Protein AF-A0A7W1Q056-F1 (afdb_monomer_lite)

pLDDT: mean 81.87, std 17.65, range [26.52, 97.56]

Secondary structure (DSSP, 8-state):
---EEEE-TTSPEEE----PPPHHHHHHH---TTS--HHHHTT--EEEEEEEE-SS--HHHHHHHH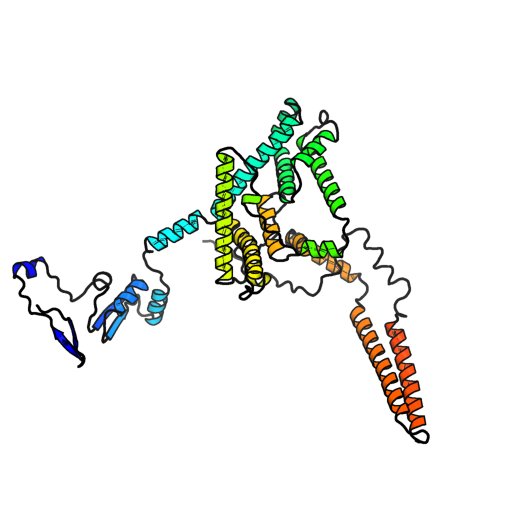SSEEEEEEEEEPPSSTT--HHHHHHHHHHPPPSS--HHHHHHHHHHHHH-HHHHHHHHHHHHHHHHHHHHHHHHHHHS-HHHHHHHHT-TTHHHHHHHHHHHHHTT--HHHHHHHHHTTS--TT-S-HHHHHHHHHHHHHHHHHHHHT---HHHHHHHTT------TTTTS----SHHHHHHHHHHHHHHHHHHHHHHHHHHS--GGGGGG-SPPSS-HHHHHHHHHHHHHHHHHHHHHT---SS-SS-SPPPTT-HHHHHHHHHHHHHTT--HHHHHHHTS-HHHHHHHHHHHHHHHHHSPP--HHHHHHHHHHHHHHHHHHHHHHHHHHHS-TT-THHHHHHHHHHHHHHHHHHHHHHHHTTTS-TTSSSSTTTSSSSS-TTTTS--S-----------------

Radius of gyration: 38.63 Å; chains: 1; bounding box: 86×106×92 Å

Structure (mmCIF, N/CA/C/O backbone):
data_AF-A0A7W1Q056-F1
#
_entry.id   AF-A0A7W1Q056-F1
#
loop_
_atom_site.group_PDB
_atom_site.id
_atom_site.type_symbol
_atom_site.label_atom_id
_atom_site.label_alt_id
_atom_site.label_comp_id
_atom_site.label_asym_id
_atom_site.label_entity_id
_atom_site.label_seq_id
_atom_site.pdbx_PDB_ins_code
_atom_site.Cartn_x
_atom_site.Cartn_y
_atom_site.Cartn_z
_atom_site.occupancy
_atom_site.B_iso_or_equiv
_atom_site.auth_seq_id
_atom_site.auth_comp_id
_atom_site.auth_asym_id
_atom_site.auth_atom_id
_atom_site.pdbx_PDB_model_num
ATOM 1 N N . MET A 1 1 ? 48.491 32.156 -41.853 1.00 70.88 1 MET A N 1
ATOM 2 C CA . MET A 1 1 ? 47.661 31.032 -41.363 1.00 70.88 1 MET A CA 1
ATOM 3 C C . MET A 1 1 ? 46.452 30.891 -42.275 1.00 70.88 1 MET A C 1
ATOM 5 O O . MET A 1 1 ? 45.843 31.902 -42.600 1.00 70.88 1 MET A O 1
ATOM 9 N N . GLN A 1 2 ? 46.112 29.676 -42.699 1.00 70.00 2 GLN A N 1
ATOM 10 C CA . GLN A 1 2 ? 44.889 29.385 -43.454 1.00 70.00 2 GLN A CA 1
ATOM 11 C C . GLN A 1 2 ? 44.020 28.444 -42.616 1.00 70.00 2 GLN A C 1
ATOM 13 O O . GLN A 1 2 ? 44.538 27.532 -41.977 1.00 70.00 2 GLN A O 1
ATOM 18 N N . GLN A 1 3 ? 42.712 28.692 -42.573 1.00 68.94 3 GLN A N 1
ATOM 19 C CA . GLN A 1 3 ? 41.760 27.788 -41.925 1.00 68.94 3 GLN A CA 1
ATOM 20 C C . GLN A 1 3 ? 41.499 26.602 -42.861 1.00 68.94 3 GLN A C 1
ATOM 22 O O . GLN A 1 3 ? 41.184 26.824 -44.027 1.00 68.94 3 GLN A O 1
ATOM 27 N N . GLN A 1 4 ? 41.596 25.364 -42.381 1.00 71.44 4 GLN A N 1
ATOM 28 C CA . GLN A 1 4 ? 41.147 24.203 -43.153 1.00 71.44 4 GLN A CA 1
ATOM 29 C C . GLN A 1 4 ? 39.610 24.211 -43.187 1.00 71.44 4 GLN A C 1
ATOM 31 O O . GLN A 1 4 ? 38.967 24.209 -42.140 1.00 71.44 4 GLN A O 1
ATOM 36 N N . LEU A 1 5 ? 39.018 24.280 -44.382 1.00 73.25 5 LEU A N 1
ATOM 37 C CA . LEU A 1 5 ? 37.565 24.369 -44.600 1.00 73.25 5 LEU A CA 1
ATOM 38 C C . LEU A 1 5 ? 36.934 23.009 -44.955 1.00 73.25 5 LEU A C 1
ATOM 40 O O . LEU A 1 5 ? 35.802 22.961 -45.430 1.00 73.25 5 LEU A O 1
ATOM 44 N N . GLY A 1 6 ? 37.668 21.912 -44.752 1.00 68.62 6 GLY A N 1
ATOM 45 C CA . GLY A 1 6 ? 37.264 20.556 -45.135 1.00 68.62 6 GLY A CA 1
ATOM 46 C C . GLY A 1 6 ? 37.870 20.114 -46.470 1.00 68.62 6 GLY A C 1
ATOM 47 O O . GLY A 1 6 ? 38.896 20.648 -46.895 1.00 68.62 6 GLY A O 1
ATOM 48 N N . ARG A 1 7 ? 37.259 19.121 -47.123 1.00 74.56 7 ARG A N 1
ATOM 49 C CA . ARG A 1 7 ? 37.657 18.622 -48.451 1.00 74.56 7 ARG A CA 1
ATOM 50 C C . ARG A 1 7 ? 36.590 18.945 -49.501 1.00 74.56 7 ARG A C 1
ATOM 52 O O . ARG A 1 7 ? 35.440 19.196 -49.151 1.00 74.56 7 ARG A O 1
ATOM 59 N N . ASP A 1 8 ? 36.986 19.047 -50.766 1.00 76.38 8 ASP A N 1
ATOM 60 C CA . ASP A 1 8 ? 36.054 19.212 -51.887 1.00 76.38 8 ASP A CA 1
ATOM 61 C C . ASP A 1 8 ? 35.499 17.865 -52.379 1.00 76.38 8 ASP A C 1
ATOM 63 O O . ASP A 1 8 ? 35.898 16.799 -51.911 1.00 76.38 8 ASP A O 1
ATOM 67 N N . ASP A 1 9 ? 34.598 17.909 -53.362 1.00 76.69 9 ASP A N 1
ATOM 68 C CA . ASP A 1 9 ? 33.965 16.724 -53.964 1.00 76.69 9 ASP A CA 1
ATOM 69 C C . ASP A 1 9 ? 34.964 15.794 -54.694 1.00 76.69 9 ASP A C 1
ATOM 71 O O . ASP A 1 9 ? 34.580 14.756 -55.233 1.00 76.69 9 ASP A O 1
ATOM 75 N N . ARG A 1 10 ? 36.251 16.169 -54.751 1.00 77.44 10 ARG A N 1
ATOM 76 C CA . ARG A 1 10 ? 37.364 15.399 -55.323 1.00 77.44 10 ARG A CA 1
ATOM 77 C C . ARG A 1 10 ? 38.376 14.965 -54.260 1.00 77.44 10 ARG A C 1
ATOM 79 O O . ARG A 1 10 ? 39.487 14.572 -54.613 1.00 77.44 10 ARG A O 1
ATOM 86 N N . ASP A 1 11 ? 37.988 15.034 -52.987 1.00 71.56 11 ASP A N 1
ATOM 87 C CA . ASP A 1 11 ? 38.787 14.657 -51.820 1.00 71.56 11 ASP A CA 1
ATOM 88 C C . ASP A 1 11 ? 40.071 15.497 -51.633 1.00 71.56 11 ASP A C 1
ATOM 90 O O . ASP A 1 11 ? 41.017 15.088 -50.958 1.00 71.56 11 ASP A O 1
ATOM 94 N N . GLN A 1 12 ? 40.123 16.709 -52.200 1.00 77.19 12 GLN A N 1
ATOM 95 C CA . GLN A 1 12 ? 41.247 17.631 -52.018 1.00 77.19 12 GLN A CA 1
ATOM 96 C C . GLN A 1 12 ? 40.993 18.585 -50.850 1.00 77.19 12 GLN A C 1
ATOM 98 O O . GLN A 1 12 ? 39.893 19.116 -50.689 1.00 77.19 12 GLN A O 1
ATOM 103 N N . GLN A 1 13 ? 42.019 18.838 -50.029 1.00 77.94 13 GLN A N 1
ATOM 104 C CA . GLN A 1 13 ? 41.931 19.790 -48.917 1.00 77.94 13 GLN A CA 1
ATOM 105 C C . GLN A 1 13 ? 41.612 21.202 -49.421 1.00 77.94 13 GLN A C 1
ATOM 107 O O . GLN A 1 13 ? 42.333 21.778 -50.238 1.00 77.94 13 GLN A O 1
ATOM 112 N N . ARG A 1 14 ? 40.542 21.783 -48.875 1.00 78.38 14 ARG A N 1
ATOM 113 C CA . ARG A 1 14 ? 40.132 23.162 -49.118 1.00 78.38 14 ARG A CA 1
ATOM 114 C C . ARG A 1 14 ? 40.682 24.055 -48.022 1.00 78.38 14 ARG A C 1
ATOM 116 O O . ARG A 1 14 ? 40.388 23.874 -46.840 1.00 78.38 14 ARG A O 1
ATOM 123 N N . TRP A 1 15 ? 41.420 25.072 -48.436 1.00 79.44 15 TRP A N 1
ATOM 124 C CA . TRP A 1 15 ? 41.976 26.077 -47.544 1.00 79.44 15 TRP A CA 1
ATOM 125 C C . TRP A 1 15 ? 41.190 27.381 -47.660 1.00 79.44 15 TRP A C 1
ATOM 127 O O . TRP A 1 15 ? 40.811 27.811 -48.750 1.00 79.44 15 TRP A O 1
ATOM 137 N N . GLY A 1 16 ? 40.912 27.997 -46.517 1.00 77.12 16 GLY A N 1
ATOM 138 C CA . GLY A 1 16 ? 40.346 29.333 -46.436 1.00 77.12 16 GLY A CA 1
ATOM 139 C C . GLY A 1 16 ? 41.359 30.409 -46.813 1.00 77.12 16 GLY A C 1
ATOM 140 O O . GLY A 1 16 ? 42.536 30.140 -47.048 1.00 77.12 16 GLY A O 1
ATOM 141 N N . GLN A 1 17 ? 40.892 31.657 -46.848 1.00 82.62 17 GLN A N 1
ATOM 142 C CA . GLN A 1 17 ? 41.730 32.806 -47.178 1.00 82.62 17 GLN A CA 1
ATOM 143 C C . GLN A 1 17 ? 42.953 32.894 -46.255 1.00 82.62 17 GLN A C 1
ATOM 145 O O . GLN A 1 17 ? 42.859 32.668 -45.045 1.00 82.62 17 GLN A O 1
ATOM 150 N N . GLU A 1 18 ? 44.098 33.252 -46.831 1.00 82.19 18 GLU A N 1
ATOM 151 C CA . GLU A 1 18 ? 45.321 33.469 -46.073 1.00 82.19 18 GLU A CA 1
ATOM 152 C C . GLU A 1 18 ? 45.176 34.669 -45.135 1.00 82.19 18 GLU A C 1
ATOM 154 O O . GLU A 1 18 ? 44.865 35.783 -45.554 1.00 82.19 18 GLU A O 1
ATOM 159 N N . ARG A 1 19 ? 45.389 34.423 -43.841 1.00 81.56 19 ARG A N 1
ATOM 160 C CA . ARG A 1 19 ? 45.361 35.435 -42.786 1.00 81.56 19 ARG A CA 1
ATOM 161 C C . ARG A 1 19 ? 46.768 35.664 -42.260 1.00 81.56 19 ARG A C 1
ATOM 163 O O . ARG A 1 19 ? 47.449 34.716 -41.858 1.00 81.56 19 ARG A O 1
ATOM 170 N N . VAL A 1 20 ? 47.182 36.924 -42.223 1.00 86.06 20 VAL A N 1
ATOM 171 C CA . VAL A 1 20 ? 48.426 37.350 -41.578 1.00 86.06 20 VAL A CA 1
ATOM 172 C C . VAL A 1 20 ? 48.095 37.759 -40.147 1.00 86.06 20 VAL A C 1
ATOM 174 O O . VAL A 1 20 ? 47.223 38.597 -39.931 1.00 86.06 20 VAL A O 1
ATOM 177 N N . LEU A 1 21 ? 48.763 37.140 -39.174 1.00 84.62 21 LEU A N 1
ATOM 178 C CA . LEU A 1 21 ? 48.622 37.471 -37.757 1.00 84.62 21 LEU A CA 1
ATOM 179 C C . LEU A 1 21 ? 49.826 38.319 -37.320 1.00 84.62 21 LEU A C 1
ATOM 181 O O . LEU A 1 21 ? 50.951 37.980 -37.699 1.00 84.62 21 LEU A O 1
ATOM 185 N N . PRO A 1 22 ? 49.631 39.403 -36.543 1.00 91.31 22 PRO A N 1
ATOM 186 C CA . PRO A 1 22 ? 50.738 40.169 -35.977 1.00 91.31 22 PRO A CA 1
ATOM 187 C C . PRO A 1 22 ? 51.663 39.283 -35.138 1.00 91.31 22 PRO A C 1
ATOM 189 O O . PRO A 1 22 ? 51.191 38.412 -34.407 1.00 91.31 22 PRO A O 1
ATOM 192 N N . ALA A 1 23 ? 52.974 39.530 -35.205 1.00 88.75 23 ALA A N 1
ATOM 193 C CA . ALA A 1 23 ? 53.968 38.731 -34.484 1.00 88.75 23 ALA A CA 1
ATOM 194 C C . ALA A 1 23 ? 53.719 38.708 -32.964 1.00 88.75 23 ALA A C 1
ATOM 196 O O . ALA A 1 23 ? 53.853 37.661 -32.337 1.00 88.75 23 ALA A O 1
ATOM 197 N N . GLU A 1 24 ? 53.283 39.835 -32.397 1.00 91.12 24 GLU A N 1
ATOM 198 C CA . GLU A 1 24 ? 52.906 39.945 -30.985 1.00 91.12 24 GLU A CA 1
ATOM 199 C C . GLU A 1 24 ? 51.718 39.033 -30.638 1.00 91.12 24 GLU A C 1
ATOM 201 O O . GLU A 1 24 ? 51.770 38.293 -29.666 1.00 91.12 24 GLU A O 1
ATOM 206 N N . TYR A 1 25 ? 50.684 38.979 -31.483 1.00 87.38 25 TYR A N 1
ATOM 207 C CA . TYR A 1 25 ? 49.524 38.109 -31.259 1.00 87.38 25 TYR A CA 1
ATOM 208 C C . TYR A 1 25 ? 49.906 36.624 -31.259 1.00 87.38 25 TYR A C 1
ATOM 210 O O . TYR A 1 25 ? 49.421 35.849 -30.438 1.00 87.38 25 TYR A O 1
ATOM 218 N N . VAL A 1 26 ? 50.808 36.222 -32.158 1.00 87.75 26 VAL A N 1
ATOM 219 C CA . VAL A 1 26 ? 51.296 34.838 -32.217 1.00 87.75 26 VAL A CA 1
ATOM 220 C C . VAL A 1 26 ? 52.109 34.479 -30.972 1.00 87.75 26 VAL A C 1
ATOM 222 O O . VAL A 1 26 ? 52.018 33.352 -30.503 1.00 87.75 26 VAL A O 1
ATOM 225 N N . GLN A 1 27 ? 52.872 35.422 -30.412 1.00 86.19 27 GLN A N 1
ATOM 226 C CA . GLN A 1 27 ? 53.659 35.180 -29.200 1.00 86.19 27 GLN A CA 1
ATOM 227 C C . GLN A 1 27 ? 52.802 35.089 -27.933 1.00 86.19 27 GLN A C 1
ATOM 229 O O . GLN A 1 27 ? 53.143 34.319 -27.039 1.00 86.19 27 GLN A O 1
ATOM 234 N N . THR A 1 28 ? 51.708 35.851 -27.846 1.00 87.69 28 THR A N 1
ATOM 235 C CA . THR A 1 28 ? 50.938 35.980 -26.594 1.00 87.69 28 THR A CA 1
ATOM 236 C C . THR A 1 28 ? 49.627 35.193 -26.585 1.00 87.69 28 THR A C 1
ATOM 238 O O . THR A 1 28 ? 49.084 34.943 -25.516 1.00 87.69 28 THR A O 1
ATOM 241 N N . SER A 1 29 ? 49.059 34.864 -27.751 1.00 84.94 29 SER A N 1
ATOM 242 C CA . SER A 1 29 ? 47.674 34.362 -27.873 1.00 84.94 29 SER A CA 1
ATOM 243 C C . SER A 1 29 ? 47.533 33.064 -28.673 1.00 84.94 29 SER A C 1
ATOM 245 O O . SER A 1 29 ? 46.410 32.641 -28.947 1.00 84.94 29 SER A O 1
ATOM 247 N N . VAL A 1 30 ? 48.638 32.432 -29.074 1.00 83.44 30 VAL A N 1
ATOM 248 C CA . VAL A 1 30 ? 48.622 31.148 -29.788 1.00 83.44 30 VAL A CA 1
ATOM 249 C C . VAL A 1 30 ? 49.362 30.104 -28.966 1.00 83.44 30 VAL A C 1
ATOM 251 O O . VAL A 1 30 ? 50.473 30.336 -28.501 1.00 83.44 30 VAL A O 1
ATOM 254 N N . GLU A 1 31 ? 48.755 28.929 -28.834 1.00 78.88 31 GLU A N 1
ATOM 255 C CA . GLU A 1 31 ? 49.370 27.768 -28.201 1.00 78.88 31 GLU A CA 1
ATOM 256 C C . GLU A 1 31 ? 49.673 26.678 -29.227 1.00 78.88 31 GLU A C 1
ATOM 258 O O . GLU A 1 31 ? 49.028 26.554 -30.273 1.00 78.88 31 GLU A O 1
ATOM 263 N N . LEU A 1 32 ? 50.673 25.861 -28.908 1.00 81.12 32 LEU A N 1
ATOM 264 C CA . LEU A 1 32 ? 51.004 24.683 -29.691 1.00 81.12 32 LEU A CA 1
ATOM 265 C C . LEU A 1 32 ? 49.925 23.614 -29.492 1.00 81.12 32 LEU A C 1
ATOM 267 O O . LEU A 1 32 ? 49.801 23.038 -28.417 1.00 81.12 32 LEU A O 1
ATOM 271 N N . ALA A 1 33 ? 49.185 23.294 -30.551 1.00 74.25 33 ALA A N 1
ATOM 272 C CA . ALA A 1 33 ? 48.103 22.310 -30.515 1.00 74.25 33 ALA A CA 1
ATOM 273 C C . ALA A 1 33 ? 48.577 20.847 -30.683 1.00 74.25 33 ALA A C 1
ATOM 275 O O . ALA A 1 33 ? 47.817 20.017 -31.175 1.00 74.25 33 ALA A O 1
ATOM 276 N N . TYR A 1 34 ? 49.822 20.517 -30.308 1.00 77.06 34 TYR A N 1
ATOM 277 C CA . TYR A 1 34 ? 50.351 19.145 -30.425 1.00 77.06 34 TYR A CA 1
ATOM 278 C C . TYR A 1 34 ? 49.657 18.159 -29.478 1.00 77.06 34 TYR A C 1
ATOM 280 O O . TYR A 1 34 ? 49.553 16.976 -29.786 1.00 77.06 34 TYR A O 1
ATOM 288 N N . ALA A 1 35 ? 49.182 18.648 -28.332 1.00 81.31 35 ALA A N 1
ATOM 289 C CA . ALA A 1 35 ? 48.357 17.909 -27.391 1.00 81.31 35 ALA A CA 1
ATOM 290 C C . ALA A 1 35 ? 47.273 18.849 -26.865 1.00 81.31 35 ALA A C 1
ATOM 292 O O . ALA A 1 35 ? 47.519 20.031 -26.629 1.00 81.31 35 ALA A O 1
ATOM 293 N N . SER A 1 36 ? 46.061 18.335 -26.701 1.00 78.00 36 SER A N 1
ATOM 294 C CA . SER A 1 36 ? 44.933 19.104 -26.190 1.00 78.00 36 SER A CA 1
ATOM 295 C C . SER A 1 36 ? 44.130 18.243 -25.233 1.00 78.00 36 SER A C 1
ATOM 297 O O . SER A 1 36 ? 44.161 17.015 -25.313 1.00 78.00 36 SER A O 1
ATOM 299 N N . THR A 1 37 ? 43.416 18.879 -24.313 1.00 83.25 37 THR A N 1
ATOM 300 C CA . THR A 1 37 ? 42.482 18.158 -23.453 1.00 83.25 37 THR A CA 1
ATOM 301 C C . THR A 1 37 ? 41.268 17.724 -24.272 1.00 83.25 37 THR A C 1
ATOM 303 O O . THR A 1 37 ? 40.873 18.399 -25.225 1.00 83.25 37 THR A O 1
ATOM 306 N N . VAL A 1 38 ? 40.634 16.617 -23.878 1.00 77.19 38 VAL A N 1
ATOM 307 C CA . VAL A 1 38 ? 39.412 16.104 -24.528 1.00 77.19 38 VAL A CA 1
ATOM 308 C C . VAL A 1 38 ? 38.325 17.187 -24.609 1.00 77.19 38 VAL A C 1
ATOM 310 O O . VAL A 1 38 ? 37.672 17.343 -25.636 1.00 77.19 38 VAL A O 1
ATOM 313 N N . HIS A 1 39 ? 38.207 18.011 -23.564 1.00 72.69 39 HIS A N 1
ATOM 314 C CA . HIS A 1 39 ? 37.269 19.133 -23.501 1.00 72.69 39 HIS A CA 1
ATOM 315 C C . HIS A 1 39 ? 37.577 20.238 -24.521 1.00 72.69 39 HIS A C 1
ATOM 317 O O . HIS A 1 39 ? 36.661 20.783 -25.129 1.00 72.69 39 HIS A O 1
ATOM 323 N N . ALA A 1 40 ? 38.854 20.560 -24.747 1.00 73.44 40 ALA A N 1
ATOM 324 C CA . ALA A 1 40 ? 39.253 21.557 -25.740 1.00 73.44 40 ALA A CA 1
ATOM 325 C C . ALA A 1 40 ? 39.144 21.034 -27.185 1.00 73.44 40 ALA A C 1
ATOM 327 O O . ALA A 1 40 ? 39.025 21.832 -28.117 1.00 73.44 40 ALA A O 1
ATOM 328 N N . ALA A 1 41 ? 39.175 19.711 -27.372 1.00 70.75 41 ALA A N 1
ATOM 329 C CA . ALA A 1 41 ? 38.994 19.045 -28.660 1.00 70.75 41 ALA A CA 1
ATOM 330 C C . ALA A 1 41 ? 37.517 18.815 -29.039 1.00 70.75 41 ALA A C 1
ATOM 332 O O . ALA A 1 41 ? 37.236 18.458 -30.185 1.00 70.75 41 ALA A O 1
ATOM 333 N N . LEU A 1 42 ? 36.576 19.044 -28.115 1.00 74.94 42 LEU A N 1
ATOM 334 C CA . LEU A 1 42 ? 35.148 18.845 -28.350 1.00 74.94 42 LEU A CA 1
ATOM 335 C C . LEU A 1 42 ? 34.652 19.700 -29.530 1.00 74.94 42 LEU A C 1
ATOM 337 O O . LEU A 1 42 ? 34.889 20.906 -29.592 1.00 74.94 42 LEU A O 1
ATOM 341 N N . GLY A 1 43 ? 33.960 19.061 -30.477 1.00 72.75 43 GLY A N 1
ATOM 342 C CA . GLY A 1 43 ? 33.408 19.721 -31.665 1.00 72.75 43 GLY A CA 1
ATOM 343 C C . GLY A 1 43 ? 34.436 20.072 -32.746 1.00 72.75 43 GLY A C 1
ATOM 344 O O . GLY A 1 43 ? 34.078 20.707 -33.737 1.00 72.75 43 GLY A O 1
ATOM 345 N N . ARG A 1 44 ? 35.703 19.666 -32.590 1.00 78.56 44 ARG A N 1
ATOM 346 C CA . ARG A 1 44 ? 36.708 19.770 -33.654 1.00 78.56 44 ARG A CA 1
ATOM 347 C C . ARG A 1 44 ? 36.645 18.547 -34.563 1.00 78.56 44 ARG A C 1
ATOM 349 O O . ARG A 1 44 ? 36.403 17.435 -34.106 1.00 78.56 44 ARG A O 1
ATOM 356 N N . THR A 1 45 ? 36.946 18.762 -35.836 1.00 80.12 45 THR A N 1
ATOM 357 C CA . THR A 1 45 ? 37.174 17.696 -36.813 1.00 80.12 45 THR A CA 1
ATOM 358 C C . THR A 1 45 ? 38.629 17.768 -37.256 1.00 80.12 45 THR A C 1
ATOM 360 O O . THR A 1 45 ? 39.102 18.835 -37.650 1.00 80.12 45 THR A O 1
ATOM 363 N N . VAL A 1 46 ? 39.344 16.652 -37.154 1.00 82.50 46 VAL A N 1
ATOM 364 C CA . VAL A 1 46 ? 40.765 16.522 -37.506 1.00 82.50 46 VAL A CA 1
ATOM 365 C C . VAL A 1 46 ? 40.964 15.328 -38.435 1.00 82.50 46 VAL A C 1
ATOM 367 O O . VAL A 1 46 ? 40.093 14.469 -38.552 1.00 82.50 46 VAL A O 1
ATOM 370 N N . ASP A 1 47 ? 42.110 15.257 -39.109 1.00 83.56 47 ASP A N 1
ATOM 371 C CA . ASP A 1 47 ? 42.396 14.133 -40.006 1.00 83.56 47 ASP A CA 1
ATOM 372 C C . ASP A 1 47 ? 42.618 12.832 -39.202 1.00 83.56 47 ASP A C 1
ATOM 374 O O . ASP A 1 47 ? 42.017 11.807 -39.518 1.00 83.56 47 ASP A O 1
ATOM 378 N N . THR A 1 48 ? 43.396 12.882 -38.115 1.00 86.88 48 THR A N 1
ATOM 379 C CA . THR A 1 48 ? 43.683 11.737 -37.227 1.00 86.88 48 THR A CA 1
ATOM 380 C C . THR A 1 48 ? 43.589 12.133 -35.756 1.00 86.88 48 THR A C 1
ATOM 382 O O . THR A 1 48 ? 44.086 13.199 -35.380 1.00 86.88 48 THR A O 1
ATOM 385 N N . SER A 1 49 ? 43.009 11.280 -34.908 1.00 88.31 49 SER A N 1
ATOM 386 C CA . SER A 1 49 ? 42.992 11.474 -33.453 1.00 88.31 49 SER A CA 1
ATOM 387 C C . SER A 1 49 ? 43.854 10.434 -32.731 1.00 88.31 49 SER A C 1
ATOM 389 O O . SER A 1 49 ? 43.916 9.266 -33.115 1.00 88.31 49 SER A O 1
ATOM 391 N N . HIS A 1 50 ? 44.538 10.876 -31.677 1.00 90.94 50 HIS A N 1
ATOM 392 C CA . HIS A 1 50 ? 45.401 10.045 -30.842 1.00 90.94 50 HIS A CA 1
ATOM 393 C C . HIS A 1 50 ? 45.059 10.312 -29.375 1.00 90.94 50 HIS A C 1
ATOM 395 O O . HIS A 1 50 ? 45.433 11.345 -28.819 1.00 90.94 50 HIS A O 1
ATOM 401 N N . ALA A 1 51 ? 44.323 9.393 -28.758 1.00 89.75 51 ALA A N 1
ATOM 402 C CA . ALA A 1 51 ? 43.855 9.505 -27.385 1.00 89.75 51 ALA A CA 1
ATOM 403 C C . ALA A 1 51 ? 44.776 8.729 -26.439 1.00 89.75 51 ALA A C 1
ATOM 405 O O . ALA A 1 51 ? 45.030 7.545 -26.648 1.00 89.75 51 ALA A O 1
ATOM 406 N N . LEU A 1 52 ? 45.250 9.377 -25.375 1.00 90.56 52 LEU A N 1
ATOM 407 C CA . LEU A 1 52 ? 45.916 8.698 -24.266 1.00 90.56 52 LEU A CA 1
ATOM 408 C C . LEU A 1 52 ? 44.863 8.344 -23.214 1.00 90.56 52 LEU A C 1
ATOM 410 O O . LEU A 1 52 ? 44.243 9.233 -22.636 1.00 90.56 52 LEU A O 1
ATOM 414 N N . VAL A 1 53 ? 44.651 7.051 -22.996 1.00 88.31 53 VAL A N 1
ATOM 415 C CA . VAL A 1 53 ? 43.615 6.519 -22.110 1.00 88.31 53 VAL A CA 1
ATOM 416 C C . VAL A 1 53 ? 44.277 6.089 -20.816 1.00 88.31 53 VAL A C 1
ATOM 418 O O . VAL A 1 53 ? 44.953 5.061 -20.762 1.00 88.31 53 VAL A O 1
ATOM 421 N N . ASP A 1 54 ? 44.109 6.905 -19.787 1.00 85.44 54 ASP A N 1
ATOM 422 C CA . ASP A 1 54 ? 44.649 6.644 -18.463 1.00 85.44 54 ASP A CA 1
ATOM 423 C C . ASP A 1 54 ? 43.620 5.989 -17.533 1.00 85.44 54 ASP A C 1
ATOM 425 O O . ASP A 1 54 ? 42.512 5.606 -17.919 1.00 85.44 54 ASP A O 1
ATOM 429 N N . ALA A 1 55 ? 44.011 5.831 -16.271 1.00 78.94 55 ALA A N 1
ATOM 430 C CA . ALA A 1 55 ? 43.169 5.208 -15.273 1.00 78.94 55 ALA A CA 1
ATOM 431 C C . ALA A 1 55 ? 42.001 6.070 -14.781 1.00 78.94 55 ALA A C 1
ATOM 433 O O . ALA A 1 55 ? 41.142 5.519 -14.094 1.00 78.94 55 ALA A O 1
ATOM 434 N N . ALA A 1 56 ? 41.974 7.367 -15.081 1.00 79.25 56 ALA A N 1
ATOM 435 C CA . ALA A 1 56 ? 40.969 8.321 -14.620 1.00 79.25 56 ALA A CA 1
ATOM 436 C C . ALA A 1 56 ? 39.932 8.660 -15.703 1.00 79.25 56 ALA A C 1
ATOM 438 O O . ALA A 1 56 ? 38.873 9.192 -15.379 1.00 79.25 56 ALA A O 1
ATOM 439 N N . MET A 1 57 ? 40.206 8.328 -16.967 1.00 85.06 57 MET A N 1
ATOM 440 C CA . MET A 1 57 ? 39.286 8.550 -18.080 1.00 85.06 57 MET A CA 1
ATOM 441 C C . MET A 1 57 ? 37.970 7.769 -17.906 1.00 85.06 57 MET A C 1
ATOM 443 O O . MET A 1 57 ? 37.975 6.575 -17.589 1.00 85.06 57 MET A O 1
ATOM 447 N N . ASP A 1 58 ? 36.842 8.452 -18.118 1.00 84.62 58 ASP A N 1
ATOM 448 C CA . ASP A 1 58 ? 35.501 7.860 -18.125 1.00 84.62 58 ASP A CA 1
ATOM 449 C C . ASP A 1 58 ? 35.034 7.520 -19.552 1.00 84.62 58 ASP A C 1
ATOM 451 O O . ASP A 1 58 ? 35.672 7.878 -20.551 1.00 84.62 58 ASP A O 1
ATOM 455 N N . ARG A 1 59 ? 33.905 6.806 -19.662 1.00 87.12 59 ARG A N 1
ATOM 456 C CA . ARG A 1 59 ? 33.333 6.405 -20.954 1.00 87.12 59 ARG A CA 1
ATOM 457 C C . ARG A 1 59 ? 33.040 7.597 -21.869 1.00 87.12 59 ARG A C 1
ATOM 459 O O . ARG A 1 59 ? 33.219 7.490 -23.082 1.00 87.12 59 ARG A O 1
ATOM 466 N N . VAL A 1 60 ? 32.577 8.715 -21.311 1.00 82.56 60 VAL A N 1
ATOM 467 C CA . VAL A 1 60 ? 32.156 9.891 -22.088 1.00 82.56 60 VAL A CA 1
ATOM 468 C C . VAL A 1 60 ? 33.371 10.596 -22.687 1.00 82.56 60 VAL A C 1
ATOM 470 O O . VAL A 1 60 ? 33.399 10.861 -23.888 1.00 82.56 60 VAL A O 1
ATOM 473 N N . ALA A 1 61 ? 34.409 10.832 -21.887 1.00 85.06 61 ALA A N 1
ATOM 474 C CA . ALA A 1 61 ? 35.667 11.402 -22.343 1.00 85.06 61 ALA A CA 1
ATOM 475 C C . ALA A 1 61 ? 36.351 10.494 -23.372 1.00 85.06 61 ALA A C 1
ATOM 477 O O . ALA A 1 61 ? 36.876 10.987 -24.369 1.00 85.06 61 ALA A O 1
ATOM 478 N N . PHE A 1 62 ? 36.317 9.175 -23.169 1.00 87.94 62 PHE A N 1
ATOM 479 C CA . PHE A 1 62 ? 36.860 8.210 -24.125 1.00 87.94 62 PHE A CA 1
ATOM 480 C C . PHE A 1 62 ? 36.141 8.268 -25.480 1.00 87.94 62 PHE A C 1
ATOM 482 O O . PHE A 1 62 ? 36.803 8.304 -26.516 1.00 87.94 62 PHE A O 1
ATOM 489 N N . TYR A 1 63 ? 34.806 8.358 -25.479 1.00 87.06 63 TYR A N 1
ATOM 490 C CA . TYR A 1 63 ? 34.022 8.557 -26.700 1.00 87.06 63 TYR A CA 1
ATOM 491 C C . TYR A 1 63 ? 34.419 9.855 -27.413 1.00 87.06 63 TYR A C 1
ATOM 493 O O . TYR A 1 63 ? 34.821 9.819 -28.573 1.00 87.06 63 TYR A O 1
ATOM 501 N N . VAL A 1 64 ? 34.397 10.989 -26.706 1.00 86.94 64 VAL A N 1
ATOM 502 C CA . VAL A 1 64 ? 34.736 12.303 -27.282 1.00 86.94 64 VAL A CA 1
ATOM 503 C C . VAL A 1 64 ? 36.167 12.348 -27.818 1.00 86.94 64 VAL A C 1
ATOM 505 O O . VAL A 1 64 ? 36.429 13.045 -28.793 1.00 86.94 64 VAL A O 1
ATOM 508 N N . ALA A 1 65 ? 37.103 11.619 -27.211 1.00 87.00 65 ALA A N 1
ATOM 509 C CA . ALA A 1 65 ? 38.489 11.578 -27.664 1.00 87.00 65 ALA A CA 1
ATOM 510 C C . ALA A 1 65 ? 38.681 10.792 -28.975 1.00 87.00 65 ALA A C 1
ATOM 512 O O . ALA A 1 65 ? 39.648 11.053 -29.688 1.00 87.00 65 ALA A O 1
ATOM 513 N N . LEU A 1 66 ? 37.776 9.860 -29.302 1.00 88.62 66 LEU A N 1
ATOM 514 C CA . LEU A 1 66 ? 37.883 8.948 -30.452 1.00 88.62 66 LEU A CA 1
ATOM 515 C C . LEU A 1 66 ? 36.917 9.252 -31.605 1.00 88.62 66 LEU A C 1
ATOM 517 O O . LEU A 1 66 ? 36.853 8.498 -32.572 1.00 88.62 66 LEU A O 1
ATOM 521 N N . THR A 1 67 ? 36.170 10.347 -31.523 1.00 87.56 67 THR A N 1
ATOM 522 C CA . THR A 1 67 ? 35.266 10.829 -32.579 1.00 87.56 67 THR A CA 1
ATOM 523 C C . THR A 1 67 ? 35.785 11.978 -33.465 1.00 87.56 67 THR A C 1
ATOM 525 O O . THR A 1 67 ? 35.210 12.163 -34.537 1.00 87.56 67 THR A O 1
ATOM 528 N N . PRO A 1 68 ? 36.810 12.785 -33.099 1.00 85.19 68 PRO A N 1
ATOM 529 C CA . PRO A 1 68 ? 37.241 13.919 -33.923 1.00 85.19 68 PRO A CA 1
ATOM 530 C C . PRO A 1 68 ? 37.940 13.535 -35.233 1.00 85.19 68 PRO A C 1
ATOM 532 O O . PRO A 1 68 ? 37.953 14.347 -36.159 1.00 85.19 68 PRO A O 1
ATOM 535 N N . GLY A 1 69 ? 38.580 12.361 -35.298 1.00 85.31 69 GLY A N 1
ATOM 536 C CA . GLY A 1 69 ? 39.398 11.933 -36.435 1.00 85.31 69 GLY A CA 1
ATOM 537 C C . GLY A 1 69 ? 38.558 11.374 -37.581 1.00 85.31 69 GLY A C 1
ATOM 538 O O . GLY A 1 69 ? 37.771 10.449 -37.388 1.00 85.31 69 GLY A O 1
ATOM 539 N N . MET A 1 70 ? 38.746 11.917 -38.784 1.00 83.88 70 MET A N 1
ATOM 540 C CA . MET A 1 70 ? 38.045 11.466 -39.992 1.00 83.88 70 MET A CA 1
ATOM 541 C C . MET A 1 70 ? 38.662 10.213 -40.620 1.00 83.88 70 MET A C 1
ATOM 543 O O . MET A 1 70 ? 37.937 9.407 -41.197 1.00 83.88 70 MET A O 1
ATOM 547 N N . LEU A 1 71 ? 39.989 10.072 -40.561 1.00 87.06 71 LEU A N 1
ATOM 548 C CA . LEU A 1 71 ? 40.722 8.991 -41.227 1.00 87.06 71 LEU A CA 1
ATOM 549 C C . LEU A 1 71 ? 41.131 7.886 -40.257 1.00 87.06 71 LEU A C 1
ATOM 551 O O . LEU A 1 71 ? 41.058 6.713 -40.614 1.00 87.06 71 LEU A O 1
ATOM 555 N N . ASP A 1 72 ? 41.571 8.256 -39.053 1.00 88.44 72 ASP A N 1
ATOM 556 C CA . ASP A 1 72 ? 42.005 7.297 -38.039 1.00 88.44 72 ASP A CA 1
ATOM 557 C C . ASP A 1 72 ? 41.787 7.830 -36.618 1.00 88.44 72 ASP A C 1
ATOM 559 O O . ASP A 1 72 ? 41.889 9.035 -36.363 1.00 88.44 72 ASP A O 1
ATOM 563 N N . ASN A 1 73 ? 41.495 6.917 -35.693 1.00 90.94 73 ASN A N 1
ATOM 564 C CA . ASN A 1 73 ? 41.283 7.198 -34.278 1.00 90.94 73 ASN A CA 1
ATOM 565 C C . ASN A 1 73 ? 42.014 6.137 -33.448 1.00 90.94 73 ASN A C 1
ATOM 567 O O . ASN A 1 73 ? 41.580 4.987 -33.358 1.00 90.94 73 ASN A O 1
ATOM 571 N N . VAL A 1 74 ? 43.131 6.524 -32.833 1.00 92.94 74 VAL A N 1
ATOM 572 C CA . VAL A 1 74 ? 44.029 5.609 -32.117 1.00 92.94 74 VAL A CA 1
ATOM 573 C C . VAL A 1 74 ? 43.951 5.852 -30.615 1.00 92.94 74 VAL A C 1
ATOM 575 O O . VAL A 1 74 ? 44.197 6.960 -30.145 1.00 92.94 74 VAL A O 1
ATOM 578 N N . ALA A 1 75 ? 43.681 4.796 -29.845 1.00 91.56 75 ALA A N 1
ATOM 579 C CA . ALA A 1 75 ? 43.721 4.820 -28.384 1.00 91.56 75 ALA A CA 1
ATOM 580 C C . ALA A 1 75 ? 45.002 4.163 -27.845 1.00 91.56 75 ALA A C 1
ATOM 582 O O . ALA A 1 75 ? 45.233 2.968 -28.036 1.00 91.56 75 ALA A O 1
ATOM 583 N N . TYR A 1 76 ? 45.804 4.925 -27.107 1.00 92.06 76 TYR A N 1
ATOM 584 C CA . TYR A 1 76 ? 46.938 4.433 -26.330 1.00 92.06 76 TYR A CA 1
ATOM 585 C C . TYR A 1 76 ? 46.490 4.172 -24.894 1.00 92.06 76 TYR A C 1
ATOM 587 O O . TYR A 1 76 ? 46.337 5.102 -24.107 1.00 92.06 76 TYR A O 1
ATOM 595 N N . VAL A 1 77 ? 46.263 2.904 -24.556 1.00 90.12 77 VAL A N 1
ATOM 596 C CA . VAL A 1 77 ? 45.768 2.502 -23.232 1.00 90.12 77 VAL A CA 1
ATOM 597 C C . VAL A 1 77 ? 46.927 2.297 -22.265 1.00 90.12 77 VAL A C 1
ATOM 599 O O . VAL A 1 77 ? 47.773 1.428 -22.479 1.00 90.12 77 VAL A O 1
ATOM 602 N N . ILE A 1 78 ? 46.948 3.086 -21.192 1.00 90.25 78 ILE A N 1
ATOM 603 C CA . ILE A 1 78 ? 47.897 2.939 -20.091 1.00 90.25 78 ILE A CA 1
ATOM 604 C C . ILE A 1 78 ? 47.413 1.803 -19.187 1.00 90.25 78 ILE A C 1
ATOM 606 O O . ILE A 1 78 ? 46.299 1.834 -18.664 1.00 90.25 78 ILE A O 1
ATOM 610 N N . LEU A 1 79 ? 48.273 0.804 -19.001 1.00 88.44 79 LEU A N 1
ATOM 611 C CA . LEU A 1 79 ? 48.030 -0.352 -18.140 1.00 88.44 79 LEU A CA 1
ATOM 612 C C . LEU A 1 79 ? 48.703 -0.131 -16.777 1.00 88.44 79 LEU A C 1
ATOM 614 O O . LEU A 1 79 ? 49.809 0.404 -16.707 1.00 88.44 79 LEU A O 1
ATOM 618 N N . GLY A 1 80 ? 48.044 -0.549 -15.698 1.00 80.50 80 GLY A N 1
ATOM 619 C CA . GLY A 1 80 ? 48.517 -0.441 -14.316 1.00 80.50 80 GLY A CA 1
ATOM 620 C C . GLY A 1 80 ? 49.561 -1.491 -13.920 1.00 80.50 80 GLY A C 1
ATOM 621 O O . GLY A 1 80 ? 50.128 -1.408 -12.833 1.00 80.50 80 GLY A O 1
ATOM 622 N N . GLY A 1 81 ? 49.837 -2.469 -14.788 1.00 83.12 81 GLY A N 1
ATOM 623 C CA . GLY A 1 81 ? 50.857 -3.494 -14.581 1.00 83.12 81 GLY A CA 1
ATOM 624 C C . GLY A 1 81 ? 50.972 -4.462 -15.766 1.00 83.12 81 GLY A C 1
ATOM 625 O O . GLY A 1 81 ? 50.116 -4.451 -16.650 1.00 83.12 81 GLY A O 1
ATOM 626 N N . PRO A 1 82 ? 52.015 -5.311 -15.796 1.00 76.50 82 PRO A N 1
ATOM 627 C CA . PRO A 1 82 ? 52.295 -6.218 -16.916 1.00 76.50 82 PRO A CA 1
ATOM 628 C C . PRO A 1 82 ? 51.237 -7.316 -17.116 1.00 76.50 82 PRO A C 1
ATOM 630 O O . PRO A 1 82 ? 51.122 -7.849 -18.214 1.00 76.50 82 PRO A O 1
ATOM 633 N N . GLU A 1 83 ? 50.455 -7.627 -16.079 1.00 83.44 83 GLU A N 1
ATOM 634 C CA . GLU A 1 83 ? 49.397 -8.649 -16.105 1.00 83.44 83 GLU A CA 1
ATOM 635 C C . GLU A 1 83 ? 48.024 -8.093 -16.541 1.00 83.44 83 GLU A C 1
ATOM 637 O O . GLU A 1 83 ? 47.090 -8.856 -16.783 1.00 83.44 83 GLU A O 1
ATOM 642 N N . GLU A 1 84 ? 47.855 -6.766 -16.634 1.00 83.00 84 GLU A N 1
ATOM 643 C CA . GLU A 1 84 ? 46.561 -6.174 -16.988 1.00 83.00 84 GLU A CA 1
ATOM 644 C C . GLU A 1 84 ? 46.329 -6.228 -18.503 1.00 83.00 84 GLU A C 1
ATOM 646 O O . GLU A 1 84 ? 47.085 -5.673 -19.299 1.00 83.00 84 GLU A O 1
ATOM 651 N N . HIS A 1 85 ? 45.241 -6.872 -18.928 1.00 86.88 85 HIS A N 1
ATOM 652 C CA . HIS A 1 85 ? 44.908 -6.968 -20.344 1.00 86.88 85 HIS A CA 1
ATOM 653 C C . HIS A 1 85 ? 44.166 -5.716 -20.844 1.00 86.88 85 HIS A C 1
ATOM 655 O O . HIS A 1 85 ? 43.170 -5.285 -20.261 1.00 86.88 85 HIS A O 1
ATOM 661 N N . ARG A 1 86 ? 44.582 -5.174 -21.998 1.00 84.00 86 ARG A N 1
ATOM 662 C CA . ARG A 1 86 ? 44.002 -3.957 -22.610 1.00 84.00 86 ARG A CA 1
ATOM 663 C C . ARG A 1 86 ? 42.483 -3.995 -22.802 1.00 84.00 86 ARG A C 1
ATOM 665 O O . ARG A 1 86 ? 41.821 -2.985 -22.599 1.00 84.00 86 ARG A O 1
ATOM 672 N N . LEU A 1 87 ? 41.924 -5.149 -23.179 1.00 85.62 87 LEU A N 1
ATOM 673 C CA . LEU A 1 87 ? 40.472 -5.284 -23.358 1.00 85.62 87 LEU A CA 1
ATOM 674 C C . LEU A 1 87 ? 39.736 -5.242 -22.020 1.00 85.62 87 LEU A C 1
ATOM 676 O O . LEU A 1 87 ? 38.663 -4.663 -21.956 1.00 85.62 87 LEU A O 1
ATOM 680 N N . SER A 1 88 ? 40.326 -5.792 -20.957 1.00 85.75 88 SER A N 1
ATOM 681 C CA . SER A 1 88 ? 39.752 -5.734 -19.611 1.00 85.75 88 SER A CA 1
ATOM 682 C C . SER A 1 88 ? 39.759 -4.302 -19.081 1.00 85.75 88 SER A C 1
ATOM 684 O O . SER A 1 88 ? 38.768 -3.855 -18.515 1.00 85.75 88 SER A O 1
ATOM 686 N N . ARG A 1 89 ? 40.836 -3.545 -19.347 1.00 84.88 89 ARG A N 1
ATOM 687 C CA . ARG A 1 89 ? 40.909 -2.114 -19.023 1.00 84.88 89 ARG A CA 1
ATOM 688 C C . ARG A 1 89 ? 39.832 -1.306 -19.743 1.00 84.88 89 ARG A C 1
ATOM 690 O O . ARG A 1 89 ? 39.170 -0.481 -19.122 1.00 84.88 89 ARG A O 1
ATOM 697 N N . LEU A 1 90 ? 39.660 -1.544 -21.043 1.00 86.31 90 LEU A N 1
ATOM 698 C CA . LEU A 1 90 ? 38.644 -0.867 -21.847 1.00 86.31 90 LEU A CA 1
ATOM 699 C C . LEU A 1 90 ? 37.225 -1.270 -21.434 1.00 86.31 90 LEU A C 1
ATOM 701 O O . LEU A 1 90 ? 36.369 -0.400 -21.344 1.00 86.31 90 LEU A O 1
ATOM 705 N N . ALA A 1 91 ? 36.977 -2.544 -21.126 1.00 85.88 91 ALA A N 1
ATOM 706 C CA . ALA A 1 91 ? 35.688 -3.002 -20.608 1.00 85.88 91 ALA A CA 1
ATOM 707 C C . ALA A 1 91 ? 35.343 -2.302 -19.284 1.00 85.88 91 ALA A C 1
ATOM 709 O O . ALA A 1 91 ? 34.292 -1.677 -19.180 1.00 85.88 91 ALA A O 1
ATOM 710 N N . ALA A 1 92 ? 36.281 -2.281 -18.331 1.00 83.56 92 ALA A N 1
ATOM 711 C CA . ALA A 1 92 ? 36.110 -1.571 -17.066 1.00 83.56 92 ALA A CA 1
ATOM 712 C C . ALA A 1 92 ? 35.927 -0.053 -17.256 1.00 83.56 92 ALA A C 1
ATOM 714 O O . ALA A 1 92 ? 35.206 0.583 -16.492 1.00 83.56 92 ALA A O 1
ATOM 715 N N . LEU A 1 93 ? 36.564 0.550 -18.266 1.00 85.69 93 LEU A N 1
ATOM 716 C CA . LEU A 1 93 ? 36.344 1.953 -18.622 1.00 85.69 93 LEU A CA 1
ATOM 717 C C . LEU A 1 93 ? 34.927 2.183 -19.159 1.00 85.69 93 LEU A C 1
ATOM 719 O O . LEU A 1 93 ? 34.288 3.160 -18.779 1.00 85.69 93 LEU A O 1
ATOM 723 N N . LEU A 1 94 ? 34.425 1.301 -20.028 1.00 82.25 94 LEU A N 1
ATOM 724 C CA . LEU A 1 94 ? 33.076 1.400 -20.597 1.00 82.25 94 LEU A CA 1
ATOM 725 C C . LEU A 1 94 ? 31.975 1.180 -19.548 1.00 82.25 94 LEU A C 1
ATOM 727 O O . LEU A 1 94 ? 30.870 1.703 -19.696 1.00 82.25 94 LEU A O 1
ATOM 731 N N . GLU A 1 95 ? 32.269 0.447 -18.479 1.00 80.44 95 GLU A N 1
ATOM 732 C CA . GLU A 1 95 ? 31.367 0.274 -17.336 1.00 80.44 95 GLU A CA 1
ATOM 733 C C . GLU A 1 95 ? 31.311 1.510 -16.425 1.00 80.44 95 GLU A C 1
ATOM 735 O O . GLU A 1 95 ? 30.357 1.674 -15.665 1.00 80.44 95 GLU A O 1
ATOM 740 N N . ARG A 1 96 ? 32.282 2.429 -16.518 1.00 76.81 96 ARG A N 1
ATOM 741 C CA . ARG A 1 96 ? 32.266 3.665 -15.727 1.00 76.81 96 ARG A CA 1
ATOM 742 C C . ARG A 1 96 ? 31.257 4.662 -16.285 1.00 76.81 96 ARG A C 1
ATOM 744 O O . ARG A 1 96 ? 31.306 5.045 -17.456 1.00 76.81 96 ARG A O 1
ATOM 751 N N . GLY A 1 97 ? 30.368 5.120 -15.407 1.00 65.88 97 GLY A N 1
ATOM 752 C CA . GLY A 1 97 ? 29.540 6.299 -15.644 1.00 65.88 97 GLY A CA 1
ATOM 753 C C . GLY A 1 97 ? 30.378 7.583 -15.746 1.00 65.88 97 GLY A C 1
ATOM 754 O O . GLY A 1 97 ? 31.569 7.564 -15.420 1.00 65.88 97 GLY A O 1
ATOM 755 N N . PRO A 1 98 ? 29.783 8.692 -16.218 1.00 65.62 98 PRO A N 1
ATOM 756 C CA . PRO A 1 98 ? 30.461 9.986 -16.264 1.00 65.62 98 PRO A CA 1
ATOM 757 C C . PRO A 1 98 ? 30.978 10.382 -14.872 1.00 65.62 98 PRO A C 1
ATOM 759 O O . PRO A 1 98 ? 30.276 10.211 -13.876 1.00 65.62 98 PRO A O 1
ATOM 762 N N . ALA A 1 99 ? 32.196 10.928 -14.799 1.00 64.44 99 ALA A N 1
ATOM 763 C CA . ALA A 1 99 ? 32.822 11.335 -13.535 1.00 64.44 99 ALA A CA 1
ATOM 764 C C . ALA A 1 99 ? 32.071 12.485 -12.830 1.00 64.44 99 ALA A C 1
ATOM 766 O O . ALA A 1 99 ? 32.217 12.675 -11.624 1.00 64.44 99 ALA A O 1
ATOM 767 N N . ALA A 1 100 ? 31.258 13.235 -13.579 1.00 64.44 100 ALA A N 1
ATOM 768 C CA . ALA A 1 100 ? 30.327 14.230 -13.069 1.00 64.44 100 ALA A CA 1
ATOM 769 C C . ALA A 1 100 ? 29.013 14.141 -13.853 1.00 64.44 100 ALA A C 1
ATOM 771 O O . ALA A 1 100 ? 29.014 14.219 -15.083 1.00 64.44 100 ALA A O 1
ATOM 772 N N . LEU A 1 101 ? 27.899 13.987 -13.138 1.00 65.56 101 LEU A N 1
ATOM 773 C CA . LEU A 1 101 ? 26.562 14.114 -13.711 1.00 65.56 101 LEU A CA 1
ATOM 774 C C . LEU A 1 101 ? 26.362 15.546 -14.221 1.00 65.56 101 LEU A C 1
ATOM 776 O O . LEU A 1 101 ? 26.850 16.511 -13.623 1.00 65.56 101 LEU A O 1
ATOM 780 N N . SER A 1 102 ? 25.633 15.701 -15.322 1.00 75.50 102 SER A N 1
ATOM 781 C CA . SER A 1 102 ? 25.204 17.026 -15.765 1.00 75.50 102 SER A CA 1
ATOM 782 C C . SER A 1 102 ? 24.297 17.674 -14.714 1.00 75.50 102 SER A C 1
ATOM 784 O O . SER A 1 102 ? 23.618 16.993 -13.946 1.00 75.50 102 SER A O 1
ATOM 786 N N . ALA A 1 103 ? 24.230 19.009 -14.704 1.00 69.25 103 ALA A N 1
ATOM 787 C CA . ALA A 1 103 ? 23.339 19.737 -13.798 1.00 69.25 103 ALA A CA 1
ATOM 788 C C . ALA A 1 103 ? 21.873 19.269 -13.914 1.00 69.25 103 ALA A C 1
ATOM 790 O O . ALA A 1 103 ? 21.155 19.254 -12.920 1.00 69.25 103 ALA A O 1
ATOM 791 N N . THR A 1 104 ? 21.444 18.850 -15.109 1.00 73.62 104 THR A N 1
ATOM 792 C CA . THR A 1 104 ? 20.097 18.325 -15.360 1.00 73.62 104 THR A CA 1
ATOM 793 C C . THR A 1 104 ? 19.908 16.908 -14.817 1.00 73.62 104 THR A C 1
ATOM 795 O O . THR A 1 104 ? 18.853 16.624 -14.264 1.00 73.62 104 THR A O 1
ATOM 798 N N . GLU A 1 105 ? 20.910 16.030 -14.919 1.00 74.69 105 GLU A N 1
ATOM 799 C CA . GLU A 1 105 ? 20.851 14.691 -14.309 1.00 74.69 105 GLU A CA 1
ATOM 800 C C . GLU A 1 105 ? 20.850 14.769 -12.781 1.00 74.69 105 GLU A C 1
ATOM 802 O O . GLU A 1 105 ? 20.039 14.102 -12.145 1.00 74.69 105 GLU A O 1
ATOM 807 N N . VAL A 1 106 ? 21.688 15.633 -12.192 1.00 78.00 106 VAL A N 1
ATOM 808 C CA . VAL A 1 106 ? 21.656 15.903 -10.745 1.00 78.00 106 VAL A CA 1
ATOM 809 C C . VAL A 1 106 ? 20.287 16.446 -10.348 1.00 78.00 106 VAL A C 1
ATOM 811 O O . VAL A 1 106 ? 19.678 15.946 -9.413 1.00 78.00 106 VAL A O 1
ATOM 814 N N . GLN A 1 107 ? 19.757 17.425 -11.082 1.00 74.12 107 GLN A N 1
ATOM 815 C CA . GLN A 1 107 ? 18.429 17.972 -10.814 1.00 74.12 107 GLN A CA 1
ATOM 816 C C . GLN A 1 107 ? 17.330 16.899 -10.887 1.00 74.12 107 GLN A C 1
ATOM 818 O O . GLN A 1 107 ? 16.458 16.868 -10.022 1.00 74.12 107 GLN A O 1
ATOM 823 N N . ALA A 1 108 ? 17.361 16.021 -11.893 1.00 76.00 108 ALA A N 1
ATOM 824 C CA . ALA A 1 108 ? 16.400 14.930 -12.026 1.00 76.00 108 ALA A CA 1
ATOM 825 C C . ALA A 1 108 ? 16.507 13.936 -10.862 1.00 76.00 108 ALA A C 1
ATOM 827 O O . ALA A 1 108 ? 15.484 13.553 -10.301 1.00 76.00 108 ALA A O 1
ATOM 828 N N . GLN A 1 109 ? 17.729 13.576 -10.459 1.00 77.50 109 GLN A N 1
ATOM 829 C CA . GLN A 1 109 ? 17.977 12.689 -9.325 1.00 77.50 109 GLN A CA 1
ATOM 830 C C . GLN A 1 109 ? 17.512 13.304 -7.998 1.00 77.50 109 GLN A C 1
ATOM 832 O O . GLN A 1 109 ? 16.901 12.616 -7.187 1.00 77.50 109 GLN A O 1
ATOM 837 N N . GLU A 1 110 ? 17.750 14.597 -7.784 1.00 79.44 110 GLU A N 1
ATOM 838 C CA . GLU A 1 110 ? 17.277 15.309 -6.593 1.00 79.44 110 GLU A CA 1
ATOM 839 C C . GLU A 1 110 ? 15.745 15.398 -6.565 1.00 79.44 110 GLU A C 1
ATOM 841 O O . GLU A 1 110 ? 15.130 15.173 -5.523 1.00 79.44 110 GLU A O 1
ATOM 846 N N . PHE A 1 111 ? 15.097 15.669 -7.704 1.00 76.75 111 PHE A N 1
ATOM 847 C CA . PHE A 1 111 ? 13.634 15.662 -7.774 1.00 76.75 111 PHE A CA 1
ATOM 848 C C . PHE A 1 111 ? 13.043 14.272 -7.529 1.00 76.75 111 PHE A C 1
ATOM 850 O O . PHE A 1 111 ? 12.032 14.167 -6.832 1.00 76.75 111 PHE A O 1
ATOM 857 N N . ASP A 1 112 ? 13.675 13.223 -8.055 1.00 79.94 112 ASP A N 1
ATOM 858 C CA . ASP A 1 112 ? 13.289 11.838 -7.789 1.00 79.94 112 ASP A CA 1
ATOM 859 C C . ASP A 1 112 ? 13.433 11.509 -6.295 1.00 79.94 112 ASP A C 1
ATOM 861 O O . ASP A 1 112 ? 12.486 11.040 -5.667 1.00 79.94 112 ASP A O 1
ATOM 865 N N . ALA A 1 113 ? 14.560 11.885 -5.682 1.00 79.12 113 ALA A N 1
ATOM 866 C CA . ALA A 1 113 ? 14.824 11.672 -4.261 1.00 79.12 113 ALA A CA 1
ATOM 867 C C . ALA A 1 113 ? 13.844 12.422 -3.339 1.00 79.12 113 ALA A C 1
ATOM 869 O O . ALA A 1 113 ? 13.456 11.903 -2.289 1.00 79.12 113 ALA A O 1
ATOM 870 N N . VAL A 1 114 ? 13.426 13.637 -3.712 1.00 83.50 114 VAL A N 1
ATOM 871 C CA . VAL A 1 114 ? 12.440 14.423 -2.949 1.00 83.50 114 VAL A CA 1
ATOM 872 C C . VAL A 1 114 ? 11.040 13.815 -3.046 1.00 83.50 114 VAL A C 1
ATOM 874 O O . VAL A 1 114 ? 10.300 13.860 -2.066 1.00 83.50 114 VAL A O 1
ATOM 877 N N . ARG A 1 115 ? 10.679 13.239 -4.199 1.00 87.88 115 ARG A N 1
ATOM 878 C CA . ARG A 1 115 ? 9.357 12.635 -4.444 1.00 87.88 115 ARG A CA 1
ATOM 879 C C . ARG A 1 115 ? 9.272 11.153 -4.076 1.00 87.88 115 ARG A C 1
ATOM 881 O O . ARG A 1 115 ? 8.186 10.587 -4.126 1.00 87.88 115 ARG A O 1
ATOM 888 N N . HIS A 1 116 ? 10.387 10.534 -3.700 1.00 92.38 116 HIS A N 1
ATOM 889 C CA . HIS A 1 116 ? 10.460 9.114 -3.378 1.00 92.38 116 HIS A CA 1
ATOM 890 C C . HIS A 1 116 ? 9.547 8.746 -2.195 1.00 92.38 116 HIS A C 1
ATOM 892 O O . HIS A 1 116 ? 9.627 9.341 -1.114 1.00 92.38 116 HIS A O 1
ATOM 898 N N . LEU A 1 117 ? 8.714 7.712 -2.350 1.00 95.75 117 LEU A N 1
ATOM 899 C CA . LEU A 1 117 ? 7.707 7.351 -1.344 1.00 95.75 117 LEU A CA 1
ATOM 900 C C . LEU A 1 117 ? 8.302 6.877 -0.015 1.00 95.75 117 LEU A C 1
ATOM 902 O O . LEU A 1 117 ? 7.698 7.110 1.027 1.00 95.75 117 LEU A O 1
ATOM 906 N N . ALA A 1 118 ? 9.503 6.288 -0.001 1.00 92.81 118 ALA A N 1
ATOM 907 C CA . ALA A 1 118 ? 10.199 5.979 1.260 1.00 92.81 118 ALA A CA 1
ATOM 908 C C . ALA A 1 118 ? 10.507 7.227 2.116 1.00 92.81 118 ALA A C 1
ATOM 910 O O . ALA A 1 118 ? 10.740 7.104 3.317 1.00 92.81 118 ALA A O 1
ATOM 911 N N . ARG A 1 119 ? 10.513 8.425 1.513 1.00 91.81 119 ARG A N 1
ATOM 912 C CA . ARG A 1 119 ? 10.669 9.703 2.217 1.00 91.81 119 ARG A CA 1
ATOM 913 C C . ARG A 1 119 ? 9.318 10.301 2.604 1.00 91.81 119 ARG A C 1
ATOM 915 O O . ARG A 1 119 ? 9.142 10.677 3.758 1.00 91.81 119 ARG A O 1
ATOM 922 N N . LEU A 1 120 ? 8.382 10.387 1.655 1.00 94.31 120 LEU A N 1
ATOM 923 C CA . LEU A 1 120 ? 7.068 11.008 1.877 1.00 94.31 120 LEU A CA 1
ATOM 924 C C . LEU A 1 120 ? 6.159 10.153 2.773 1.00 94.31 120 LEU A C 1
ATOM 926 O O . LEU A 1 120 ? 5.423 10.679 3.603 1.00 94.31 120 LEU A O 1
ATOM 930 N N . GLY A 1 121 ? 6.242 8.829 2.644 1.00 95.25 121 GLY A N 1
ATOM 931 C CA . GLY A 1 121 ? 5.382 7.870 3.329 1.00 95.25 121 GLY A CA 1
ATOM 932 C C . GLY A 1 121 ? 5.444 7.934 4.854 1.00 95.25 121 GLY A C 1
ATOM 933 O O . GLY A 1 121 ? 4.382 8.003 5.471 1.00 95.25 121 GLY A O 1
ATOM 934 N N . PRO A 1 122 ? 6.633 7.931 5.487 1.00 94.19 122 PRO A N 1
ATOM 935 C CA . PRO A 1 122 ? 6.743 8.102 6.932 1.00 94.19 122 PRO A CA 1
ATOM 936 C C . PRO A 1 122 ? 6.139 9.423 7.420 1.00 94.19 122 PRO A C 1
ATOM 938 O O . PRO A 1 122 ? 5.359 9.405 8.370 1.00 94.19 122 PRO A O 1
ATOM 941 N N . GLU A 1 123 ? 6.419 10.541 6.738 1.00 94.88 123 GLU A N 1
ATOM 942 C CA . GLU A 1 123 ? 5.856 11.849 7.098 1.00 94.88 123 GLU A CA 1
ATOM 943 C C . GLU A 1 123 ? 4.325 11.852 6.997 1.00 94.88 123 GLU A C 1
ATOM 945 O O . GLU A 1 123 ? 3.641 12.267 7.933 1.00 94.88 123 GLU A O 1
ATOM 950 N N . TRP A 1 124 ? 3.789 11.345 5.886 1.00 95.81 124 TRP A N 1
ATOM 951 C CA . TRP A 1 124 ? 2.350 11.225 5.679 1.00 95.81 124 TRP A CA 1
ATOM 952 C C . TRP A 1 124 ? 1.702 10.335 6.744 1.00 95.81 124 TRP A C 1
ATOM 954 O O . TRP A 1 124 ? 0.755 10.758 7.401 1.00 95.81 124 TRP A O 1
ATOM 964 N N . SER A 1 125 ? 2.248 9.137 6.987 1.00 94.38 125 SER A N 1
ATOM 965 C CA . SER A 1 125 ? 1.677 8.175 7.942 1.00 94.38 125 SER A CA 1
ATOM 966 C C . SER A 1 125 ? 1.665 8.698 9.381 1.00 94.38 125 SER A C 1
ATOM 968 O O . SER A 1 125 ? 0.685 8.500 10.102 1.00 94.38 125 SER A O 1
ATOM 970 N N . GLN A 1 126 ? 2.716 9.421 9.786 1.00 93.38 126 GLN A N 1
ATOM 971 C CA . GLN A 1 126 ? 2.781 10.050 11.100 1.00 93.38 126 GLN A CA 1
ATOM 972 C C . GLN A 1 126 ? 1.685 11.112 11.243 1.00 93.38 126 GLN A C 1
ATOM 974 O O . GLN A 1 126 ? 0.913 11.074 12.199 1.00 93.38 126 GLN A O 1
ATOM 979 N N . ARG A 1 127 ? 1.578 12.032 10.278 1.00 94.06 127 ARG A N 1
ATOM 980 C CA . ARG A 1 127 ? 0.610 13.138 10.337 1.00 94.06 127 ARG A CA 1
ATOM 981 C C . ARG A 1 127 ? -0.837 12.668 10.234 1.00 94.06 127 ARG A C 1
ATOM 983 O O . ARG A 1 127 ? -1.691 13.184 10.946 1.00 94.06 127 ARG A O 1
ATOM 990 N N . VAL A 1 128 ? -1.108 11.665 9.399 1.00 94.62 128 VAL A N 1
ATOM 991 C CA . VAL A 1 128 ? -2.422 11.008 9.334 1.00 94.62 128 VAL A CA 1
ATOM 992 C C . VAL A 1 128 ? -2.794 10.406 10.686 1.00 94.62 128 VAL A C 1
ATOM 994 O O . VAL A 1 128 ? -3.923 10.580 11.135 1.00 94.62 128 VAL A O 1
ATOM 997 N N . THR A 1 129 ? -1.849 9.743 11.360 1.00 92.44 129 THR A N 1
ATOM 998 C CA . THR A 1 129 ? -2.086 9.168 12.693 1.00 92.44 129 THR A CA 1
ATOM 999 C C . THR A 1 129 ? -2.416 10.253 13.719 1.00 92.44 129 THR A C 1
ATOM 1001 O O . THR A 1 129 ? -3.349 10.091 14.506 1.00 92.44 129 THR A O 1
ATOM 1004 N N . GLU A 1 130 ? -1.672 11.362 13.707 1.00 92.00 130 GLU A N 1
ATOM 1005 C CA . GLU A 1 130 ? -1.905 12.516 14.583 1.00 92.00 130 GLU A CA 1
ATOM 1006 C C . GLU A 1 130 ? -3.295 13.130 14.339 1.00 92.00 130 GLU A C 1
ATOM 1008 O O . GLU A 1 130 ? -4.067 13.286 15.285 1.00 92.00 130 GLU A O 1
ATOM 1013 N N . GLN A 1 131 ? -3.654 13.400 13.079 1.00 92.69 131 GLN A N 1
ATOM 1014 C CA . GLN A 1 131 ? -4.941 14.005 12.729 1.00 92.69 131 GLN A CA 1
ATOM 1015 C C . GLN A 1 131 ? -6.126 13.084 13.057 1.00 92.69 131 GLN A C 1
ATOM 1017 O O . GLN A 1 131 ? -7.063 13.517 13.723 1.00 92.69 131 GLN A O 1
ATOM 1022 N N . ALA A 1 132 ? -6.069 11.806 12.664 1.00 92.56 132 ALA A N 1
ATOM 1023 C CA . ALA A 1 132 ? -7.130 10.841 12.963 1.00 92.56 132 ALA A CA 1
ATOM 1024 C C . ALA A 1 132 ? -7.338 10.677 14.479 1.00 92.56 132 ALA A C 1
ATOM 1026 O O . ALA A 1 132 ? -8.467 10.583 14.957 1.00 92.56 132 ALA A O 1
ATOM 1027 N N . THR A 1 133 ? -6.250 10.698 15.259 1.00 92.62 133 THR A N 1
ATOM 1028 C CA . THR A 1 133 ? -6.327 10.641 16.726 1.00 92.62 133 THR A CA 1
ATOM 1029 C C . THR A 1 133 ? -7.082 11.839 17.295 1.00 92.62 133 THR A C 1
ATOM 1031 O O . THR A 1 133 ? -7.962 11.653 18.136 1.00 92.62 133 THR A O 1
ATOM 1034 N N . GLU A 1 134 ? -6.786 13.057 16.833 1.00 91.94 134 GLU A N 1
ATOM 1035 C CA . GLU A 1 134 ? -7.502 14.258 17.277 1.00 91.94 134 GLU A CA 1
ATOM 1036 C C . GLU A 1 134 ? -8.981 14.239 16.859 1.00 91.94 134 GLU A C 1
ATOM 1038 O O . GLU A 1 134 ? -9.840 14.632 17.648 1.00 91.94 134 GLU A O 1
ATOM 1043 N N . GLU A 1 135 ? -9.310 13.711 15.678 1.00 92.12 135 GLU A N 1
ATOM 1044 C CA . GLU A 1 135 ? -10.698 13.544 15.229 1.00 92.12 135 GLU A CA 1
ATOM 1045 C C . GLU A 1 135 ? -11.475 12.564 16.124 1.00 92.12 135 GLU A C 1
ATOM 1047 O O . GLU A 1 135 ? -12.551 12.900 16.630 1.00 92.12 135 GLU A O 1
ATOM 1052 N N . TYR A 1 136 ? -10.923 11.380 16.415 1.00 94.31 136 TYR A N 1
ATOM 1053 C CA . TYR A 1 136 ? -11.565 10.425 17.330 1.00 94.31 136 TYR A CA 1
ATOM 1054 C C . TYR A 1 136 ? -11.698 10.989 18.744 1.00 94.31 136 TYR A C 1
ATOM 1056 O O . TYR A 1 136 ? -12.710 10.773 19.418 1.00 94.31 136 TYR A O 1
ATOM 1064 N N . ARG A 1 137 ? -10.689 11.736 19.195 1.00 94.69 137 ARG A N 1
ATOM 1065 C CA . ARG A 1 137 ? -10.695 12.403 20.494 1.00 94.69 137 ARG A CA 1
ATOM 1066 C C . ARG A 1 137 ? -11.774 13.482 20.566 1.00 94.69 137 ARG A C 1
ATOM 1068 O O . ARG A 1 137 ? -12.457 13.571 21.584 1.00 94.69 137 ARG A O 1
ATOM 1075 N N . ALA A 1 138 ? -11.972 14.254 19.498 1.00 93.50 138 ALA A N 1
ATOM 1076 C CA . ALA A 1 138 ? -13.046 15.238 19.404 1.00 93.50 138 ALA A CA 1
ATOM 1077 C C . ALA A 1 138 ? -14.426 14.568 19.494 1.00 93.50 138 ALA A C 1
ATOM 1079 O O . ALA A 1 138 ? -15.256 14.995 20.295 1.00 93.50 138 ALA A O 1
ATOM 1080 N N . VAL A 1 139 ? -14.634 13.457 18.775 1.00 94.75 139 VAL A N 1
ATOM 1081 C CA . VAL A 1 139 ? -15.873 12.663 18.869 1.00 94.75 139 VAL A CA 1
ATOM 1082 C C . VAL A 1 139 ? -16.102 12.162 20.300 1.00 94.75 139 VAL A C 1
ATOM 1084 O O . VAL A 1 139 ? -17.205 12.280 20.830 1.00 94.75 139 VAL A O 1
ATOM 1087 N N . LEU A 1 140 ? -15.073 11.641 20.976 1.00 95.50 140 LEU A N 1
ATOM 1088 C CA . LEU A 1 140 ? -15.199 11.220 22.376 1.00 95.50 140 LEU A CA 1
ATOM 1089 C C . LEU A 1 140 ? -15.502 12.382 23.322 1.00 95.50 140 LEU A C 1
ATOM 1091 O O . LEU A 1 140 ? -16.302 12.212 24.239 1.00 95.50 140 LEU A O 1
ATOM 1095 N N . ALA A 1 141 ? -14.903 13.551 23.105 1.00 96.06 141 ALA A N 1
ATOM 1096 C CA . ALA A 1 141 ? -15.124 14.727 23.937 1.00 96.06 141 ALA A CA 1
ATOM 1097 C C . ALA A 1 141 ? -16.563 15.266 23.842 1.00 96.06 141 ALA A C 1
ATOM 1099 O O . ALA A 1 141 ? -17.052 15.853 24.806 1.00 96.06 141 ALA A O 1
ATOM 1100 N N . GLU A 1 142 ? -17.254 15.046 22.719 1.00 96.25 142 GLU A N 1
ATOM 1101 C CA . GLU A 1 142 ? -18.682 15.364 22.569 1.00 96.25 142 GLU A CA 1
ATOM 1102 C C . GLU A 1 142 ? -19.597 14.361 23.290 1.00 96.25 142 GLU A C 1
ATOM 1104 O O . GLU A 1 142 ? -20.690 14.714 23.737 1.00 96.25 142 GLU A O 1
ATOM 1109 N N . LEU A 1 143 ? -19.158 13.106 23.412 1.00 94.69 143 LEU A N 1
ATOM 1110 C CA . LEU A 1 143 ? -19.953 11.999 23.948 1.00 94.69 143 LEU A CA 1
ATOM 1111 C C . LEU A 1 143 ? -19.727 11.743 25.443 1.00 94.69 143 LEU A C 1
ATOM 1113 O O . LEU A 1 143 ? -20.592 11.179 26.116 1.00 94.69 143 LEU A O 1
ATOM 1117 N N . LEU A 1 144 ? -18.553 12.103 25.958 1.00 94.06 144 LEU A N 1
ATOM 1118 C CA . LEU A 1 144 ? -18.122 11.844 27.327 1.00 94.06 144 LEU A CA 1
ATOM 1119 C C . LEU A 1 144 ? -18.118 13.120 28.166 1.00 94.06 144 LEU A C 1
ATOM 1121 O O . LEU A 1 144 ? -17.967 14.236 27.676 1.00 94.06 144 LEU A O 1
ATOM 1125 N N . SER A 1 145 ? -18.223 12.959 29.486 1.00 94.19 145 SER A N 1
ATOM 1126 C CA . SER A 1 145 ? -17.981 14.080 30.395 1.00 94.19 145 SER A CA 1
ATOM 1127 C C . SER A 1 145 ? -16.496 14.493 30.384 1.00 94.19 145 SER A C 1
ATOM 1129 O O . SER A 1 145 ? -15.620 13.645 30.187 1.00 94.19 145 SER A O 1
ATOM 1131 N N . PRO A 1 146 ? -16.159 15.757 30.712 1.00 94.56 146 PRO A N 1
ATOM 1132 C CA . PRO A 1 146 ? -14.763 16.206 30.776 1.00 94.56 146 PRO A CA 1
ATOM 1133 C C . PRO A 1 146 ? -13.878 15.395 31.737 1.00 94.56 146 PRO A C 1
ATOM 1135 O O . PRO A 1 146 ? -12.663 15.332 31.559 1.00 94.56 146 PRO A O 1
ATOM 1138 N N . ALA A 1 147 ? -14.467 14.783 32.770 1.00 92.88 147 ALA A N 1
ATOM 1139 C CA . ALA A 1 147 ? -13.748 13.921 33.706 1.00 92.88 147 ALA A CA 1
ATOM 1140 C C . ALA A 1 147 ? -13.393 12.564 33.079 1.00 92.88 147 ALA A C 1
ATOM 1142 O O . ALA A 1 147 ? -12.254 12.122 33.200 1.00 92.88 147 ALA A O 1
ATOM 1143 N N . GLN A 1 148 ? -14.340 11.942 32.370 1.00 93.31 148 GLN A N 1
ATOM 1144 C CA . GLN A 1 148 ? -14.113 10.692 31.637 1.00 93.31 148 GLN A CA 1
ATOM 1145 C C . GLN A 1 148 ? -13.118 10.894 30.493 1.00 93.31 148 GLN A C 1
ATOM 1147 O O . GLN A 1 148 ? -12.233 10.068 30.305 1.00 93.31 148 GLN A O 1
ATOM 1152 N N . MET A 1 149 ? -13.200 12.022 29.782 1.00 95.25 149 MET A N 1
ATOM 1153 C CA . MET A 1 149 ? -12.251 12.332 28.711 1.00 95.25 149 MET A CA 1
ATOM 1154 C C . MET A 1 149 ? -10.810 12.415 29.235 1.00 95.25 149 MET A C 1
ATOM 1156 O O . MET A 1 149 ? -9.906 11.822 28.656 1.00 95.25 149 MET A O 1
ATOM 1160 N N . LYS A 1 150 ? -10.595 13.051 30.397 1.00 93.94 150 LYS A N 1
ATOM 1161 C CA . LYS A 1 150 ? -9.275 13.063 31.055 1.00 93.94 150 LYS A CA 1
ATOM 1162 C C . LYS A 1 150 ? -8.790 11.674 31.463 1.00 93.94 150 LYS A C 1
ATOM 1164 O O . LYS A 1 150 ? -7.586 11.446 31.463 1.00 93.94 150 LYS A O 1
ATOM 1169 N N . GLN A 1 151 ? -9.698 10.777 31.850 1.00 93.50 151 GLN A N 1
ATOM 1170 C CA . GLN A 1 151 ? -9.338 9.393 32.159 1.00 93.50 151 GLN A CA 1
ATOM 1171 C C . GLN A 1 151 ? -8.880 8.659 30.898 1.00 93.50 151 GLN A C 1
ATOM 1173 O O . GLN A 1 151 ? -7.846 8.014 30.952 1.00 93.50 151 GLN A O 1
ATOM 1178 N N . VAL A 1 152 ? -9.578 8.822 29.767 1.00 94.38 152 VAL A N 1
ATOM 1179 C CA . VAL A 1 152 ? -9.179 8.236 28.472 1.00 94.38 152 VAL A CA 1
ATOM 1180 C C . VAL A 1 152 ? -7.839 8.793 27.983 1.00 94.38 152 VAL A C 1
ATOM 1182 O O . VAL A 1 152 ? -6.986 8.036 27.530 1.00 94.38 152 VAL A O 1
ATOM 1185 N N . ASP A 1 153 ? -7.616 10.104 28.101 1.00 93.88 153 ASP A N 1
ATOM 1186 C CA . ASP A 1 153 ? -6.344 10.727 27.711 1.00 93.88 153 ASP A CA 1
ATOM 1187 C C . ASP A 1 153 ? -5.158 10.199 28.542 1.00 93.88 153 ASP A C 1
ATOM 1189 O O . ASP A 1 153 ? -4.045 10.093 28.032 1.00 93.88 153 ASP A O 1
ATOM 1193 N N . ALA A 1 154 ? -5.390 9.866 29.816 1.00 94.12 154 ALA A N 1
ATOM 1194 C CA . ALA A 1 154 ? -4.379 9.313 30.717 1.00 94.12 154 ALA A CA 1
ATOM 1195 C C . ALA A 1 154 ? -4.241 7.779 30.634 1.00 94.12 154 ALA A C 1
ATOM 1197 O O . ALA A 1 154 ? -3.355 7.219 31.276 1.00 94.12 154 ALA A O 1
ATOM 1198 N N . ASP A 1 155 ? -5.122 7.108 29.893 1.00 94.81 155 ASP A N 1
ATOM 1199 C CA . ASP A 1 155 ? -5.179 5.654 29.775 1.00 94.81 155 ASP A CA 1
ATOM 1200 C C . ASP A 1 155 ? -4.136 5.142 28.770 1.00 94.81 155 ASP A C 1
ATOM 1202 O O . ASP A 1 155 ? -4.116 5.565 27.613 1.00 94.81 155 ASP A O 1
ATOM 1206 N N . GLU A 1 156 ? -3.290 4.195 29.181 1.00 93.06 156 GLU A N 1
ATOM 1207 C CA . GLU A 1 156 ? -2.263 3.599 28.313 1.00 93.06 156 GLU A CA 1
ATOM 1208 C C . GLU A 1 156 ? -2.870 2.842 27.114 1.00 93.06 156 GLU A C 1
ATOM 1210 O O . GLU A 1 156 ? -2.217 2.691 26.078 1.00 93.06 156 GLU A O 1
ATOM 1215 N N . ALA A 1 157 ? -4.127 2.392 27.216 1.00 92.94 157 ALA A N 1
ATOM 1216 C CA . ALA A 1 157 ? -4.811 1.656 26.155 1.00 92.94 157 ALA A CA 1
ATOM 1217 C C . ALA A 1 157 ? -5.385 2.546 25.033 1.00 92.94 157 ALA A C 1
ATOM 1219 O O . ALA A 1 157 ? -5.817 2.023 23.997 1.00 92.94 157 ALA A O 1
ATOM 1220 N N . ASN A 1 158 ? -5.365 3.879 25.174 1.00 93.69 158 ASN A N 1
ATOM 1221 C CA . ASN A 1 158 ? -5.979 4.787 24.197 1.00 93.69 158 ASN A CA 1
ATOM 1222 C C . ASN A 1 158 ? -5.388 4.652 22.780 1.00 93.69 158 ASN A C 1
ATOM 1224 O O . ASN A 1 158 ? -6.129 4.620 21.798 1.00 93.69 158 ASN A O 1
ATOM 1228 N N . GLY A 1 159 ? -4.075 4.445 22.661 1.00 92.69 159 GLY A N 1
ATOM 1229 C CA . GLY A 1 159 ? -3.407 4.280 21.374 1.00 92.69 159 GLY A CA 1
ATOM 1230 C C . GLY A 1 159 ? -3.852 3.014 20.641 1.00 92.69 159 GLY A C 1
ATOM 1231 O O . GLY A 1 159 ? -3.945 3.009 19.415 1.00 92.69 159 GLY A O 1
ATOM 1232 N N . THR A 1 160 ? -4.172 1.944 21.375 1.00 94.00 160 THR A N 1
ATOM 1233 C CA . THR A 1 160 ? -4.703 0.701 20.793 1.00 94.00 160 THR A CA 1
ATOM 1234 C C . THR A 1 160 ? -6.130 0.906 20.286 1.00 94.00 160 THR A C 1
ATOM 1236 O O . THR A 1 160 ? -6.453 0.458 19.184 1.00 94.00 160 THR A O 1
ATOM 1239 N N . LEU A 1 161 ? -6.961 1.636 21.040 1.00 94.88 161 LEU A N 1
ATOM 1240 C CA . LEU A 1 161 ? -8.307 2.031 20.621 1.00 94.88 161 LEU A CA 1
ATOM 1241 C C . LEU A 1 161 ? -8.278 2.857 19.330 1.00 94.88 161 LEU A C 1
ATOM 1243 O O . LEU A 1 161 ? -8.924 2.475 18.354 1.00 94.88 161 LEU A O 1
ATOM 1247 N N . TYR A 1 162 ? -7.501 3.942 19.291 1.00 95.31 162 TYR A N 1
ATOM 1248 C CA . TYR A 1 162 ? -7.435 4.825 18.122 1.00 95.31 162 TYR A CA 1
ATOM 1249 C C . TYR A 1 162 ? -6.883 4.115 16.889 1.00 95.31 162 TYR A C 1
ATOM 1251 O O . TYR A 1 162 ? -7.432 4.248 15.800 1.00 95.31 162 TYR A O 1
ATOM 1259 N N . ARG A 1 163 ? -5.863 3.268 17.054 1.00 94.81 163 ARG A N 1
ATOM 1260 C CA . ARG A 1 163 ? -5.332 2.458 15.954 1.00 94.81 163 ARG A CA 1
ATOM 1261 C C . ARG A 1 163 ? -6.362 1.477 15.397 1.00 94.81 163 ARG A C 1
ATOM 1263 O O . ARG A 1 163 ? -6.400 1.229 14.188 1.00 94.81 163 ARG A O 1
ATOM 1270 N N . ARG A 1 164 ? -7.197 0.901 16.264 1.00 94.31 164 ARG A N 1
ATOM 1271 C CA . ARG A 1 164 ? -8.243 -0.020 15.822 1.00 94.31 164 ARG A CA 1
ATOM 1272 C C . ARG A 1 164 ? -9.377 0.704 15.104 1.00 94.31 164 ARG A C 1
ATOM 1274 O O . ARG A 1 164 ? -9.806 0.217 14.062 1.00 94.31 164 ARG A O 1
ATOM 1281 N N . LEU A 1 165 ? -9.790 1.872 15.597 1.00 94.75 165 LEU A N 1
ATOM 1282 C CA . LEU A 1 165 ? -10.722 2.759 14.892 1.00 94.75 165 LEU A CA 1
ATOM 1283 C C . LEU A 1 165 ? -10.169 3.156 13.520 1.00 94.75 165 LEU A C 1
ATOM 1285 O O . LEU A 1 165 ? -10.878 3.026 12.528 1.00 94.75 165 LEU A O 1
ATOM 1289 N N . ARG A 1 166 ? -8.878 3.501 13.450 1.00 95.00 166 ARG A N 1
ATOM 1290 C CA . ARG A 1 166 ? -8.197 3.817 12.192 1.00 95.00 166 ARG A CA 1
ATOM 1291 C C . ARG A 1 166 ? -8.206 2.664 11.201 1.00 95.00 166 ARG A C 1
ATOM 1293 O O . ARG A 1 166 ? -8.482 2.865 10.027 1.00 95.00 166 ARG A O 1
ATOM 1300 N N . THR A 1 167 ? -7.950 1.448 11.676 1.00 93.44 167 THR A N 1
ATOM 1301 C CA . THR A 1 167 ? -8.042 0.249 10.832 1.00 93.44 167 THR A CA 1
ATOM 1302 C C . THR A 1 167 ? -9.465 0.074 10.292 1.00 93.44 167 THR A C 1
ATOM 1304 O O . THR A 1 167 ? -9.635 -0.135 9.101 1.00 93.44 167 THR A O 1
ATOM 1307 N N . ALA A 1 168 ? -10.484 0.223 11.143 1.00 91.94 168 ALA A N 1
ATOM 1308 C CA . ALA A 1 168 ? -11.879 0.093 10.725 1.00 91.94 168 ALA A CA 1
ATOM 1309 C C . ALA A 1 168 ? -12.310 1.174 9.715 1.00 91.94 168 ALA A C 1
ATOM 1311 O O . ALA A 1 168 ? -13.048 0.880 8.779 1.00 91.94 168 ALA A O 1
ATOM 1312 N N . GLU A 1 169 ? -11.836 2.410 9.872 1.00 92.75 169 GLU A N 1
ATOM 1313 C CA . GLU A 1 169 ? -12.084 3.496 8.916 1.00 92.75 169 GLU A CA 1
ATOM 1314 C C . GLU A 1 169 ? -11.473 3.199 7.540 1.00 92.75 169 GLU A C 1
ATOM 1316 O O . GLU A 1 169 ? -12.114 3.398 6.504 1.00 92.75 169 GLU A O 1
ATOM 1321 N N . LEU A 1 170 ? -10.252 2.655 7.518 1.00 91.75 170 LEU A N 1
ATOM 1322 C CA . LEU A 1 170 ? -9.606 2.196 6.287 1.00 91.75 170 LEU A CA 1
ATOM 1323 C C . LEU A 1 170 ? -10.357 1.008 5.656 1.00 91.75 170 LEU A C 1
ATOM 1325 O O . LEU A 1 170 ? -10.496 0.973 4.437 1.00 91.75 170 LEU A O 1
ATOM 1329 N N . ASP A 1 171 ? -10.991 0.152 6.463 1.00 87.94 171 ASP A N 1
ATOM 1330 C CA . ASP A 1 171 ? -11.915 -0.902 6.007 1.00 87.94 171 ASP A CA 1
ATOM 1331 C C . ASP A 1 171 ? -13.304 -0.359 5.558 1.00 87.94 171 ASP A C 1
ATOM 1333 O O . ASP A 1 171 ? -14.239 -1.124 5.289 1.00 87.94 171 ASP A O 1
ATOM 1337 N N . GLY A 1 172 ? -13.474 0.970 5.486 1.00 87.94 172 GLY A N 1
ATOM 1338 C CA . GLY A 1 172 ? -14.688 1.643 5.009 1.00 87.94 172 GLY A CA 1
ATOM 1339 C C . GLY A 1 172 ? -15.815 1.725 6.041 1.00 87.94 172 GLY A C 1
ATOM 1340 O O . GLY A 1 172 ? -16.983 1.881 5.679 1.00 87.94 172 GLY A O 1
ATOM 1341 N N . VAL A 1 173 ? -15.502 1.569 7.327 1.00 90.75 173 VAL A N 1
ATOM 1342 C CA . VAL A 1 173 ? -16.473 1.640 8.421 1.00 90.75 173 VAL A CA 1
ATOM 1343 C C . VAL A 1 173 ? -16.491 3.041 9.035 1.00 90.75 173 VAL A C 1
ATOM 1345 O O . VAL A 1 173 ? -15.444 3.627 9.288 1.00 90.75 173 VAL A O 1
ATOM 1348 N N . ASP A 1 174 ? -17.677 3.578 9.330 1.00 91.69 174 ASP A N 1
ATOM 1349 C CA . ASP A 1 174 ? -17.811 4.871 10.014 1.00 91.69 174 ASP A CA 1
ATOM 1350 C C . ASP A 1 174 ? -17.359 4.756 11.484 1.00 91.69 174 ASP A C 1
ATOM 1352 O O . ASP A 1 174 ? -18.083 4.266 12.363 1.00 91.69 174 ASP A O 1
ATOM 1356 N N . ALA A 1 175 ? -16.127 5.203 11.744 1.00 92.19 175 ALA A N 1
ATOM 1357 C CA . ALA A 1 175 ? -15.507 5.160 13.061 1.00 92.19 175 ALA A CA 1
ATOM 1358 C C . ALA A 1 175 ? -16.273 6.000 14.095 1.00 92.19 175 ALA A C 1
ATOM 1360 O O . ALA A 1 175 ? -16.410 5.568 15.242 1.00 92.19 175 ALA A O 1
ATOM 1361 N N . ALA A 1 176 ? -16.828 7.154 13.706 1.00 92.44 176 ALA A N 1
ATOM 1362 C CA . ALA A 1 176 ? -17.583 8.021 14.608 1.00 92.44 176 ALA A CA 1
ATOM 1363 C C . ALA A 1 176 ? -18.901 7.359 15.030 1.00 92.44 176 ALA A C 1
ATOM 1365 O O . ALA A 1 176 ? -19.242 7.351 16.217 1.00 92.44 176 ALA A O 1
ATOM 1366 N N . GLN A 1 177 ? -19.607 6.727 14.087 1.00 93.25 177 GLN A N 1
ATOM 1367 C CA . GLN A 1 177 ? -20.826 5.977 14.380 1.00 93.25 177 GLN A CA 1
ATOM 1368 C C . GLN A 1 177 ? -20.550 4.793 15.315 1.00 93.25 177 GLN A C 1
ATOM 1370 O O . GLN A 1 177 ? -21.283 4.589 16.290 1.00 93.25 177 GLN A O 1
ATOM 1375 N N . ILE A 1 178 ? -19.492 4.020 15.054 1.00 93.56 178 ILE A N 1
ATOM 1376 C CA . ILE A 1 178 ? -19.112 2.891 15.910 1.00 93.56 178 ILE A CA 1
ATOM 1377 C C . ILE A 1 178 ? -18.728 3.360 17.309 1.00 93.56 178 ILE A C 1
ATOM 1379 O O . ILE A 1 178 ? -19.176 2.768 18.295 1.00 93.56 178 ILE A O 1
ATOM 1383 N N . LEU A 1 179 ? -17.947 4.434 17.407 1.00 94.31 179 LEU A N 1
ATOM 1384 C CA . LEU A 1 179 ? -17.500 4.985 18.678 1.00 94.31 179 LEU A CA 1
ATOM 1385 C C . LEU A 1 179 ? -18.677 5.517 19.500 1.00 94.31 179 LEU A C 1
ATOM 1387 O O . LEU A 1 179 ? -18.829 5.153 20.668 1.00 94.31 179 LEU A O 1
ATOM 1391 N N . ALA A 1 180 ? -19.583 6.270 18.871 1.00 94.12 180 ALA A N 1
ATOM 1392 C CA . ALA A 1 180 ? -20.825 6.720 19.492 1.00 94.12 180 ALA A CA 1
ATOM 1393 C C . ALA A 1 180 ? -21.660 5.543 19.997 1.00 94.12 180 ALA A C 1
ATOM 1395 O O . ALA A 1 180 ? -22.131 5.538 21.139 1.00 94.12 180 ALA A O 1
ATOM 1396 N N . ALA A 1 181 ? -21.813 4.505 19.182 1.00 92.56 181 ALA A N 1
ATOM 1397 C CA . ALA A 1 181 ? -22.590 3.342 19.559 1.00 92.56 181 ALA A CA 1
ATOM 1398 C C . ALA A 1 181 ? -21.897 2.516 20.669 1.00 92.56 181 ALA A C 1
ATOM 1400 O O . ALA A 1 181 ? -22.592 1.878 21.468 1.00 92.56 181 ALA A O 1
ATOM 1401 N N . ALA A 1 182 ? -20.563 2.517 20.753 1.00 93.75 182 ALA A N 1
ATOM 1402 C CA . ALA A 1 182 ? -19.793 1.874 21.819 1.00 93.75 182 ALA A CA 1
ATOM 1403 C C . ALA A 1 182 ? -19.947 2.613 23.160 1.00 93.75 182 ALA A C 1
ATOM 1405 O O . ALA A 1 182 ? -20.206 1.973 24.187 1.00 93.75 182 ALA A O 1
ATOM 1406 N N . VAL A 1 183 ? -19.889 3.949 23.156 1.00 93.69 183 VAL A N 1
ATOM 1407 C CA . VAL A 1 183 ? -20.103 4.779 24.355 1.00 93.69 183 VAL A CA 1
ATOM 1408 C C . VAL A 1 183 ? -21.503 4.548 24.935 1.00 93.69 183 VAL A C 1
ATOM 1410 O O . VAL A 1 183 ? -21.634 4.204 26.109 1.00 93.69 183 VAL A O 1
ATOM 1413 N N . HIS A 1 184 ? -22.547 4.605 24.102 1.00 91.06 184 HIS A N 1
ATOM 1414 C CA . HIS A 1 184 ? -23.945 4.466 24.537 1.00 91.06 184 HIS A CA 1
ATOM 1415 C C . HIS A 1 184 ? -24.370 3.039 24.926 1.00 91.06 184 HIS A C 1
ATOM 1417 O O . HIS A 1 184 ? -25.500 2.829 25.361 1.00 91.06 184 HIS A O 1
ATOM 1423 N N . SER A 1 185 ? -23.500 2.036 24.772 1.00 87.75 185 SER A N 1
ATOM 1424 C CA . SER A 1 185 ? -23.873 0.635 25.018 1.00 87.75 185 SER A CA 1
ATOM 1425 C C . SER A 1 185 ? -24.189 0.330 26.485 1.00 87.75 185 SER A C 1
ATOM 1427 O O . SER A 1 185 ? -25.066 -0.483 26.767 1.00 87.75 185 SER A O 1
ATOM 1429 N N . ARG A 1 186 ? -23.433 0.919 27.419 1.00 86.19 186 ARG A N 1
ATOM 1430 C CA . ARG A 1 186 ? -23.555 0.712 28.872 1.00 86.19 186 ARG A CA 1
ATOM 1431 C C . ARG A 1 186 ? -22.754 1.781 29.621 1.00 86.19 186 ARG A C 1
ATOM 1433 O O . ARG A 1 186 ? -21.824 2.348 29.048 1.00 86.19 186 ARG A O 1
ATOM 1440 N N . GLU A 1 187 ? -23.076 2.003 30.895 1.00 87.38 187 GLU A N 1
ATOM 1441 C CA . GLU A 1 187 ? -22.338 2.903 31.794 1.00 87.38 187 GLU A CA 1
ATOM 1442 C C . GLU A 1 187 ? -20.811 2.674 31.759 1.00 87.38 187 GLU A C 1
ATOM 1444 O O . GLU A 1 187 ? -20.338 1.555 31.526 1.00 87.38 187 GLU A O 1
ATOM 1449 N N . LEU A 1 188 ? -20.055 3.761 31.946 1.00 87.19 188 LEU A N 1
ATOM 1450 C CA . LEU A 1 188 ? -18.584 3.787 31.937 1.00 87.19 188 LEU A CA 1
ATOM 1451 C C . LEU A 1 188 ? -17.990 4.169 33.302 1.00 87.19 188 LEU A C 1
ATOM 1453 O O . LEU A 1 188 ? -16.791 4.035 33.500 1.00 87.19 188 LEU A O 1
ATOM 1457 N N . GLU A 1 189 ? -18.811 4.629 34.250 1.00 78.88 189 GLU A N 1
ATOM 1458 C CA . GLU A 1 189 ? -18.356 5.147 35.552 1.00 78.88 189 GLU A CA 1
ATOM 1459 C C . GLU A 1 189 ? -17.678 4.086 36.429 1.00 78.88 189 GLU A C 1
ATOM 1461 O O . GLU A 1 189 ? -16.847 4.416 37.270 1.00 78.88 189 GLU A O 1
ATOM 1466 N N . THR A 1 190 ? -18.021 2.812 36.233 1.00 82.88 190 THR A N 1
ATOM 1467 C CA . THR A 1 190 ? -17.466 1.684 36.993 1.00 82.88 190 THR A CA 1
ATOM 1468 C C . THR A 1 190 ? -16.275 1.018 36.303 1.00 82.88 190 THR A C 1
ATOM 1470 O O . THR A 1 190 ? -15.809 -0.014 36.781 1.00 82.88 190 THR A O 1
ATOM 1473 N N . ALA A 1 191 ? -15.841 1.512 35.141 1.00 83.94 191 ALA A N 1
ATOM 1474 C CA . ALA A 1 191 ? -14.748 0.909 34.389 1.00 83.94 191 ALA A CA 1
ATOM 1475 C C . ALA A 1 191 ? -13.392 1.258 35.021 1.00 83.94 191 ALA A C 1
ATOM 1477 O O . ALA A 1 191 ? -13.129 2.420 35.314 1.00 83.94 191 ALA A O 1
ATOM 1478 N N . GLU A 1 192 ? -12.521 0.258 35.197 1.00 85.62 192 GLU A N 1
ATOM 1479 C CA . GLU A 1 192 ? -11.133 0.478 35.637 1.00 85.62 192 GLU A CA 1
ATOM 1480 C C . GLU A 1 192 ? -10.293 1.154 34.539 1.00 85.62 192 GLU A C 1
ATOM 1482 O O . GLU A 1 192 ? -9.500 2.042 34.835 1.00 85.62 192 GLU A O 1
ATOM 1487 N N . SER A 1 193 ? -10.530 0.782 33.275 1.00 93.56 193 SER A N 1
ATOM 1488 C CA . SER A 1 193 ? -10.014 1.446 32.072 1.00 93.56 193 SER A CA 1
ATOM 1489 C C . SER A 1 193 ? -11.178 1.735 31.128 1.00 93.56 193 SER A C 1
ATOM 1491 O O . SER A 1 193 ? -11.893 0.826 30.691 1.00 93.56 193 SER A O 1
ATOM 1493 N N . ILE A 1 194 ? -11.396 3.014 30.817 1.00 94.12 194 ILE A N 1
ATOM 1494 C CA . ILE A 1 194 ? -12.427 3.403 29.850 1.00 94.12 194 ILE A CA 1
ATOM 1495 C C . ILE A 1 194 ? -11.977 3.013 28.439 1.00 94.12 194 ILE A C 1
ATOM 1497 O O . ILE A 1 194 ? -12.807 2.538 27.661 1.00 94.12 194 ILE A O 1
ATOM 1501 N N . ALA A 1 195 ? -10.689 3.162 28.108 1.00 94.00 195 ALA A N 1
ATOM 1502 C CA . ALA A 1 195 ? -10.195 2.865 26.768 1.00 94.00 195 ALA A CA 1
ATOM 1503 C C . ALA A 1 195 ? -10.288 1.367 26.434 1.00 94.00 195 ALA A C 1
ATOM 1505 O O . ALA A 1 195 ? -10.766 1.041 25.348 1.00 94.00 195 ALA A O 1
ATOM 1506 N N . ASP A 1 196 ? -9.957 0.458 27.360 1.00 95.06 196 ASP A N 1
ATOM 1507 C CA . ASP A 1 196 ? -10.105 -0.991 27.147 1.00 95.06 196 ASP A CA 1
ATOM 1508 C C . ASP A 1 196 ? -11.571 -1.405 26.986 1.00 95.06 196 ASP A C 1
ATOM 1510 O O . ASP A 1 196 ? -11.916 -2.228 26.131 1.00 95.06 196 ASP A O 1
ATOM 1514 N N . VAL A 1 197 ? -12.469 -0.813 27.781 1.00 95.19 197 VAL A N 1
ATOM 1515 C CA . VAL A 1 197 ? -13.909 -1.074 27.656 1.00 95.19 197 VAL A CA 1
ATOM 1516 C C . VAL A 1 197 ? -14.424 -0.597 26.301 1.00 95.19 197 VAL A C 1
ATOM 1518 O O . VAL A 1 197 ? -15.199 -1.314 25.663 1.00 95.19 197 VAL A O 1
ATOM 1521 N N . LEU A 1 198 ? -14.008 0.586 25.843 1.00 94.88 198 LEU A N 1
ATOM 1522 C CA . LEU A 1 198 ? -14.368 1.083 24.517 1.00 94.88 198 LEU A CA 1
ATOM 1523 C C . LEU A 1 198 ? -13.765 0.213 23.415 1.00 94.88 198 LEU A C 1
ATOM 1525 O O . LEU A 1 198 ? -14.500 -0.165 22.509 1.00 94.88 198 LEU A O 1
ATOM 1529 N N . TYR A 1 199 ? -12.498 -0.186 23.529 1.00 95.06 199 TYR A N 1
ATOM 1530 C CA . TYR A 1 199 ? -11.839 -1.090 22.587 1.00 95.06 199 TYR A CA 1
ATOM 1531 C C . TYR A 1 199 ? -12.621 -2.396 22.436 1.00 95.06 199 TYR A C 1
ATOM 1533 O O . TYR A 1 199 ? -13.018 -2.759 21.331 1.00 95.06 199 TYR A O 1
ATOM 1541 N N . TRP A 1 200 ? -12.941 -3.067 23.546 1.00 94.56 200 TRP A N 1
ATOM 1542 C CA . TRP A 1 200 ? -13.708 -4.314 23.519 1.00 94.56 200 TRP A CA 1
ATOM 1543 C C . TRP A 1 200 ? -15.104 -4.136 22.902 1.00 94.56 200 TRP A C 1
ATOM 1545 O O . TRP A 1 200 ? -15.585 -5.002 22.167 1.00 94.56 200 TRP A O 1
ATOM 1555 N N . ARG A 1 201 ? -15.776 -3.009 23.178 1.00 95.50 201 ARG A N 1
ATOM 1556 C CA . ARG A 1 201 ? -17.093 -2.704 22.592 1.00 95.50 201 ARG A CA 1
ATOM 1557 C C . ARG A 1 201 ? -17.001 -2.430 21.093 1.00 95.50 201 ARG A C 1
ATOM 1559 O O . ARG A 1 201 ? -17.874 -2.887 20.359 1.00 95.50 201 ARG A O 1
ATOM 1566 N N . VAL A 1 202 ? -15.972 -1.709 20.652 1.00 95.00 202 VAL A N 1
ATOM 1567 C CA . VAL A 1 202 ? -15.680 -1.459 19.235 1.00 95.00 202 VAL A CA 1
ATOM 1568 C C . VAL A 1 202 ? -15.425 -2.783 18.521 1.00 95.00 202 VAL A C 1
ATOM 1570 O O . VAL A 1 202 ? -16.102 -3.062 17.537 1.00 95.00 202 VAL A O 1
ATOM 1573 N N . GLU A 1 203 ? -14.566 -3.647 19.067 1.00 94.25 203 GLU A N 1
ATOM 1574 C CA . GLU A 1 203 ? -14.295 -4.982 18.513 1.00 94.25 203 GLU A CA 1
ATOM 1575 C C . GLU A 1 203 ? -15.564 -5.804 18.335 1.00 94.25 203 GLU A C 1
ATOM 1577 O O . GLU A 1 203 ? -15.823 -6.359 17.268 1.00 94.25 203 GLU A O 1
ATOM 1582 N N . ARG A 1 204 ? -16.401 -5.845 19.372 1.00 93.50 204 ARG A N 1
ATOM 1583 C CA . ARG A 1 204 ? -17.667 -6.567 19.310 1.00 93.50 204 ARG A CA 1
ATOM 1584 C C . ARG A 1 204 ? -18.582 -6.025 18.210 1.00 93.50 204 ARG A C 1
ATOM 1586 O O . ARG A 1 204 ? -19.241 -6.808 17.535 1.00 93.50 204 ARG A O 1
ATOM 1593 N N . ARG A 1 205 ? -18.636 -4.705 18.030 1.00 91.19 205 ARG A N 1
ATOM 1594 C CA . ARG A 1 205 ? -19.475 -4.070 17.004 1.00 91.19 205 ARG A CA 1
ATOM 1595 C C . ARG A 1 205 ? -18.946 -4.287 15.597 1.00 91.19 205 ARG A C 1
ATOM 1597 O O . ARG A 1 205 ? -19.749 -4.506 14.698 1.00 91.19 205 ARG A O 1
ATOM 1604 N N . LEU A 1 206 ? -17.629 -4.273 15.421 1.00 91.62 206 LEU A N 1
ATOM 1605 C CA . LEU A 1 206 ? -16.995 -4.634 14.157 1.00 91.62 206 LEU A CA 1
ATOM 1606 C C . LEU A 1 206 ? -17.312 -6.088 13.795 1.00 91.62 206 LEU A C 1
ATOM 1608 O O . LEU A 1 206 ? -17.793 -6.334 12.696 1.00 91.62 206 LEU A O 1
ATOM 1612 N N . ALA A 1 207 ? -17.195 -7.020 14.744 1.00 89.94 207 ALA A N 1
ATOM 1613 C CA . ALA A 1 207 ? -17.565 -8.419 14.527 1.00 89.94 207 ALA A CA 1
ATOM 1614 C C . ALA A 1 207 ? -19.065 -8.604 14.208 1.00 89.94 207 ALA A C 1
ATOM 1616 O O . ALA A 1 207 ? -19.428 -9.413 13.358 1.00 89.94 207 ALA A O 1
ATOM 1617 N N . GLU A 1 208 ? -19.954 -7.850 14.867 1.00 87.75 208 GLU A N 1
ATOM 1618 C CA . GLU A 1 208 ? -21.395 -7.850 14.566 1.00 87.75 208 GLU A CA 1
ATOM 1619 C C . GLU A 1 208 ? -21.681 -7.301 13.150 1.00 87.75 208 GLU A C 1
ATOM 1621 O O . GLU A 1 208 ? -22.538 -7.839 12.448 1.00 87.75 208 GLU A O 1
ATOM 1626 N N . ALA A 1 209 ? -20.952 -6.269 12.709 1.00 84.00 209 ALA A N 1
ATOM 1627 C CA . ALA A 1 209 ? -21.072 -5.695 11.369 1.00 84.00 209 ALA A CA 1
ATOM 1628 C C . ALA A 1 209 ? -20.513 -6.622 10.276 1.00 84.00 209 ALA A C 1
ATOM 1630 O O . ALA A 1 209 ? -21.139 -6.777 9.229 1.00 84.00 209 ALA A O 1
ATOM 1631 N N . GLU A 1 210 ? -19.375 -7.270 10.528 1.00 83.00 210 GLU A N 1
ATOM 1632 C CA . GLU A 1 210 ? -18.792 -8.293 9.652 1.00 83.00 210 GLU A CA 1
ATOM 1633 C C . GLU A 1 210 ? -19.751 -9.477 9.486 1.00 83.00 210 GLU A C 1
ATOM 1635 O O . GLU A 1 210 ? -20.099 -9.828 8.363 1.00 83.00 210 GLU A O 1
ATOM 1640 N N . ALA A 1 211 ? -20.289 -10.017 10.585 1.00 82.88 211 ALA A N 1
ATOM 1641 C CA . ALA A 1 211 ? -21.254 -11.117 10.539 1.00 82.88 211 ALA A CA 1
ATOM 1642 C C . ALA A 1 211 ? -22.552 -10.757 9.788 1.00 82.88 211 ALA A C 1
ATOM 1644 O O . ALA A 1 211 ? -23.193 -11.631 9.206 1.00 82.88 211 ALA A O 1
ATOM 1645 N N . ALA A 1 212 ? -22.952 -9.481 9.797 1.00 78.50 212 ALA A N 1
ATOM 1646 C CA . ALA A 1 212 ? -24.090 -8.998 9.018 1.00 78.50 212 ALA A CA 1
ATOM 1647 C C . ALA A 1 212 ? -23.774 -8.869 7.514 1.00 78.50 212 ALA A C 1
ATOM 1649 O O . ALA A 1 212 ? -24.681 -9.043 6.699 1.00 78.50 212 ALA A O 1
ATOM 1650 N N . ARG A 1 213 ? -22.514 -8.584 7.142 1.00 69.31 213 ARG A N 1
ATOM 1651 C CA . ARG A 1 213 ? -22.031 -8.584 5.745 1.00 69.31 213 ARG A CA 1
ATOM 1652 C C . ARG A 1 213 ? -21.855 -10.003 5.197 1.00 69.31 213 ARG A C 1
ATOM 1654 O O . ARG A 1 213 ? -22.157 -10.231 4.031 1.00 69.31 213 ARG A O 1
ATOM 1661 N N . ASP A 1 214 ? -21.471 -10.953 6.051 1.00 61.19 214 ASP A N 1
ATOM 1662 C CA . ASP A 1 214 ? -21.270 -12.383 5.746 1.00 61.19 214 ASP A CA 1
ATOM 1663 C C . ASP A 1 214 ? -22.567 -13.176 5.473 1.00 61.19 214 ASP A C 1
ATOM 1665 O O . ASP A 1 214 ? -22.566 -14.407 5.382 1.00 61.19 214 ASP A O 1
ATOM 1669 N N . VAL A 1 215 ? -23.675 -12.476 5.202 1.00 53.09 215 VAL A N 1
ATOM 1670 C CA . VAL A 1 215 ? -24.856 -13.048 4.546 1.00 53.09 215 VAL A CA 1
ATOM 1671 C C . VAL A 1 215 ? -24.909 -12.654 3.051 1.00 53.09 215 VAL A C 1
ATOM 1673 O O . VAL A 1 215 ? -25.779 -11.861 2.686 1.00 53.09 215 VAL A O 1
ATOM 1676 N N . PRO A 1 216 ? -24.061 -13.199 2.146 1.00 55.88 216 PRO A N 1
ATOM 1677 C CA . PRO A 1 216 ? -24.300 -13.087 0.711 1.00 55.88 216 PRO A CA 1
ATOM 1678 C C . PRO A 1 216 ? -24.531 -14.429 0.006 1.00 55.88 216 PRO A C 1
ATOM 1680 O O . PRO A 1 216 ? -24.092 -15.505 0.415 1.00 55.88 216 PRO A O 1
ATOM 1683 N N . ASP A 1 217 ? -25.238 -14.310 -1.115 1.00 56.56 217 ASP A N 1
ATOM 1684 C CA . ASP A 1 217 ? -25.277 -15.265 -2.216 1.00 56.56 217 ASP A CA 1
ATOM 1685 C C . ASP A 1 217 ? -23.834 -15.586 -2.675 1.00 56.56 217 ASP A C 1
ATOM 1687 O O . ASP A 1 217 ? -23.081 -14.649 -2.965 1.00 56.56 217 ASP A O 1
ATOM 1691 N N . PRO A 1 218 ? -23.405 -16.863 -2.723 1.00 57.66 218 PRO A N 1
ATOM 1692 C CA . PRO A 1 218 ? -22.026 -17.235 -3.049 1.00 57.66 218 PRO A CA 1
ATOM 1693 C C . PRO A 1 218 ? -21.527 -16.688 -4.396 1.00 57.66 218 PRO A C 1
ATOM 1695 O O . PRO A 1 218 ? -20.331 -16.451 -4.533 1.00 57.66 218 PRO A O 1
ATOM 1698 N N . GLU A 1 219 ? -22.414 -16.443 -5.367 1.00 56.12 219 GLU A N 1
ATOM 1699 C CA . GLU A 1 219 ? -22.023 -15.869 -6.665 1.00 56.12 219 GLU A CA 1
ATOM 1700 C C . GLU A 1 219 ? -21.669 -14.371 -6.581 1.00 56.12 219 GLU A C 1
ATOM 1702 O O . GLU A 1 219 ? -20.789 -13.908 -7.305 1.00 56.12 219 GLU A O 1
ATOM 1707 N N . ALA A 1 220 ? -22.296 -13.610 -5.675 1.00 55.75 220 ALA A N 1
ATOM 1708 C CA . ALA A 1 220 ? -22.016 -12.182 -5.496 1.00 55.75 220 ALA A CA 1
ATOM 1709 C C . ALA A 1 220 ? -20.722 -11.931 -4.700 1.00 55.75 220 ALA A C 1
ATOM 1711 O O . ALA A 1 220 ? -20.028 -10.944 -4.941 1.00 55.75 220 ALA A O 1
ATOM 1712 N N . ALA A 1 221 ? -20.379 -12.836 -3.777 1.00 55.34 221 ALA A N 1
ATOM 1713 C CA . ALA A 1 221 ? -19.140 -12.767 -3.002 1.00 55.34 221 ALA A CA 1
ATOM 1714 C C . ALA A 1 221 ? -17.900 -12.987 -3.886 1.00 55.34 221 ALA A C 1
ATOM 1716 O O . ALA A 1 221 ? -16.962 -12.197 -3.821 1.00 55.34 221 ALA A O 1
ATOM 1717 N N . GLU A 1 222 ? -17.926 -13.992 -4.772 1.00 54.09 222 GLU A N 1
ATOM 1718 C CA . GLU A 1 222 ? -16.818 -14.253 -5.706 1.00 54.09 222 GLU A CA 1
ATOM 1719 C C . GLU A 1 222 ? -16.610 -13.100 -6.705 1.00 54.09 222 GLU A C 1
ATOM 1721 O O . GLU A 1 222 ? -15.475 -12.812 -7.071 1.00 54.09 222 GLU A O 1
ATOM 1726 N N . GLN A 1 223 ? -17.674 -12.411 -7.136 1.00 51.56 223 GLN A N 1
ATOM 1727 C CA . GLN A 1 223 ? -17.564 -11.266 -8.054 1.00 51.56 223 GLN A CA 1
ATOM 1728 C C . GLN A 1 223 ? -17.041 -10.000 -7.362 1.00 51.56 223 GLN A C 1
ATOM 1730 O O . GLN A 1 223 ? -16.191 -9.313 -7.920 1.00 51.56 223 GLN A O 1
ATOM 1735 N N . SER A 1 224 ? -17.500 -9.722 -6.139 1.00 53.41 224 SER A N 1
ATOM 1736 C CA . SER A 1 224 ? -17.051 -8.575 -5.338 1.00 53.41 224 SER A CA 1
ATOM 1737 C C . SER A 1 224 ? -15.587 -8.709 -4.891 1.00 53.41 224 SER A C 1
ATOM 1739 O O . SER A 1 224 ? -14.845 -7.733 -4.883 1.00 53.41 224 SER A O 1
ATOM 1741 N N . GLU A 1 225 ? -15.121 -9.929 -4.592 1.00 55.59 225 GLU A N 1
ATOM 1742 C CA . GLU A 1 225 ? -13.712 -10.188 -4.247 1.00 55.59 225 GLU A CA 1
ATOM 1743 C C . GLU A 1 225 ? -12.731 -9.951 -5.412 1.00 55.59 225 GLU A C 1
ATOM 1745 O O . GLU A 1 225 ? -11.525 -9.817 -5.181 1.00 55.59 225 GLU A O 1
ATOM 1750 N N . LEU A 1 226 ? -13.227 -9.908 -6.653 1.00 55.19 226 LEU A N 1
ATOM 1751 C CA . LEU A 1 226 ? -12.423 -9.737 -7.866 1.00 55.19 226 LEU A CA 1
ATOM 1752 C C . LEU A 1 226 ? -12.400 -8.294 -8.388 1.00 55.19 226 LEU A C 1
ATOM 1754 O O . LEU A 1 226 ? -11.538 -7.974 -9.209 1.00 55.19 226 LEU A O 1
ATOM 1758 N N . GLU A 1 227 ? -13.308 -7.429 -7.932 1.00 70.00 227 GLU A N 1
ATOM 1759 C CA . GLU A 1 227 ? -13.347 -6.026 -8.346 1.00 70.00 227 GLU A CA 1
ATOM 1760 C C . GLU A 1 227 ? -12.331 -5.215 -7.529 1.00 70.00 227 GLU A C 1
ATOM 1762 O O . GLU A 1 227 ? -12.507 -4.934 -6.343 1.00 70.00 227 GLU A O 1
ATOM 1767 N N . PHE A 1 228 ? -11.209 -4.868 -8.161 1.00 82.00 228 PHE A N 1
ATOM 1768 C CA . PHE A 1 228 ? -10.220 -3.977 -7.566 1.00 82.00 228 PHE A CA 1
ATOM 1769 C C . PHE A 1 228 ? -10.729 -2.535 -7.619 1.00 82.00 228 PHE A C 1
ATOM 1771 O O . PHE A 1 228 ? -10.905 -1.978 -8.699 1.00 82.00 228 PHE A O 1
ATOM 1778 N N . VAL A 1 229 ? -10.912 -1.923 -6.448 1.00 85.19 229 VAL A N 1
ATOM 1779 C CA . VAL A 1 229 ? -11.211 -0.494 -6.312 1.00 85.19 229 VAL A CA 1
ATOM 1780 C C . VAL A 1 229 ? -9.984 0.189 -5.725 1.00 85.19 229 VAL A C 1
ATOM 1782 O O . VAL A 1 229 ? -9.669 -0.000 -4.548 1.00 85.19 229 VAL A O 1
ATOM 1785 N N . ALA A 1 230 ? -9.279 0.959 -6.553 1.00 86.62 230 ALA A N 1
ATOM 1786 C CA . ALA A 1 230 ? -8.106 1.701 -6.117 1.00 86.62 230 ALA A CA 1
ATOM 1787 C C . ALA A 1 230 ? -8.497 2.743 -5.061 1.00 86.62 230 ALA A C 1
ATOM 1789 O O . ALA A 1 230 ? -9.413 3.531 -5.289 1.00 86.62 230 ALA A O 1
ATOM 1790 N N . ARG A 1 231 ? -7.780 2.768 -3.929 1.00 90.88 231 ARG A N 1
ATOM 1791 C CA . ARG A 1 231 ? -7.873 3.861 -2.950 1.00 90.88 231 ARG A CA 1
ATOM 1792 C C . ARG A 1 231 ? -6.602 4.689 -2.912 1.00 90.88 231 ARG A C 1
ATOM 1794 O O . ARG A 1 231 ? -5.538 4.200 -2.517 1.00 90.88 231 ARG A O 1
ATOM 1801 N N . SER A 1 232 ? -6.718 5.960 -3.275 1.00 92.75 232 SER A N 1
ATOM 1802 C CA . SER A 1 232 ? -5.573 6.873 -3.330 1.00 92.75 232 SER A CA 1
ATOM 1803 C C . SER A 1 232 ? -5.047 7.234 -1.929 1.00 92.75 232 SER A C 1
ATOM 1805 O O . SER A 1 232 ? -5.685 6.974 -0.901 1.00 92.75 232 SER A O 1
ATOM 1807 N N . PHE A 1 233 ? -3.844 7.804 -1.834 1.00 94.50 233 PHE A N 1
ATOM 1808 C CA . PHE A 1 233 ? -3.355 8.415 -0.596 1.00 94.50 233 PHE A CA 1
ATOM 1809 C C . PHE A 1 233 ? -4.277 9.563 -0.170 1.00 94.50 233 PHE A C 1
ATOM 1811 O O . PHE A 1 233 ? -4.589 9.675 1.020 1.00 94.50 233 PHE A O 1
ATOM 1818 N N . ALA A 1 234 ? -4.761 10.378 -1.114 1.00 94.31 234 ALA A N 1
ATOM 1819 C CA . ALA A 1 234 ? -5.675 11.479 -0.820 1.00 94.31 234 ALA A CA 1
ATOM 1820 C C . ALA A 1 234 ? -7.017 11.000 -0.233 1.00 94.31 234 ALA A C 1
ATOM 1822 O O . ALA A 1 234 ? -7.497 11.584 0.737 1.00 94.31 234 ALA A O 1
ATOM 1823 N N . GLU A 1 235 ? -7.588 9.904 -0.740 1.00 92.38 235 GLU A N 1
ATOM 1824 C CA . GLU A 1 235 ? -8.840 9.310 -0.235 1.00 92.38 235 GLU A CA 1
ATOM 1825 C C . GLU A 1 235 ? -8.702 8.655 1.142 1.00 92.38 235 GLU A C 1
ATOM 1827 O O . GLU A 1 235 ? -9.683 8.511 1.873 1.00 92.38 235 GLU A O 1
ATOM 1832 N N . ARG A 1 236 ? -7.491 8.222 1.501 1.00 91.50 236 ARG A N 1
ATOM 1833 C CA . ARG A 1 236 ? -7.181 7.680 2.832 1.00 91.50 236 ARG A CA 1
ATOM 1834 C C . ARG A 1 236 ? -6.801 8.768 3.831 1.00 91.50 236 ARG A C 1
ATOM 1836 O O . ARG A 1 236 ? -6.612 8.462 5.007 1.00 91.50 236 ARG A O 1
ATOM 1843 N N . THR A 1 237 ? -6.652 10.011 3.387 1.00 92.81 237 THR A N 1
ATOM 1844 C CA . THR A 1 237 ? -6.265 11.137 4.238 1.00 92.81 237 THR A CA 1
ATOM 1845 C C . THR A 1 237 ? -7.516 11.780 4.845 1.00 92.81 237 THR A C 1
ATOM 1847 O O . THR A 1 237 ? -8.370 12.237 4.079 1.00 92.81 237 THR A O 1
ATOM 1850 N N . PRO A 1 238 ? -7.637 11.842 6.187 1.00 87.25 238 PRO A N 1
ATOM 1851 C CA . PRO A 1 238 ? -8.785 12.471 6.836 1.00 87.25 238 PRO A CA 1
ATOM 1852 C C . PRO A 1 238 ? -8.965 13.940 6.425 1.00 87.25 238 PRO A C 1
ATOM 1854 O O . PRO A 1 238 ? -8.004 14.642 6.089 1.00 87.25 238 PRO A O 1
ATOM 1857 N N . GLU A 1 239 ? -10.205 14.429 6.430 1.00 84.19 239 GLU A N 1
ATOM 1858 C CA . GLU A 1 239 ? -10.504 15.795 5.995 1.00 84.19 239 GLU A CA 1
ATOM 1859 C C . GLU A 1 239 ? -10.112 16.835 7.053 1.00 84.19 239 GLU A C 1
ATOM 1861 O O . GLU A 1 239 ? -10.811 17.026 8.043 1.00 84.19 239 GLU A O 1
ATOM 1866 N N . GLY A 1 240 ? -9.048 17.598 6.797 1.00 81.44 240 GLY A N 1
ATOM 1867 C CA . GLY A 1 240 ? -8.674 18.757 7.613 1.00 81.44 240 GLY A CA 1
ATOM 1868 C C . GLY A 1 240 ? -8.840 20.069 6.843 1.00 81.44 240 GLY A C 1
ATOM 1869 O O . GLY A 1 240 ? -8.442 20.174 5.682 1.00 81.44 240 GLY A O 1
ATOM 1870 N N . ARG A 1 241 ? -9.455 21.082 7.472 1.00 80.56 241 ARG A N 1
ATOM 1871 C CA . ARG A 1 241 ? -9.676 22.420 6.869 1.00 80.56 241 ARG A CA 1
ATOM 1872 C C . ARG A 1 241 ? -8.682 23.484 7.332 1.00 80.56 241 ARG A C 1
ATOM 1874 O O . ARG A 1 241 ? -8.729 24.612 6.846 1.00 80.56 241 ARG A O 1
ATOM 1881 N N . ASP A 1 242 ? -7.846 23.156 8.303 1.00 87.94 242 ASP A N 1
ATOM 1882 C CA . ASP A 1 242 ? -6.767 24.008 8.776 1.00 87.94 242 ASP A CA 1
ATOM 1883 C C . ASP A 1 242 ? -5.531 23.893 7.866 1.00 87.94 242 ASP A C 1
ATOM 1885 O O . ASP A 1 242 ? -5.493 23.112 6.913 1.00 87.94 242 ASP A O 1
ATOM 1889 N N . GLU A 1 243 ? -4.503 24.699 8.138 1.00 90.12 243 GLU A N 1
ATOM 1890 C CA . GLU A 1 243 ? -3.267 24.689 7.345 1.00 90.12 243 GLU A CA 1
ATOM 1891 C C . GLU A 1 243 ? -2.583 23.310 7.357 1.00 90.12 243 GLU A C 1
ATOM 1893 O O . GLU A 1 243 ? -2.007 22.901 6.348 1.00 90.12 243 GLU A O 1
ATOM 1898 N N . ALA A 1 244 ? -2.684 22.576 8.472 1.00 88.62 244 ALA A N 1
ATOM 1899 C CA . ALA A 1 244 ? -2.132 21.233 8.612 1.00 88.62 244 ALA A CA 1
ATOM 1900 C C . ALA A 1 244 ? -2.867 20.211 7.730 1.00 88.62 244 ALA A C 1
ATOM 1902 O O . ALA A 1 244 ? -2.210 19.455 7.014 1.00 88.62 244 ALA A O 1
ATOM 1903 N N . GLY A 1 245 ? -4.203 20.229 7.714 1.00 90.06 245 GLY A N 1
ATOM 1904 C CA . GLY A 1 245 ? -5.010 19.369 6.851 1.00 90.06 245 GLY A CA 1
ATOM 1905 C C . GLY A 1 245 ? -4.797 19.637 5.361 1.00 90.06 245 GLY A C 1
ATOM 1906 O O . GLY A 1 245 ? -4.649 18.701 4.575 1.00 90.06 245 GLY A O 1
ATOM 1907 N N . VAL A 1 246 ? -4.690 20.912 4.967 1.00 92.00 246 VAL A N 1
ATOM 1908 C CA . VAL A 1 246 ? -4.363 21.291 3.580 1.00 92.00 246 VAL A CA 1
ATOM 1909 C C . VAL A 1 246 ? -2.971 20.790 3.190 1.00 92.00 246 VAL A C 1
ATOM 1911 O O . VAL A 1 246 ? -2.804 20.220 2.113 1.00 92.00 246 V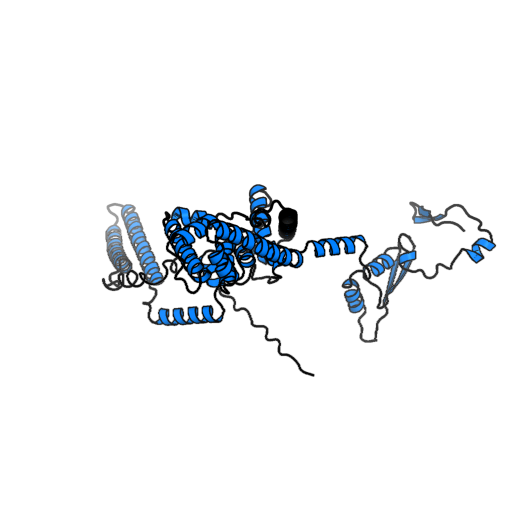AL A O 1
ATOM 1914 N N . TYR A 1 247 ? -1.972 20.956 4.063 1.00 92.81 247 TYR A N 1
ATOM 1915 C CA . TYR A 1 247 ? -0.631 20.416 3.831 1.00 92.81 247 TYR A CA 1
ATOM 1916 C C . TYR A 1 247 ? -0.649 18.893 3.665 1.00 92.81 247 TYR A C 1
ATOM 1918 O O . TYR A 1 247 ? -0.033 18.372 2.737 1.00 92.81 247 TYR A O 1
ATOM 1926 N N . LEU A 1 248 ? -1.369 18.183 4.537 1.00 94.81 248 LEU A N 1
ATOM 1927 C CA . LEU A 1 248 ? -1.439 16.728 4.504 1.00 94.81 248 LEU A CA 1
ATOM 1928 C C . LEU A 1 248 ? -2.117 16.212 3.230 1.00 94.81 248 LEU A C 1
ATOM 1930 O O . LEU A 1 248 ? -1.641 15.243 2.640 1.00 94.81 248 LEU A O 1
ATOM 1934 N N . ARG A 1 249 ? -3.173 16.890 2.765 1.00 94.38 249 ARG A N 1
ATOM 1935 C CA . ARG A 1 249 ? -3.818 16.581 1.483 1.00 94.38 249 ARG A CA 1
ATOM 1936 C C . ARG A 1 249 ? -2.878 16.814 0.301 1.00 94.38 249 ARG A C 1
ATOM 1938 O O . ARG A 1 249 ? -2.740 15.920 -0.524 1.00 94.38 249 ARG A O 1
ATOM 1945 N N . ASN A 1 250 ? -2.153 17.933 0.269 1.00 94.38 250 ASN A N 1
ATOM 1946 C CA . ASN A 1 250 ? -1.151 18.186 -0.774 1.00 94.38 250 ASN A CA 1
ATOM 1947 C C . ASN A 1 250 ? -0.029 17.129 -0.765 1.00 94.38 250 ASN A C 1
ATOM 1949 O O . ASN A 1 250 ? 0.446 16.707 -1.816 1.00 94.38 250 ASN A O 1
ATOM 1953 N N . LEU A 1 251 ? 0.409 16.690 0.421 1.00 95.31 251 LEU A N 1
ATOM 1954 C CA . LEU A 1 251 ? 1.399 15.620 0.558 1.00 95.31 251 LEU A CA 1
ATOM 1955 C C . LEU A 1 251 ? 0.867 14.297 -0.011 1.00 95.31 251 LEU A C 1
ATOM 1957 O O . LEU A 1 251 ? 1.594 13.603 -0.717 1.00 95.31 251 LEU A O 1
ATOM 1961 N N . ALA A 1 252 ? -0.395 13.970 0.265 1.00 96.56 252 ALA A N 1
ATOM 1962 C CA . ALA A 1 252 ? -1.049 12.781 -0.263 1.00 96.56 252 ALA A CA 1
ATOM 1963 C C . ALA A 1 252 ? -1.185 12.825 -1.797 1.00 96.56 252 ALA A C 1
ATOM 1965 O O . ALA A 1 252 ? -0.852 11.849 -2.462 1.00 96.56 252 ALA A O 1
ATOM 1966 N N . GLU A 1 253 ? -1.561 13.974 -2.365 1.00 96.00 253 GLU A N 1
ATOM 1967 C CA . GLU A 1 253 ? -1.627 14.184 -3.820 1.00 96.00 253 GLU A CA 1
ATOM 1968 C C . GLU A 1 253 ? -0.256 13.996 -4.493 1.00 96.00 253 GLU A C 1
ATOM 1970 O O . GLU A 1 253 ? -0.157 13.341 -5.529 1.00 96.00 253 GLU A O 1
ATOM 1975 N N . LEU A 1 254 ? 0.832 14.476 -3.878 1.00 95.25 254 LEU A N 1
ATOM 1976 C CA . LEU A 1 254 ? 2.194 14.228 -4.374 1.00 95.25 254 LEU A CA 1
ATOM 1977 C C . LEU A 1 254 ? 2.568 12.738 -4.357 1.00 95.25 254 LEU A C 1
ATOM 1979 O O . LEU A 1 254 ? 3.283 12.265 -5.244 1.00 95.25 254 LEU A O 1
ATOM 1983 N N . MET A 1 255 ? 2.106 11.994 -3.349 1.00 97.00 255 MET A N 1
ATOM 1984 C CA . MET A 1 255 ? 2.307 10.546 -3.287 1.00 97.00 255 MET A CA 1
ATOM 1985 C C . MET A 1 255 ? 1.492 9.815 -4.362 1.00 97.00 255 MET A C 1
ATOM 1987 O O . MET A 1 255 ? 2.005 8.873 -4.966 1.00 97.00 255 MET A O 1
ATOM 1991 N N . ASP A 1 256 ? 0.271 10.274 -4.645 1.00 97.31 256 ASP A N 1
ATOM 1992 C CA . ASP A 1 256 ? -0.574 9.751 -5.724 1.00 97.31 256 ASP A CA 1
ATOM 1993 C C .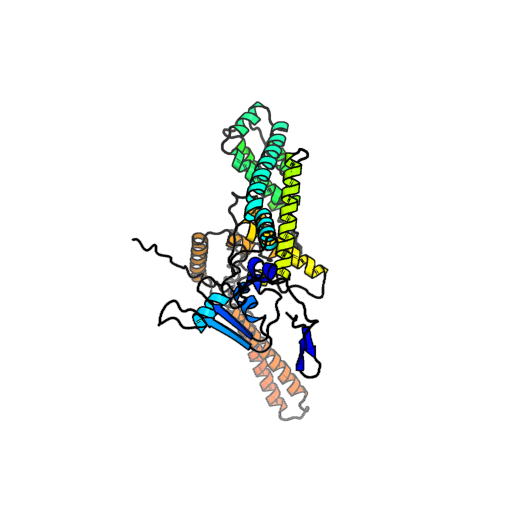 ASP A 1 256 ? 0.052 9.997 -7.107 1.00 97.31 256 ASP A C 1
ATOM 1995 O O . ASP A 1 256 ? 0.154 9.074 -7.918 1.00 97.31 256 ASP A O 1
ATOM 1999 N N . GLU A 1 257 ? 0.576 11.202 -7.355 1.00 95.50 257 GLU A N 1
ATOM 2000 C CA . GLU A 1 257 ? 1.332 11.515 -8.575 1.00 95.50 257 GLU A CA 1
ATOM 2001 C C . GLU A 1 257 ? 2.557 10.601 -8.740 1.00 95.50 257 GLU A C 1
ATOM 2003 O O . GLU A 1 257 ? 2.844 10.121 -9.843 1.00 95.50 257 GLU A O 1
ATOM 2008 N N . ARG A 1 258 ? 3.286 10.329 -7.647 1.00 95.94 258 ARG A N 1
ATOM 2009 C CA . ARG A 1 258 ? 4.434 9.413 -7.667 1.00 95.94 258 ARG A CA 1
ATOM 2010 C C . ARG A 1 258 ? 4.005 7.978 -7.963 1.00 95.94 258 ARG A C 1
ATOM 2012 O O . ARG A 1 258 ? 4.658 7.319 -8.770 1.00 95.94 258 ARG A O 1
ATOM 2019 N N . ALA A 1 259 ? 2.920 7.503 -7.356 1.00 97.06 259 ALA A N 1
ATOM 2020 C CA . ALA A 1 259 ? 2.379 6.170 -7.611 1.00 97.06 259 ALA A CA 1
ATOM 2021 C C . ALA A 1 259 ? 1.989 5.992 -9.089 1.00 97.06 259 ALA A C 1
ATOM 2023 O O . ALA A 1 259 ? 2.369 4.997 -9.709 1.00 97.06 259 ALA A O 1
ATOM 2024 N N . ALA A 1 260 ? 1.319 6.989 -9.676 1.00 95.88 260 ALA A N 1
ATOM 2025 C CA . ALA A 1 260 ? 0.975 6.996 -11.096 1.00 95.88 260 ALA A CA 1
ATOM 2026 C C . ALA A 1 260 ? 2.226 6.982 -11.992 1.00 95.88 260 ALA A C 1
ATOM 2028 O O . ALA A 1 260 ? 2.310 6.204 -12.941 1.00 95.88 260 ALA A O 1
ATOM 2029 N N . TRP A 1 261 ? 3.244 7.786 -11.664 1.00 94.75 261 TRP A N 1
ATOM 2030 C CA . TRP A 1 261 ? 4.507 7.787 -12.406 1.00 94.75 261 TRP A CA 1
ATOM 2031 C C . TRP A 1 261 ? 5.219 6.426 -12.356 1.00 94.75 261 TRP A C 1
ATOM 2033 O O . TRP A 1 261 ? 5.692 5.945 -13.386 1.00 94.75 261 TRP A O 1
ATOM 2043 N N . LEU A 1 262 ? 5.269 5.781 -11.184 1.00 95.38 262 LEU A N 1
ATOM 2044 C CA . LEU A 1 262 ? 5.861 4.448 -11.024 1.00 95.38 262 LEU A CA 1
ATOM 2045 C C . LEU A 1 262 ? 5.130 3.392 -11.859 1.00 95.38 262 LEU A C 1
ATOM 2047 O O . LEU A 1 262 ? 5.769 2.513 -12.440 1.00 95.38 262 LEU A O 1
ATOM 2051 N N . ALA A 1 263 ? 3.805 3.489 -11.942 1.00 96.38 263 ALA A N 1
ATOM 2052 C CA . ALA A 1 263 ? 2.998 2.600 -12.762 1.00 96.38 263 ALA A CA 1
ATOM 2053 C C . ALA A 1 263 ? 3.283 2.766 -14.258 1.00 96.38 263 ALA A C 1
ATOM 2055 O O . ALA A 1 263 ? 3.436 1.770 -14.959 1.00 96.38 263 ALA A O 1
ATOM 2056 N N . GLU A 1 264 ? 3.438 4.001 -14.743 1.00 95.25 264 GLU A N 1
ATOM 2057 C CA . GLU A 1 264 ? 3.825 4.261 -16.135 1.00 95.25 264 GLU A CA 1
ATOM 2058 C C . GLU A 1 264 ? 5.230 3.728 -16.453 1.00 95.25 264 GLU A C 1
ATOM 2060 O O . GLU A 1 264 ? 5.448 3.147 -17.518 1.00 95.25 264 GLU A O 1
ATOM 2065 N N . GLN A 1 265 ? 6.183 3.843 -15.519 1.00 94.00 265 GLN A N 1
ATOM 2066 C CA . GLN A 1 265 ? 7.499 3.207 -15.674 1.00 94.00 265 GLN A CA 1
ATOM 2067 C C . GLN A 1 265 ? 7.382 1.679 -15.753 1.00 94.00 265 GLN A C 1
ATOM 2069 O O . GLN A 1 265 ? 8.007 1.057 -16.615 1.00 94.00 265 GLN A O 1
ATOM 2074 N N . ALA A 1 266 ? 6.550 1.074 -14.900 1.00 95.06 266 ALA A N 1
ATOM 2075 C CA . ALA A 1 266 ? 6.286 -0.360 -14.938 1.00 95.06 266 ALA A CA 1
ATOM 2076 C C . ALA A 1 266 ? 5.573 -0.785 -16.234 1.00 95.06 266 ALA A C 1
ATOM 2078 O O . ALA A 1 266 ? 5.865 -1.852 -16.759 1.00 95.06 266 ALA A O 1
ATOM 2079 N N . ALA A 1 267 ? 4.689 0.043 -16.793 1.00 95.25 267 ALA A N 1
ATOM 2080 C CA . ALA A 1 267 ? 4.040 -0.234 -18.072 1.00 95.25 267 ALA A CA 1
ATOM 2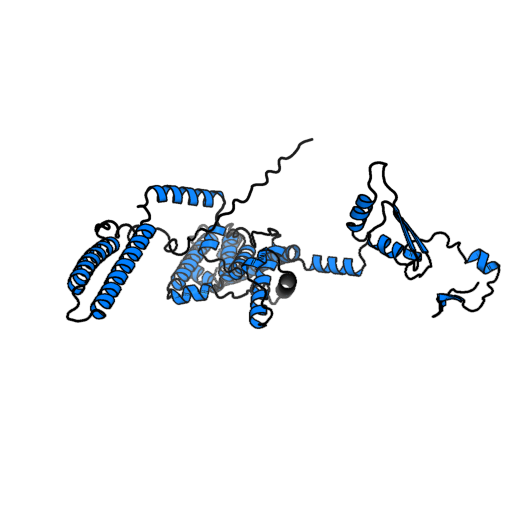081 C C . ALA A 1 267 ? 5.024 -0.145 -19.253 1.00 95.25 267 ALA A C 1
ATOM 2083 O O . ALA A 1 267 ? 4.918 -0.917 -20.205 1.00 95.25 267 ALA A O 1
ATOM 2084 N N . ALA A 1 268 ? 5.975 0.795 -19.207 1.00 94.62 268 ALA A N 1
ATOM 2085 C CA . ALA A 1 268 ? 6.989 0.980 -20.245 1.00 94.62 268 ALA A CA 1
ATOM 2086 C C . ALA A 1 268 ? 8.078 -0.106 -20.219 1.00 94.62 268 ALA A C 1
ATOM 2088 O O . ALA A 1 268 ? 8.571 -0.516 -21.270 1.00 94.62 268 ALA A O 1
ATOM 2089 N N . SER A 1 269 ? 8.452 -0.574 -19.027 1.00 94.25 269 SER A N 1
ATOM 2090 C CA . SER A 1 269 ? 9.433 -1.640 -18.824 1.00 94.25 269 SER A CA 1
ATOM 2091 C C . SER A 1 269 ? 8.954 -2.599 -17.726 1.00 94.25 269 SER A C 1
ATOM 2093 O O . SER A 1 269 ? 9.384 -2.455 -16.577 1.00 94.25 269 SER A O 1
ATOM 2095 N N . PRO A 1 270 ? 8.093 -3.584 -18.064 1.00 92.75 270 PRO A N 1
ATOM 2096 C CA . PRO A 1 270 ? 7.486 -4.495 -17.096 1.00 92.75 270 PRO A CA 1
ATOM 2097 C C . PRO A 1 270 ? 8.514 -5.239 -16.234 1.00 92.75 270 PRO A C 1
ATOM 2099 O O . PRO A 1 270 ? 9.291 -6.041 -16.758 1.00 92.75 270 PRO A O 1
ATOM 2102 N N . PRO A 1 271 ? 8.537 -4.996 -14.912 1.00 92.75 271 PRO A N 1
ATOM 2103 C CA . PRO A 1 271 ? 9.401 -5.725 -13.992 1.00 92.75 271 PRO A CA 1
ATOM 2104 C C . PRO A 1 271 ? 8.833 -7.119 -13.686 1.00 92.75 271 PRO A C 1
ATOM 2106 O O . PRO A 1 271 ? 7.633 -7.358 -13.809 1.00 92.75 271 PRO A O 1
ATOM 2109 N N . THR A 1 272 ? 9.671 -8.032 -13.192 1.00 93.81 272 THR A N 1
ATOM 2110 C CA . THR A 1 272 ? 9.305 -9.436 -12.909 1.00 93.81 272 THR A CA 1
ATOM 2111 C C . THR A 1 272 ? 8.122 -9.579 -11.948 1.00 93.81 272 THR A C 1
ATOM 2113 O O . THR A 1 272 ? 7.269 -10.442 -12.126 1.00 93.81 272 THR A O 1
ATOM 2116 N N . TRP A 1 273 ? 8.006 -8.699 -10.948 1.00 93.38 273 TRP A N 1
ATOM 2117 C CA . TRP A 1 273 ? 6.883 -8.738 -10.005 1.00 93.38 273 TRP A CA 1
ATOM 2118 C C . TRP A 1 273 ? 5.528 -8.441 -10.673 1.00 93.38 273 TRP A C 1
ATOM 2120 O O . TRP A 1 273 ? 4.492 -8.859 -10.151 1.00 93.38 273 TRP A O 1
ATOM 2130 N N . ALA A 1 274 ? 5.522 -7.742 -11.817 1.00 94.31 274 ALA A N 1
ATOM 2131 C CA . ALA A 1 274 ? 4.312 -7.382 -12.551 1.00 94.31 274 ALA A CA 1
ATOM 2132 C C . ALA A 1 274 ? 3.752 -8.549 -13.382 1.00 94.31 274 ALA A C 1
ATOM 2134 O O . ALA A 1 274 ? 2.622 -8.461 -13.852 1.00 94.31 274 ALA A O 1
ATOM 2135 N N . GLU A 1 275 ? 4.468 -9.676 -13.502 1.00 93.00 275 GLU A N 1
ATOM 2136 C CA . GLU A 1 275 ? 3.983 -10.879 -14.201 1.00 93.00 275 GLU A CA 1
ATOM 2137 C C . GLU A 1 275 ? 2.611 -11.344 -13.688 1.00 93.00 275 GLU A C 1
ATOM 2139 O O . GLU A 1 275 ? 1.769 -11.793 -14.467 1.00 93.00 275 GLU A O 1
ATOM 2144 N N . ARG A 1 276 ? 2.353 -11.193 -12.382 1.00 91.62 276 ARG A N 1
ATOM 2145 C CA . ARG A 1 276 ? 1.075 -11.566 -11.758 1.00 91.62 276 ARG A CA 1
ATOM 2146 C C . ARG A 1 276 ? -0.089 -10.643 -12.152 1.00 91.62 276 ARG A C 1
ATOM 2148 O O . ARG A 1 276 ? -1.234 -11.079 -12.078 1.00 91.62 276 ARG A O 1
ATOM 2155 N N . LEU A 1 277 ? 0.181 -9.411 -12.592 1.00 92.12 277 LEU A N 1
ATOM 2156 C CA . LEU A 1 277 ? -0.837 -8.503 -13.142 1.00 92.12 277 LEU A CA 1
ATOM 2157 C C . LEU A 1 277 ? -1.249 -8.888 -14.572 1.00 92.12 277 LEU A C 1
ATOM 2159 O O . LEU A 1 277 ? -2.298 -8.457 -15.043 1.00 92.12 277 LEU A O 1
ATOM 2163 N N . GLY A 1 278 ? -0.450 -9.720 -15.246 1.00 93.06 278 GLY A N 1
ATOM 2164 C CA . GLY A 1 278 ? -0.624 -10.055 -16.655 1.00 93.06 278 GLY A CA 1
ATOM 2165 C C . GLY A 1 278 ? 0.074 -9.063 -17.596 1.00 93.06 278 GLY A C 1
ATOM 2166 O O . GLY A 1 278 ? 0.664 -8.077 -17.144 1.00 93.06 278 GLY A O 1
ATOM 2167 N N . PRO A 1 279 ? 0.051 -9.336 -18.914 1.00 94.50 279 PRO A N 1
ATOM 2168 C CA . PRO A 1 279 ? 0.679 -8.474 -19.909 1.00 94.50 279 PRO A CA 1
ATOM 2169 C C . PRO A 1 279 ? 0.002 -7.101 -19.957 1.00 94.50 279 PRO A C 1
ATOM 2171 O O . PRO A 1 279 ? -1.211 -7.000 -19.781 1.00 94.50 279 PRO A O 1
ATOM 2174 N N . VAL A 1 280 ? 0.786 -6.060 -20.240 1.00 95.00 280 VAL A N 1
ATOM 2175 C CA . VAL A 1 280 ? 0.272 -4.696 -20.413 1.00 95.00 280 VAL A CA 1
ATOM 2176 C C . VAL A 1 280 ? -0.639 -4.657 -21.649 1.00 95.00 280 VAL A C 1
ATOM 2178 O O . VAL A 1 280 ? -0.177 -5.006 -22.738 1.00 95.00 280 VAL A O 1
ATOM 2181 N N . PRO A 1 281 ? -1.909 -4.233 -21.528 1.00 94.75 281 PRO A N 1
ATOM 2182 C CA . PRO A 1 281 ? -2.787 -4.082 -22.685 1.00 94.75 281 PRO A CA 1
ATOM 2183 C C . PRO A 1 281 ? -2.295 -2.973 -23.634 1.00 94.75 281 PRO A C 1
ATOM 2185 O O . PRO A 1 281 ? -2.016 -1.850 -23.201 1.00 94.75 281 PRO A O 1
ATOM 2188 N N . GLU A 1 282 ? -2.188 -3.285 -24.930 1.00 92.38 282 GLU A N 1
ATOM 2189 C CA . GLU A 1 282 ? -1.788 -2.328 -25.982 1.00 92.38 282 GLU A CA 1
ATOM 2190 C C . GLU A 1 282 ? -2.993 -1.768 -26.757 1.00 92.38 282 GLU A C 1
ATOM 2192 O O . GLU A 1 282 ? -3.021 -0.581 -27.078 1.00 92.38 282 GLU A O 1
ATOM 2197 N N . ASP A 1 283 ? -4.004 -2.604 -27.013 1.00 92.31 283 ASP A N 1
ATOM 2198 C CA . ASP A 1 283 ? -5.120 -2.286 -27.917 1.00 92.31 283 ASP A CA 1
ATOM 2199 C C . ASP A 1 283 ? -6.376 -1.737 -27.211 1.00 92.31 283 ASP A C 1
ATOM 2201 O O . ASP A 1 283 ? -7.294 -1.247 -27.871 1.00 92.31 283 ASP A O 1
ATOM 2205 N N . ASP A 1 284 ? -6.432 -1.810 -25.878 1.00 94.25 284 ASP A N 1
ATOM 2206 C CA . ASP A 1 284 ? -7.577 -1.376 -25.071 1.00 94.25 284 ASP A CA 1
ATOM 2207 C C . ASP A 1 284 ? -7.150 -0.311 -24.042 1.00 94.25 284 ASP A C 1
ATOM 2209 O O . ASP A 1 284 ? -6.503 -0.642 -23.041 1.00 94.25 284 ASP A O 1
ATOM 2213 N N . PRO A 1 285 ? -7.507 0.972 -24.261 1.00 93.19 285 PRO A N 1
ATOM 2214 C CA . PRO A 1 285 ? -7.180 2.053 -23.337 1.00 93.19 285 PRO A CA 1
ATOM 2215 C C . PRO A 1 285 ? -7.772 1.880 -21.935 1.00 93.19 285 PRO A C 1
ATOM 2217 O O . PRO A 1 285 ? -7.140 2.307 -20.971 1.00 93.19 285 PRO A O 1
ATOM 2220 N N . LEU A 1 286 ? -8.959 1.274 -21.807 1.00 93.06 286 LEU A N 1
ATOM 2221 C CA . LEU A 1 286 ? -9.608 1.089 -20.509 1.00 93.06 286 LEU A CA 1
ATOM 2222 C C . LEU A 1 286 ? -8.898 -0.013 -19.722 1.00 93.06 286 LEU A C 1
ATOM 2224 O O . LEU A 1 286 ? -8.496 0.211 -18.585 1.00 93.06 286 LEU A O 1
ATOM 2228 N N . ALA A 1 287 ? -8.631 -1.153 -20.365 1.00 92.62 287 ALA A N 1
ATOM 2229 C CA . ALA A 1 287 ? -7.859 -2.228 -19.744 1.00 92.62 287 ALA A CA 1
ATOM 2230 C C . ALA A 1 287 ? -6.431 -1.779 -19.386 1.00 92.62 287 ALA A C 1
ATOM 2232 O O . ALA A 1 287 ? -5.879 -2.199 -18.369 1.00 92.62 287 ALA A O 1
ATOM 2233 N N . ARG A 1 288 ? -5.816 -0.906 -20.200 1.00 94.50 288 ARG A N 1
ATOM 2234 C CA . ARG A 1 288 ? -4.515 -0.307 -19.874 1.00 94.50 288 ARG A CA 1
ATOM 2235 C C . ARG A 1 288 ? -4.603 0.577 -18.631 1.00 94.50 288 ARG A C 1
ATOM 2237 O O . ARG A 1 288 ? -3.722 0.483 -17.784 1.00 94.50 288 ARG A O 1
ATOM 2244 N N . MET A 1 289 ? -5.643 1.402 -18.512 1.00 92.75 289 MET A N 1
ATOM 2245 C CA . MET A 1 289 ? -5.869 2.242 -17.332 1.00 92.75 289 MET A CA 1
ATOM 2246 C C . MET A 1 289 ? -6.008 1.390 -16.063 1.00 92.75 289 MET A C 1
ATOM 2248 O O . MET A 1 289 ? -5.285 1.627 -15.100 1.00 92.75 289 MET A O 1
ATOM 2252 N N . GLU A 1 290 ? -6.838 0.343 -16.099 1.00 93.12 290 GLU A N 1
ATOM 2253 C CA . GLU A 1 290 ? -7.003 -0.606 -14.986 1.00 93.12 290 GLU A CA 1
ATOM 2254 C C . GLU A 1 290 ? -5.682 -1.303 -14.620 1.00 93.12 290 GLU A C 1
ATOM 2256 O O . GLU A 1 290 ? -5.349 -1.463 -13.443 1.00 93.12 290 GLU A O 1
ATOM 2261 N N . TRP A 1 291 ? -4.892 -1.708 -15.622 1.00 95.56 291 TRP A N 1
ATOM 2262 C CA . TRP A 1 291 ? -3.573 -2.301 -15.395 1.00 95.56 291 TRP A CA 1
ATOM 2263 C C . TRP A 1 291 ? -2.634 -1.313 -14.694 1.00 95.56 291 TRP A C 1
ATOM 2265 O O . TRP A 1 291 ? -1.974 -1.682 -13.720 1.00 95.56 291 TRP A O 1
ATOM 2275 N N . THR A 1 292 ? -2.598 -0.056 -15.145 1.00 95.88 292 THR A N 1
ATOM 2276 C CA . THR A 1 292 ? -1.761 0.998 -14.557 1.00 95.88 292 THR A CA 1
ATOM 2277 C C . THR A 1 292 ? -2.201 1.332 -13.129 1.00 95.88 292 THR A C 1
ATOM 2279 O O . THR A 1 292 ? -1.349 1.452 -12.255 1.00 95.88 292 THR A O 1
ATOM 2282 N N . GLU A 1 293 ? -3.501 1.402 -12.834 1.00 94.81 293 GLU A N 1
ATOM 2283 C CA . GLU A 1 293 ? -4.006 1.616 -11.466 1.00 94.81 293 GLU A CA 1
ATOM 2284 C C . GLU A 1 293 ? -3.586 0.485 -10.514 1.00 94.81 293 GLU A C 1
ATOM 2286 O O . GLU A 1 293 ? -3.099 0.729 -9.406 1.00 94.81 293 GLU A O 1
ATOM 2291 N N . ARG A 1 294 ? -3.687 -0.769 -10.968 1.00 96.44 294 ARG A N 1
ATOM 2292 C CA . ARG A 1 294 ? -3.220 -1.936 -10.204 1.00 96.44 294 ARG A CA 1
ATOM 2293 C C . ARG A 1 294 ? -1.704 -1.908 -10.006 1.00 96.44 294 ARG A C 1
ATOM 2295 O O . ARG A 1 294 ? -1.214 -2.167 -8.904 1.00 96.44 294 ARG A O 1
ATOM 2302 N N . ALA A 1 295 ? -0.950 -1.569 -11.050 1.00 97.19 295 ALA A N 1
ATOM 2303 C CA . ALA A 1 295 ? 0.499 -1.425 -10.973 1.00 97.19 295 ALA A CA 1
ATOM 2304 C C . ALA A 1 295 ? 0.914 -0.295 -10.018 1.00 97.19 295 ALA A C 1
ATOM 2306 O O . ALA A 1 295 ? 1.890 -0.467 -9.287 1.00 97.19 295 ALA A O 1
ATOM 2307 N N . ALA A 1 296 ? 0.158 0.808 -9.959 1.00 97.56 296 ALA A N 1
ATOM 2308 C CA . ALA A 1 296 ? 0.404 1.928 -9.052 1.00 97.56 296 ALA A CA 1
ATOM 2309 C C . ALA A 1 296 ? 0.336 1.491 -7.587 1.00 97.56 296 ALA A C 1
ATOM 2311 O O . ALA A 1 296 ? 1.257 1.785 -6.828 1.00 97.56 296 ALA A O 1
ATOM 2312 N N . ALA A 1 297 ? -0.688 0.724 -7.196 1.00 97.12 297 ALA A N 1
ATOM 2313 C CA . ALA A 1 297 ? -0.824 0.219 -5.827 1.00 97.12 297 ALA A CA 1
ATOM 2314 C C . ALA A 1 297 ? 0.373 -0.656 -5.406 1.00 97.12 297 ALA A C 1
ATOM 2316 O O . ALA A 1 297 ? 0.937 -0.483 -4.322 1.00 97.12 297 ALA A O 1
ATOM 2317 N N . VAL A 1 298 ? 0.807 -1.569 -6.283 1.00 97.31 298 VAL A N 1
ATOM 2318 C CA . VAL A 1 298 ? 1.937 -2.469 -6.004 1.00 97.31 298 VAL A CA 1
ATOM 2319 C C . VAL A 1 298 ? 3.264 -1.712 -5.988 1.00 97.31 298 VAL A C 1
ATOM 2321 O O . VAL A 1 298 ? 4.059 -1.879 -5.063 1.00 97.31 298 VAL A O 1
ATOM 2324 N N . ALA A 1 299 ? 3.515 -0.860 -6.983 1.00 96.94 299 ALA A N 1
ATOM 2325 C CA . ALA A 1 299 ? 4.757 -0.104 -7.078 1.00 96.94 299 ALA A CA 1
ATOM 2326 C C . ALA A 1 299 ? 4.892 0.916 -5.937 1.00 96.94 299 ALA A C 1
ATOM 2328 O O . ALA A 1 299 ? 5.974 1.039 -5.361 1.00 96.94 299 ALA A O 1
ATOM 2329 N N . ALA A 1 300 ? 3.794 1.574 -5.551 1.00 97.44 300 ALA A N 1
ATOM 2330 C CA . ALA A 1 300 ? 3.772 2.494 -4.423 1.00 97.44 300 ALA A CA 1
ATOM 2331 C C . ALA A 1 300 ? 4.098 1.787 -3.104 1.00 97.44 300 ALA A C 1
ATOM 2333 O O . ALA A 1 300 ? 4.955 2.259 -2.359 1.00 97.44 300 ALA A O 1
ATOM 2334 N N . TYR A 1 301 ? 3.490 0.622 -2.843 1.00 97.44 301 TYR A N 1
ATOM 2335 C CA . TYR A 1 301 ? 3.821 -0.194 -1.671 1.00 97.44 301 TYR A CA 1
ATOM 2336 C C . TYR A 1 301 ? 5.311 -0.562 -1.649 1.00 97.44 301 TYR A C 1
ATOM 2338 O O . TYR A 1 301 ? 5.995 -0.400 -0.633 1.00 97.44 301 TYR A O 1
ATOM 2346 N N . ARG A 1 302 ? 5.829 -1.035 -2.788 1.00 97.06 302 ARG A N 1
ATOM 2347 C CA . ARG A 1 302 ? 7.227 -1.453 -2.921 1.00 97.06 302 ARG A CA 1
ATOM 2348 C C . ARG A 1 302 ? 8.199 -0.312 -2.657 1.00 97.06 302 ARG A C 1
ATOM 2350 O O . ARG A 1 302 ? 9.139 -0.496 -1.887 1.00 97.06 302 ARG A O 1
ATOM 2357 N N . GLU A 1 303 ? 7.965 0.857 -3.248 1.00 96.12 303 GLU A N 1
ATOM 2358 C CA . GLU A 1 303 ? 8.826 2.023 -3.048 1.00 96.12 303 GLU A CA 1
ATOM 2359 C C . GLU A 1 303 ? 8.708 2.580 -1.621 1.00 96.12 303 GLU A C 1
ATOM 2361 O O . GLU A 1 303 ? 9.724 2.875 -0.994 1.00 96.12 303 GLU A O 1
ATOM 2366 N N . GLN A 1 304 ? 7.491 2.682 -1.074 1.00 96.31 304 GLN A N 1
ATOM 2367 C CA . GLN A 1 304 ? 7.253 3.248 0.255 1.00 96.31 304 GLN A CA 1
ATOM 2368 C C . GLN A 1 304 ? 7.925 2.441 1.370 1.00 96.31 304 GLN A C 1
ATOM 2370 O O . GLN A 1 304 ? 8.500 3.024 2.289 1.00 96.31 304 GLN A O 1
ATOM 2375 N N . PHE A 1 305 ? 7.859 1.109 1.299 1.00 95.56 305 PHE A N 1
ATOM 2376 C CA . PHE A 1 305 ? 8.361 0.220 2.353 1.00 95.56 305 PHE A CA 1
ATOM 2377 C C . PHE A 1 305 ? 9.686 -0.468 2.001 1.00 95.56 305 PHE A C 1
ATOM 2379 O O . PHE A 1 305 ? 10.131 -1.346 2.742 1.00 95.56 305 PHE A O 1
ATOM 2386 N N . GLY A 1 306 ? 10.325 -0.076 0.893 1.00 93.19 306 GLY A N 1
ATOM 2387 C CA . GLY A 1 306 ? 11.624 -0.606 0.472 1.00 93.19 306 GLY A CA 1
ATOM 2388 C C . GLY A 1 306 ? 11.595 -2.092 0.103 1.00 93.19 306 GLY A C 1
ATOM 2389 O O . GLY A 1 306 ? 12.562 -2.810 0.354 1.00 93.19 306 GLY A O 1
ATOM 2390 N N . HIS A 1 307 ? 10.488 -2.578 -0.464 1.00 94.44 307 HIS A N 1
ATOM 2391 C CA . HIS A 1 307 ? 10.338 -3.984 -0.837 1.00 94.44 307 HIS A CA 1
ATOM 2392 C C . HIS A 1 307 ? 10.861 -4.240 -2.255 1.00 94.44 307 HIS A C 1
ATOM 2394 O O . HIS A 1 307 ? 10.223 -3.900 -3.251 1.00 94.44 307 HIS A O 1
ATOM 2400 N N . SER A 1 308 ? 12.040 -4.858 -2.342 1.00 90.75 308 SER A N 1
ATOM 2401 C CA . SER A 1 308 ? 12.816 -5.003 -3.583 1.00 90.75 308 SER A CA 1
ATOM 2402 C C . SER A 1 308 ? 12.843 -6.416 -4.171 1.00 90.75 308 SER A C 1
ATOM 2404 O O . SER A 1 308 ? 13.474 -6.628 -5.203 1.00 90.75 308 SER A O 1
ATOM 2406 N N . SER A 1 309 ? 12.157 -7.393 -3.569 1.00 90.94 309 SER A N 1
ATOM 2407 C CA . SER A 1 309 ? 12.180 -8.776 -4.068 1.00 90.94 309 SER A CA 1
ATOM 2408 C C . SER A 1 309 ? 11.628 -8.877 -5.497 1.00 90.94 309 SER A C 1
ATOM 2410 O O . SER A 1 309 ? 10.597 -8.278 -5.811 1.00 90.94 309 SER A O 1
ATOM 2412 N N . GLU A 1 310 ? 12.312 -9.635 -6.360 1.00 85.00 310 GLU A N 1
ATOM 2413 C CA . GLU A 1 310 ? 11.892 -9.878 -7.749 1.00 85.00 310 GLU A CA 1
ATOM 2414 C C . GLU A 1 310 ? 10.738 -10.882 -7.851 1.00 85.00 310 GLU A C 1
ATOM 2416 O O . GLU A 1 310 ? 9.867 -10.741 -8.702 1.00 85.00 310 GLU A O 1
ATOM 2421 N N . THR A 1 311 ? 10.729 -11.898 -6.982 1.00 82.69 311 THR A N 1
ATOM 2422 C CA . THR A 1 311 ? 9.767 -13.017 -7.032 1.00 82.69 311 THR A CA 1
ATOM 2423 C C . THR A 1 311 ? 8.607 -12.860 -6.061 1.00 82.69 311 THR A C 1
ATOM 2425 O O . THR A 1 311 ? 7.567 -13.491 -6.234 1.00 82.69 311 THR A O 1
ATOM 2428 N N . ASP A 1 312 ? 8.781 -12.036 -5.032 1.00 90.25 312 ASP A N 1
ATOM 2429 C CA . ASP A 1 312 ? 7.739 -11.691 -4.079 1.00 90.25 312 ASP A CA 1
ATOM 2430 C C . ASP A 1 312 ? 7.320 -10.242 -4.312 1.00 90.25 312 ASP A C 1
ATOM 2432 O O . ASP A 1 312 ? 8.101 -9.337 -4.020 1.00 90.25 312 ASP A O 1
ATOM 2436 N N . PRO A 1 313 ? 6.119 -9.986 -4.848 1.00 92.44 313 PRO A N 1
ATOM 2437 C CA . PRO A 1 313 ? 5.697 -8.631 -5.163 1.00 92.44 313 PRO A CA 1
ATOM 2438 C C . PRO A 1 313 ? 5.538 -7.715 -3.946 1.00 92.44 313 PRO A C 1
ATOM 2440 O O . PRO A 1 313 ? 5.877 -6.539 -4.068 1.00 92.44 313 PRO A O 1
ATOM 2443 N N . ILE A 1 314 ? 5.045 -8.221 -2.805 1.00 94.69 314 ILE A N 1
ATOM 2444 C CA . ILE A 1 314 ? 4.576 -7.380 -1.679 1.00 94.69 314 ILE A CA 1
ATOM 2445 C C . ILE A 1 314 ? 4.913 -7.915 -0.277 1.00 94.69 314 ILE A C 1
ATOM 2447 O O . ILE A 1 314 ? 4.604 -7.263 0.717 1.00 94.69 314 ILE A O 1
ATOM 2451 N N . GLY A 1 315 ? 5.548 -9.079 -0.145 1.00 92.38 315 GLY A N 1
ATOM 2452 C CA . GLY A 1 315 ? 5.967 -9.580 1.160 1.00 92.38 315 GLY A CA 1
ATOM 2453 C C . GLY A 1 315 ? 4.823 -10.095 2.033 1.00 92.38 315 GLY A C 1
ATOM 2454 O O . GLY A 1 315 ? 3.687 -10.299 1.598 1.00 92.38 315 GLY A O 1
ATOM 2455 N N . ARG A 1 316 ? 5.147 -10.319 3.311 1.00 92.12 316 ARG A N 1
ATOM 2456 C CA . ARG A 1 316 ? 4.177 -10.752 4.323 1.00 92.12 316 ARG A CA 1
ATOM 2457 C C . ARG A 1 316 ? 3.188 -9.645 4.647 1.00 92.12 316 ARG A C 1
ATOM 2459 O O . ARG A 1 316 ? 3.550 -8.468 4.677 1.00 92.12 316 ARG A O 1
ATOM 2466 N N . ARG A 1 317 ? 1.972 -10.054 5.002 1.00 93.31 317 ARG A N 1
ATOM 2467 C CA . ARG A 1 317 ? 0.945 -9.143 5.493 1.00 93.31 317 ARG A CA 1
ATOM 2468 C C . ARG A 1 317 ? 1.429 -8.483 6.794 1.00 93.31 317 ARG A C 1
ATOM 2470 O O . ARG A 1 317 ? 1.814 -9.195 7.726 1.00 93.31 317 ARG A O 1
ATOM 2477 N N . PRO A 1 318 ? 1.425 -7.142 6.876 1.00 92.56 318 PRO A N 1
ATOM 2478 C CA . PRO A 1 318 ? 1.779 -6.416 8.089 1.00 92.56 318 PRO A CA 1
ATOM 2479 C C . PRO A 1 318 ? 0.892 -6.794 9.279 1.00 92.56 318 PRO A C 1
ATOM 2481 O O . PRO A 1 318 ? -0.260 -7.207 9.123 1.00 92.56 318 PRO A O 1
ATOM 2484 N N . LYS A 1 319 ? 1.416 -6.610 10.494 1.00 87.06 319 LYS A N 1
ATOM 2485 C CA . LYS A 1 319 ? 0.641 -6.821 11.724 1.00 87.06 319 LYS A CA 1
ATOM 2486 C C . LYS A 1 319 ? -0.458 -5.762 11.852 1.00 87.06 319 LYS A C 1
ATOM 2488 O O . LYS A 1 319 ? -0.331 -4.650 11.354 1.00 87.06 319 LYS A O 1
ATOM 2493 N N . ALA A 1 320 ? -1.488 -6.064 12.642 1.00 79.88 320 ALA A N 1
ATOM 2494 C CA . ALA A 1 320 ? -2.581 -5.129 12.940 1.00 79.88 320 ALA A CA 1
ATOM 2495 C C . ALA A 1 320 ? -2.136 -3.819 13.637 1.00 79.88 320 ALA A C 1
ATOM 2497 O O . ALA A 1 320 ? -2.924 -2.890 13.761 1.00 79.88 320 ALA A O 1
ATOM 2498 N N . GLY A 1 321 ? -0.883 -3.742 14.099 1.00 85.00 321 GLY A N 1
ATOM 2499 C CA . GLY A 1 321 ? -0.296 -2.567 14.744 1.00 85.00 321 GLY A CA 1
ATOM 2500 C C . GLY A 1 321 ? 0.115 -1.426 13.802 1.00 85.00 321 GLY A C 1
ATOM 2501 O O . GLY A 1 321 ? 0.524 -0.384 14.300 1.00 85.00 321 GLY A O 1
ATOM 2502 N N . GLU A 1 322 ? 0.014 -1.601 12.484 1.00 89.62 322 GLU A N 1
ATOM 2503 C CA . GLU A 1 322 ? 0.451 -0.619 11.479 1.00 89.62 322 GLU A CA 1
ATOM 2504 C C . GLU A 1 322 ? -0.676 -0.395 10.443 1.00 89.62 322 GLU A C 1
ATOM 2506 O O . GLU A 1 322 ? -0.626 -1.006 9.372 1.00 89.62 322 GLU A O 1
ATOM 2511 N N . PRO A 1 323 ? -1.714 0.418 10.738 1.00 93.19 323 PRO A N 1
ATOM 2512 C CA . PRO A 1 323 ? -2.909 0.525 9.888 1.00 93.19 323 PRO A CA 1
ATOM 2513 C C . PRO A 1 323 ? -2.593 0.952 8.453 1.00 93.19 323 PRO A C 1
ATOM 2515 O O . PRO A 1 323 ? -3.020 0.307 7.504 1.00 93.19 323 PRO A O 1
ATOM 2518 N N . GLU A 1 324 ? -1.767 1.980 8.287 1.00 94.25 324 GLU A N 1
ATOM 2519 C CA . GLU A 1 324 ? -1.431 2.600 7.004 1.00 94.25 324 GLU A CA 1
ATOM 2520 C C . GLU A 1 324 ? -0.625 1.647 6.118 1.00 94.25 324 GLU A C 1
ATOM 2522 O O . GLU A 1 324 ? -0.861 1.550 4.912 1.00 94.25 324 GLU A O 1
ATOM 2527 N N . ARG A 1 325 ? 0.311 0.903 6.721 1.00 95.00 325 ARG A N 1
ATOM 2528 C CA . ARG A 1 325 ? 1.091 -0.121 6.020 1.00 95.00 325 ARG A CA 1
ATOM 2529 C C . ARG A 1 325 ? 0.232 -1.324 5.662 1.00 95.00 325 ARG A C 1
ATOM 2531 O O . ARG A 1 325 ? 0.399 -1.884 4.581 1.00 95.00 325 ARG A O 1
ATOM 2538 N N . ARG A 1 326 ? -0.660 -1.738 6.567 1.00 93.56 326 ARG A N 1
ATOM 2539 C CA . ARG A 1 326 ? -1.596 -2.835 6.324 1.00 93.56 326 ARG A CA 1
ATOM 2540 C C . ARG A 1 326 ? -2.532 -2.495 5.172 1.00 93.56 326 ARG A C 1
ATOM 2542 O O . ARG A 1 326 ? -2.641 -3.308 4.269 1.00 93.56 326 ARG A O 1
ATOM 2549 N N . GLU A 1 327 ? -3.111 -1.300 5.159 1.00 94.19 327 GLU A N 1
ATOM 2550 C CA . GLU A 1 327 ? -3.972 -0.840 4.068 1.00 94.19 327 GLU A CA 1
ATOM 2551 C C . GLU A 1 327 ? -3.222 -0.789 2.734 1.00 94.19 327 GLU A C 1
ATOM 2553 O O . GLU A 1 327 ? -3.694 -1.329 1.741 1.00 94.19 327 GLU A O 1
ATOM 2558 N N . ALA A 1 328 ? -2.010 -0.225 2.703 1.00 95.44 328 ALA A N 1
ATOM 2559 C CA . ALA A 1 328 ? -1.200 -0.224 1.484 1.00 95.44 328 ALA A CA 1
ATOM 2560 C C . ALA A 1 328 ? -0.889 -1.653 0.987 1.00 95.44 328 ALA A C 1
ATOM 2562 O O . ALA A 1 328 ? -0.877 -1.902 -0.218 1.00 95.44 328 ALA A O 1
ATOM 2563 N N . TRP A 1 329 ? -0.665 -2.601 1.905 1.00 96.00 329 TRP A N 1
ATOM 2564 C CA . TRP A 1 329 ? -0.498 -4.013 1.557 1.00 96.00 329 TRP A CA 1
ATOM 2565 C C . TRP A 1 329 ? -1.799 -4.633 1.030 1.00 96.00 329 TRP A C 1
ATOM 2567 O O . TRP A 1 329 ? -1.744 -5.370 0.053 1.00 96.00 329 TRP A O 1
ATOM 2577 N N . GLU A 1 330 ? -2.960 -4.335 1.625 1.00 93.31 330 GLU A N 1
ATOM 2578 C CA . GLU A 1 330 ? -4.266 -4.831 1.156 1.00 93.31 330 GLU A CA 1
ATOM 2579 C C . GLU A 1 330 ? -4.608 -4.301 -0.241 1.00 93.31 330 GLU A C 1
ATOM 2581 O O . GLU A 1 330 ? -5.025 -5.084 -1.092 1.00 93.31 330 GLU A O 1
ATOM 2586 N N . GLN A 1 331 ? -4.353 -3.016 -0.514 1.00 94.12 331 GLN A N 1
ATOM 2587 C CA . GLN A 1 331 ? -4.503 -2.418 -1.847 1.00 94.12 331 GLN A CA 1
ATOM 2588 C C . GLN A 1 331 ? -3.626 -3.138 -2.877 1.00 94.12 331 GLN A C 1
ATOM 2590 O O . GLN A 1 331 ? -4.098 -3.546 -3.938 1.00 94.12 331 GLN A O 1
ATOM 2595 N N . ALA A 1 332 ? -2.353 -3.373 -2.546 1.00 96.00 332 ALA A N 1
ATOM 2596 C CA . ALA A 1 332 ? -1.442 -4.096 -3.425 1.00 96.00 332 ALA A CA 1
ATOM 2597 C C . ALA A 1 332 ? -1.830 -5.584 -3.581 1.00 96.00 332 ALA A C 1
ATOM 2599 O O . ALA A 1 332 ? -1.690 -6.158 -4.662 1.00 96.00 332 ALA A O 1
ATOM 2600 N N . ALA A 1 333 ? -2.362 -6.216 -2.531 1.00 94.38 333 ALA A N 1
ATOM 2601 C CA . ALA A 1 333 ? -2.839 -7.594 -2.569 1.00 94.38 333 ALA A CA 1
ATOM 2602 C C . ALA A 1 333 ? -4.092 -7.747 -3.440 1.00 94.38 333 ALA A C 1
ATOM 2604 O O . ALA A 1 333 ? -4.165 -8.678 -4.247 1.00 94.38 333 ALA A O 1
ATOM 2605 N N . ALA A 1 334 ? -5.044 -6.818 -3.327 1.00 92.31 334 ALA A N 1
ATOM 2606 C CA . ALA A 1 334 ? -6.217 -6.742 -4.189 1.00 92.31 334 ALA A CA 1
ATOM 2607 C C . ALA A 1 334 ? -5.810 -6.499 -5.650 1.00 92.31 334 ALA A C 1
ATOM 2609 O O . ALA A 1 334 ? -6.239 -7.238 -6.535 1.00 92.31 334 ALA A O 1
ATOM 2610 N N . ALA A 1 335 ? -4.882 -5.568 -5.898 1.00 94.00 335 ALA A N 1
ATOM 2611 C CA . ALA A 1 335 ? -4.334 -5.317 -7.229 1.00 94.00 335 ALA A CA 1
ATOM 2612 C C . ALA A 1 335 ? -3.694 -6.571 -7.854 1.00 94.00 335 ALA A C 1
ATOM 2614 O O . ALA A 1 335 ? -3.830 -6.803 -9.053 1.00 94.00 335 ALA A O 1
ATOM 2615 N N . LEU A 1 336 ? -3.047 -7.432 -7.065 1.00 93.69 336 LEU A N 1
ATOM 2616 C CA . LEU A 1 336 ? -2.447 -8.694 -7.528 1.00 93.69 336 LEU A CA 1
ATOM 2617 C C . LEU A 1 336 ? -3.433 -9.872 -7.614 1.00 93.69 336 LEU A C 1
ATOM 2619 O O . LEU A 1 336 ? -3.017 -10.988 -7.948 1.00 93.69 336 LEU A O 1
ATOM 2623 N N . GLY A 1 337 ? -4.712 -9.663 -7.283 1.00 91.06 337 GLY A N 1
ATOM 2624 C CA . GLY A 1 337 ? -5.706 -10.735 -7.208 1.00 91.06 337 GLY A CA 1
ATOM 2625 C C . GLY A 1 337 ? -5.341 -11.805 -6.172 1.00 91.06 337 GLY A C 1
ATOM 2626 O O . GLY A 1 337 ? -5.530 -12.997 -6.414 1.00 91.06 337 GLY A O 1
ATOM 2627 N N . ILE A 1 338 ? -4.729 -11.415 -5.049 1.00 89.44 338 ILE A N 1
ATOM 2628 C CA . ILE A 1 338 ? -4.454 -12.322 -3.928 1.00 89.44 338 ILE A CA 1
ATOM 2629 C C . ILE A 1 338 ? -5.777 -12.579 -3.198 1.00 89.44 338 ILE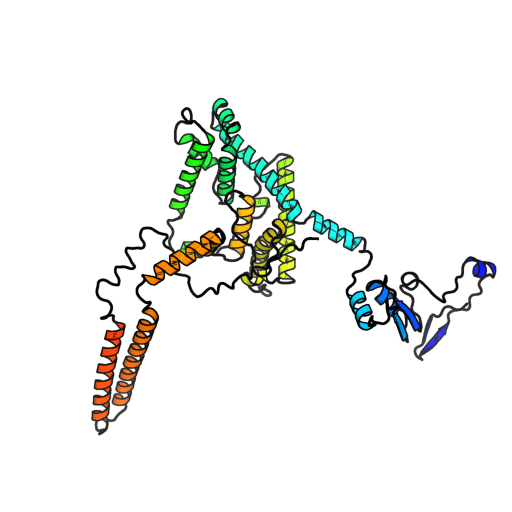 A C 1
ATOM 2631 O O . ILE A 1 338 ? -6.367 -11.665 -2.613 1.00 89.44 338 ILE A O 1
ATOM 2635 N N . VAL A 1 339 ? -6.237 -13.831 -3.232 1.00 86.56 339 VAL A N 1
ATOM 2636 C CA . VAL A 1 339 ? -7.502 -14.272 -2.618 1.00 86.56 339 VAL A CA 1
ATOM 2637 C C . VAL A 1 339 ? -7.414 -14.302 -1.090 1.00 86.56 339 VAL A C 1
ATOM 2639 O O . VAL A 1 339 ? -6.326 -14.444 -0.530 1.00 86.56 339 VAL A O 1
ATOM 2642 N N . ALA A 1 340 ? -8.554 -14.235 -0.396 1.00 80.88 340 ALA A N 1
ATOM 2643 C CA . ALA A 1 340 ? -8.620 -14.160 1.071 1.00 80.88 340 ALA A CA 1
ATOM 2644 C C . ALA A 1 340 ? -7.781 -15.238 1.792 1.00 80.88 340 ALA A C 1
ATOM 2646 O O . ALA A 1 340 ? -7.076 -14.946 2.757 1.00 80.88 340 ALA A O 1
ATOM 2647 N N . GLN A 1 341 ? -7.786 -16.470 1.276 1.00 80.50 341 GLN A N 1
ATOM 2648 C CA . GLN A 1 341 ? -7.010 -17.593 1.822 1.00 80.50 341 GLN A CA 1
ATOM 2649 C C . GLN A 1 341 ? -5.495 -17.361 1.718 1.00 80.50 341 GLN A C 1
ATOM 2651 O O . GLN A 1 341 ? -4.753 -17.648 2.656 1.00 80.50 341 GLN A O 1
ATOM 2656 N N . GLU A 1 342 ? -5.020 -16.813 0.597 1.00 86.56 342 GLU A N 1
ATOM 2657 C CA . GLU A 1 342 ? -3.611 -16.448 0.430 1.00 86.56 342 GLU A CA 1
ATOM 2658 C C . GLU A 1 342 ? -3.234 -15.280 1.347 1.00 86.56 342 GLU A C 1
ATOM 2660 O O . GLU A 1 342 ? -2.139 -15.280 1.912 1.00 86.56 342 GLU A O 1
ATOM 2665 N N . ARG A 1 343 ? -4.145 -14.317 1.561 1.00 87.44 343 ARG A N 1
ATOM 2666 C CA . ARG A 1 343 ? -3.919 -13.200 2.495 1.00 87.44 343 ARG A CA 1
ATOM 2667 C C . ARG A 1 343 ? -3.794 -13.667 3.942 1.00 87.44 343 ARG A C 1
ATOM 2669 O O . ARG A 1 343 ? -2.940 -13.162 4.670 1.00 87.44 343 ARG A O 1
ATOM 2676 N N . GLU A 1 344 ? -4.615 -14.632 4.355 1.00 85.31 344 GLU A N 1
ATOM 2677 C CA . GLU A 1 344 ? -4.519 -15.261 5.677 1.00 85.31 344 GLU A CA 1
ATOM 2678 C C . GLU A 1 344 ? -3.145 -15.920 5.851 1.00 85.31 344 GLU A C 1
ATOM 2680 O O . GLU A 1 344 ? -2.436 -15.646 6.821 1.00 85.31 344 GLU A O 1
ATOM 2685 N N . LEU A 1 345 ? -2.716 -16.720 4.870 1.00 87.38 345 LEU A N 1
ATOM 2686 C CA . LEU A 1 345 ? -1.401 -17.364 4.885 1.00 87.38 345 LEU A CA 1
ATOM 2687 C C . LEU A 1 345 ? -0.255 -16.346 4.918 1.00 87.38 345 LEU A C 1
ATOM 2689 O O . LEU A 1 345 ? 0.686 -16.526 5.688 1.00 87.38 345 LEU A O 1
ATOM 2693 N N . ALA A 1 346 ? -0.349 -15.253 4.157 1.00 88.50 346 ALA A N 1
ATOM 2694 C CA . ALA A 1 346 ? 0.667 -14.203 4.124 1.00 88.50 346 ALA A CA 1
ATOM 2695 C C . ALA A 1 346 ? 0.852 -13.479 5.471 1.00 88.50 346 ALA A C 1
ATOM 2697 O O . ALA A 1 346 ? 1.896 -12.860 5.683 1.00 88.50 346 ALA A O 1
ATOM 2698 N N . GLY A 1 347 ? -0.135 -13.543 6.372 1.00 86.62 347 GLY A N 1
ATOM 2699 C CA . GLY A 1 347 ? -0.045 -12.994 7.729 1.00 86.62 347 GLY A CA 1
ATOM 2700 C C . GLY A 1 347 ? 0.639 -13.901 8.748 1.00 86.62 347 GLY A C 1
ATOM 2701 O O . GLY A 1 347 ? 0.986 -13.428 9.829 1.00 86.62 347 GLY A O 1
ATOM 2702 N N . ASN A 1 348 ? 0.857 -15.174 8.420 1.00 87.00 348 ASN A N 1
ATOM 2703 C CA . ASN A 1 348 ? 1.497 -16.120 9.324 1.00 87.00 348 ASN A CA 1
ATOM 2704 C C . ASN A 1 348 ? 3.026 -15.978 9.282 1.00 87.00 348 ASN A C 1
ATOM 2706 O O . ASN A 1 348 ? 3.645 -15.714 8.247 1.00 87.00 348 ASN A O 1
ATOM 2710 N N . THR A 1 349 ? 3.656 -16.185 10.430 1.00 89.19 349 THR A N 1
ATOM 2711 C CA . THR A 1 349 ? 5.108 -16.335 10.546 1.00 89.19 349 THR A CA 1
ATOM 2712 C C . THR A 1 349 ? 5.572 -17.667 9.950 1.00 89.19 349 THR A C 1
ATOM 2714 O O . THR A 1 349 ? 4.793 -18.611 9.830 1.00 89.19 349 THR A O 1
ATOM 2717 N N . ASP A 1 350 ? 6.865 -17.795 9.628 1.00 86.62 350 ASP A N 1
ATOM 2718 C CA . ASP A 1 350 ? 7.407 -19.068 9.116 1.00 86.62 350 ASP A CA 1
ATOM 2719 C C . ASP A 1 350 ? 7.199 -20.224 10.099 1.00 86.62 350 ASP A C 1
ATOM 2721 O O . ASP A 1 350 ? 6.945 -21.351 9.686 1.00 86.62 350 ASP A O 1
ATOM 2725 N N . ALA A 1 351 ? 7.270 -19.942 11.403 1.00 88.00 351 ALA A N 1
ATOM 2726 C CA . ALA A 1 351 ? 7.034 -20.930 12.448 1.00 88.00 351 ALA A CA 1
ATOM 2727 C C . ALA A 1 351 ? 5.565 -21.385 12.485 1.00 88.00 351 ALA A C 1
ATOM 2729 O O . ALA A 1 351 ? 5.292 -22.576 12.622 1.00 88.00 351 ALA A O 1
ATOM 2730 N N . GLU A 1 352 ? 4.617 -20.456 12.330 1.00 89.62 352 GLU A N 1
ATOM 2731 C CA . GLU A 1 352 ? 3.189 -20.778 12.239 1.00 89.62 352 GLU A CA 1
ATOM 2732 C C . GLU A 1 352 ? 2.881 -21.573 10.968 1.00 89.62 352 GLU A C 1
ATOM 2734 O O . GLU A 1 352 ? 2.205 -22.596 11.050 1.00 89.62 352 GLU A O 1
ATOM 2739 N N . LEU A 1 353 ? 3.443 -21.180 9.820 1.00 88.75 353 LEU A N 1
ATOM 2740 C CA . LEU A 1 353 ? 3.294 -21.917 8.562 1.00 88.75 353 LEU A CA 1
ATOM 2741 C C . LEU A 1 353 ? 3.885 -23.330 8.658 1.00 88.75 353 LEU A C 1
ATOM 2743 O O . LEU A 1 353 ? 3.240 -24.291 8.242 1.00 88.75 353 LEU A O 1
ATOM 2747 N N . ALA A 1 354 ? 5.072 -23.481 9.252 1.00 89.06 354 ALA A N 1
ATOM 2748 C CA . ALA A 1 354 ? 5.683 -24.788 9.488 1.00 89.06 354 ALA A CA 1
ATOM 2749 C C . ALA A 1 354 ? 4.801 -25.665 10.391 1.00 89.06 354 ALA A C 1
ATOM 2751 O O . ALA A 1 354 ? 4.539 -26.823 10.065 1.00 89.06 354 ALA A O 1
ATOM 2752 N N . ASN A 1 355 ? 4.263 -25.097 11.474 1.00 91.94 355 ASN A N 1
ATOM 2753 C CA . ASN A 1 355 ? 3.337 -25.801 12.357 1.00 91.94 355 ASN A CA 1
ATOM 2754 C C . ASN A 1 355 ? 2.043 -26.201 11.625 1.00 91.94 355 ASN A C 1
ATOM 2756 O O . ASN A 1 355 ? 1.579 -27.330 11.765 1.00 91.94 355 ASN A O 1
ATOM 2760 N N . MET A 1 356 ? 1.481 -25.325 10.786 1.00 89.31 356 MET A N 1
ATOM 2761 C CA . MET A 1 356 ? 0.308 -25.649 9.967 1.00 89.31 356 MET A CA 1
ATOM 2762 C C . MET A 1 356 ? 0.577 -26.821 9.016 1.00 89.31 356 MET A C 1
ATOM 2764 O O . MET A 1 356 ? -0.273 -27.704 8.886 1.00 89.31 356 MET A O 1
ATOM 2768 N N . VAL A 1 357 ? 1.755 -26.860 8.383 1.00 90.12 357 VAL A N 1
ATOM 2769 C CA . VAL A 1 357 ? 2.173 -27.974 7.518 1.00 90.12 357 VAL A CA 1
ATOM 2770 C C . VAL A 1 357 ? 2.304 -29.267 8.320 1.00 90.12 357 VAL A C 1
ATOM 2772 O O . VAL A 1 357 ? 1.786 -30.297 7.894 1.00 90.12 357 VAL A O 1
ATOM 2775 N N . GLU A 1 358 ? 2.934 -29.233 9.494 1.00 89.81 358 GLU A N 1
ATOM 2776 C CA . GLU A 1 358 ? 3.055 -30.418 10.348 1.00 89.81 358 GLU A CA 1
ATOM 2777 C C . GLU A 1 358 ? 1.702 -30.938 10.841 1.00 89.81 358 GLU A C 1
ATOM 2779 O O . GLU A 1 358 ? 1.482 -32.150 10.878 1.00 89.81 358 GLU A O 1
ATOM 2784 N N . VAL A 1 359 ? 0.795 -30.040 11.239 1.00 88.81 359 VAL A N 1
ATOM 2785 C CA . VAL A 1 359 ? -0.570 -30.404 11.642 1.00 88.81 359 VAL A CA 1
ATOM 2786 C C . VAL A 1 359 ? -1.287 -31.068 10.472 1.00 88.81 359 VAL A C 1
ATOM 2788 O O . VAL A 1 359 ? -1.830 -32.158 10.641 1.00 88.81 359 VAL A O 1
ATOM 2791 N N . TYR A 1 360 ? -1.213 -30.479 9.277 1.00 84.44 360 TYR A N 1
ATOM 2792 C CA . TYR A 1 360 ? -1.816 -31.050 8.076 1.00 84.44 360 TYR A CA 1
ATOM 2793 C C . TYR A 1 360 ? -1.238 -32.431 7.728 1.00 84.44 360 TYR A C 1
ATOM 2795 O O . TYR A 1 360 ? -1.992 -33.363 7.468 1.00 84.44 360 TYR A O 1
ATOM 2803 N N . GLN A 1 361 ? 0.085 -32.608 7.794 1.00 86.69 361 GLN A N 1
ATOM 2804 C CA . GLN A 1 361 ? 0.738 -33.900 7.544 1.00 86.69 361 GLN A CA 1
ATOM 2805 C C . GLN A 1 361 ? 0.322 -34.969 8.563 1.00 86.69 361 GLN A C 1
ATOM 2807 O O . GLN A 1 361 ? 0.119 -36.134 8.210 1.00 86.69 361 GLN A O 1
ATOM 2812 N N . ARG A 1 362 ? 0.164 -34.587 9.837 1.00 85.94 362 ARG A N 1
ATOM 2813 C CA . ARG A 1 362 ? -0.366 -35.487 10.867 1.00 85.94 362 ARG A CA 1
ATOM 2814 C C . ARG A 1 362 ? -1.809 -35.865 10.564 1.00 85.94 362 ARG A C 1
ATOM 2816 O O . ARG A 1 362 ? -2.142 -37.037 10.691 1.00 85.94 362 ARG A O 1
ATOM 2823 N N . GLU A 1 363 ? -2.649 -34.914 10.163 1.00 84.56 363 GLU A N 1
ATOM 2824 C CA . GLU A 1 363 ? -4.039 -35.177 9.782 1.00 84.56 363 GLU A CA 1
ATOM 2825 C C . GLU A 1 363 ? -4.136 -36.092 8.556 1.00 84.56 363 GLU A C 1
ATOM 2827 O O . GLU A 1 363 ? -4.922 -37.039 8.575 1.00 84.56 363 GLU A O 1
ATOM 2832 N N . GLU A 1 364 ? -3.303 -35.872 7.535 1.00 82.50 364 GLU A N 1
ATOM 2833 C CA . GLU A 1 364 ? -3.245 -36.677 6.310 1.00 82.50 364 GLU A CA 1
ATOM 2834 C C . GLU A 1 364 ? -2.988 -38.161 6.612 1.00 82.50 364 GLU A C 1
ATOM 2836 O O . GLU A 1 364 ? -3.625 -39.029 6.015 1.00 82.50 364 GLU A O 1
ATOM 2841 N N . ALA A 1 365 ? -2.155 -38.467 7.614 1.00 80.12 365 ALA A N 1
ATOM 2842 C CA . ALA A 1 365 ? -1.897 -39.842 8.048 1.00 80.12 365 ALA A CA 1
ATOM 2843 C C . ALA A 1 365 ? -3.150 -40.575 8.577 1.00 80.12 365 ALA A C 1
ATOM 2845 O O . ALA A 1 365 ? -3.214 -41.805 8.518 1.00 80.12 365 ALA A O 1
ATOM 2846 N N . TRP A 1 366 ? -4.152 -39.844 9.078 1.00 80.06 366 TRP A N 1
ATOM 2847 C CA . TRP A 1 366 ? -5.424 -40.400 9.559 1.00 80.06 366 TRP A CA 1
ATOM 2848 C C . TRP A 1 366 ? -6.552 -40.308 8.525 1.00 80.06 366 TRP A C 1
ATOM 2850 O O . TRP A 1 366 ? -7.639 -40.854 8.752 1.00 80.06 366 TRP A O 1
ATOM 2860 N N . MET A 1 367 ? -6.331 -39.632 7.393 1.00 75.75 367 MET A N 1
ATOM 2861 C CA . MET A 1 367 ? -7.351 -39.493 6.360 1.00 75.75 367 MET A CA 1
ATOM 2862 C C . MET A 1 367 ? -7.533 -40.806 5.584 1.00 75.75 367 MET A C 1
ATOM 2864 O O . MET A 1 367 ? -6.563 -41.495 5.261 1.00 75.75 367 MET A O 1
ATOM 2868 N N . PRO A 1 368 ? -8.780 -41.183 5.237 1.00 80.50 368 PRO A N 1
ATOM 2869 C CA . PRO A 1 368 ? -9.009 -42.248 4.272 1.00 80.50 368 PRO A CA 1
ATOM 2870 C C . PRO A 1 368 ? -8.265 -41.945 2.961 1.00 80.50 368 PRO A C 1
ATOM 2872 O O . PRO A 1 368 ? -8.224 -40.781 2.558 1.00 80.50 368 PRO A O 1
ATOM 2875 N N . PRO A 1 369 ? -7.731 -42.965 2.267 1.00 77.31 369 PRO A N 1
ATOM 2876 C CA . PRO A 1 369 ? -7.012 -42.756 1.016 1.00 77.31 369 PRO A CA 1
ATOM 2877 C C . PRO A 1 369 ? -7.888 -42.006 0.008 1.00 77.31 369 PRO A C 1
ATOM 2879 O O . PRO A 1 369 ? -9.094 -42.257 -0.086 1.00 77.31 369 PRO A O 1
ATOM 2882 N N . ASN A 1 370 ? -7.279 -41.088 -0.746 1.00 77.44 370 ASN A N 1
ATOM 2883 C CA . ASN A 1 370 ? -7.962 -40.384 -1.821 1.00 77.44 370 ASN A CA 1
ATOM 2884 C C . ASN A 1 370 ? -8.287 -41.379 -2.950 1.00 77.44 370 ASN A C 1
ATOM 2886 O O . ASN A 1 370 ? -7.408 -41.807 -3.694 1.00 77.44 370 ASN A O 1
ATOM 2890 N N . VAL A 1 371 ? -9.567 -41.737 -3.059 1.00 81.75 371 VAL A N 1
ATOM 2891 C CA . VAL A 1 371 ? -10.088 -42.664 -4.075 1.00 81.75 371 VAL A CA 1
ATOM 2892 C C . VAL A 1 371 ? -10.549 -41.948 -5.353 1.00 81.75 371 VAL A C 1
ATOM 2894 O O . VAL A 1 371 ? -11.092 -42.592 -6.246 1.00 81.75 371 VAL A O 1
ATOM 2897 N N . ASP A 1 372 ? -10.353 -40.632 -5.488 1.00 76.62 372 ASP A N 1
ATOM 2898 C CA . ASP A 1 372 ? -10.800 -39.870 -6.663 1.00 76.62 372 ASP A CA 1
ATOM 2899 C C . ASP A 1 372 ? -10.155 -40.351 -7.973 1.00 76.62 372 ASP A C 1
ATOM 2901 O O . ASP A 1 372 ? -10.884 -40.483 -8.962 1.00 76.62 372 ASP A O 1
ATOM 2905 N N . PRO A 1 373 ? -8.842 -40.675 -8.037 1.00 79.62 373 PRO A N 1
ATOM 2906 C CA . PRO A 1 373 ? -8.248 -41.249 -9.244 1.00 79.62 373 PRO A CA 1
ATOM 2907 C C . PRO A 1 373 ? -8.875 -42.598 -9.614 1.00 79.62 373 PRO A C 1
ATOM 2909 O O . PRO A 1 373 ? -9.128 -42.867 -10.787 1.00 79.62 373 PRO A O 1
ATOM 2912 N N . GLU A 1 374 ? -9.176 -43.425 -8.612 1.00 80.19 374 GLU A N 1
ATOM 2913 C CA . GLU A 1 374 ? -9.751 -44.762 -8.780 1.00 80.19 374 GLU A CA 1
ATOM 2914 C C . GLU A 1 374 ? -11.211 -44.685 -9.241 1.00 80.19 374 GLU A C 1
ATOM 2916 O O . GLU A 1 374 ? -11.621 -45.410 -10.148 1.00 80.19 374 GLU A O 1
ATOM 2921 N N . LEU A 1 375 ? -11.990 -43.765 -8.664 1.00 80.94 375 LEU A N 1
ATOM 2922 C CA . LEU A 1 375 ? -13.362 -43.475 -9.076 1.00 80.94 375 LEU A CA 1
ATOM 2923 C C . LEU A 1 375 ? -13.405 -42.865 -10.480 1.00 80.94 375 LEU A C 1
ATOM 2925 O O . LEU A 1 375 ? -14.275 -43.225 -11.275 1.00 80.94 375 LEU A O 1
ATOM 2929 N N . ARG A 1 376 ? -12.457 -41.980 -10.815 1.00 81.06 376 ARG A N 1
ATOM 2930 C CA . ARG A 1 376 ? -12.325 -41.412 -12.163 1.00 81.06 376 ARG A CA 1
ATOM 2931 C C . ARG A 1 376 ? -12.002 -42.498 -13.185 1.00 81.06 376 ARG A C 1
ATOM 2933 O O . ARG A 1 376 ? -12.674 -42.557 -14.211 1.00 81.06 376 ARG A O 1
ATOM 2940 N N . ALA A 1 377 ? -11.038 -43.372 -12.895 1.00 86.50 377 ALA A N 1
ATOM 2941 C CA . ALA A 1 377 ? -10.699 -44.504 -13.755 1.00 86.50 377 ALA A CA 1
ATOM 2942 C C . ALA A 1 377 ? -11.900 -45.446 -13.939 1.00 86.50 377 ALA A C 1
ATOM 2944 O O . ALA A 1 377 ? -12.283 -45.734 -15.069 1.00 86.50 377 ALA A O 1
ATOM 2945 N N . ALA A 1 378 ? -12.577 -45.827 -12.851 1.00 85.50 378 ALA A N 1
ATOM 2946 C CA . ALA A 1 378 ? -13.770 -46.671 -12.917 1.00 85.50 378 ALA A CA 1
ATOM 2947 C C . ALA A 1 378 ? -14.914 -46.025 -13.724 1.00 85.50 378 ALA A C 1
ATOM 2949 O O . ALA A 1 378 ? -15.621 -46.716 -14.454 1.00 85.50 378 ALA A O 1
ATOM 2950 N N . SER A 1 379 ? -15.093 -44.705 -13.616 1.00 83.19 379 SER A N 1
ATOM 2951 C CA . SER A 1 379 ? -16.085 -43.950 -14.392 1.00 83.19 379 SER A CA 1
ATOM 2952 C C . SER A 1 379 ? -15.754 -43.928 -15.890 1.00 83.19 379 SER A C 1
ATOM 2954 O O . SER A 1 379 ? -16.640 -44.125 -16.726 1.00 83.19 379 SER A O 1
ATOM 2956 N N . LEU A 1 380 ? -14.479 -43.748 -16.250 1.00 88.44 380 LEU A N 1
ATOM 2957 C CA . LEU A 1 380 ? -14.018 -43.812 -17.641 1.00 88.44 380 LEU A CA 1
ATOM 2958 C C . LEU A 1 380 ? -14.170 -45.221 -18.230 1.00 88.44 380 LEU A C 1
ATOM 2960 O O . LEU A 1 380 ? -14.657 -45.360 -19.355 1.00 88.44 380 LEU A O 1
ATOM 2964 N N . ASP A 1 381 ? -13.831 -46.259 -17.465 1.00 88.12 381 ASP A N 1
ATOM 2965 C CA . ASP A 1 381 ? -14.014 -47.658 -17.865 1.00 88.12 381 ASP A CA 1
ATOM 2966 C C . ASP A 1 381 ? -15.494 -47.979 -18.112 1.00 88.12 381 ASP A C 1
ATOM 2968 O O . ASP A 1 381 ? -15.833 -48.608 -19.117 1.00 88.12 381 ASP A O 1
ATOM 2972 N N . ALA A 1 382 ? -16.389 -47.504 -17.238 1.00 88.25 382 ALA A N 1
ATOM 2973 C CA . ALA A 1 382 ? -17.830 -47.673 -17.399 1.00 88.25 382 ALA A CA 1
ATOM 2974 C C . ALA A 1 382 ? -18.342 -46.999 -18.680 1.00 88.25 382 ALA A C 1
ATOM 2976 O O . ALA A 1 382 ? -19.012 -47.646 -19.484 1.00 88.25 382 ALA A O 1
ATOM 2977 N N . ARG A 1 383 ? -17.957 -45.738 -18.928 1.00 87.75 383 ARG A N 1
ATOM 2978 C CA . ARG A 1 383 ? -18.313 -45.019 -20.166 1.00 87.75 383 ARG A CA 1
ATOM 2979 C C . ARG A 1 383 ? -17.805 -45.738 -21.414 1.00 87.75 383 ARG A C 1
ATOM 2981 O O . ARG A 1 383 ? -18.534 -45.854 -22.396 1.00 87.75 383 ARG A O 1
ATOM 2988 N N . THR A 1 384 ? -16.575 -46.243 -21.368 1.00 91.62 384 THR A N 1
ATOM 2989 C CA . THR A 1 384 ? -15.961 -46.972 -22.485 1.00 91.62 384 THR A CA 1
ATOM 2990 C C . THR A 1 384 ? -16.697 -48.283 -22.762 1.00 91.62 384 THR A C 1
ATOM 2992 O O . THR A 1 384 ? -16.958 -48.616 -23.919 1.00 91.62 384 THR A O 1
ATOM 2995 N N . ALA A 1 385 ? -17.083 -49.013 -21.712 1.00 89.50 385 ALA A N 1
ATOM 2996 C CA . ALA A 1 385 ? -17.850 -50.248 -21.837 1.00 89.50 385 ALA A CA 1
ATOM 2997 C C . ALA A 1 385 ? -19.252 -49.999 -22.421 1.00 89.50 385 ALA A C 1
ATOM 2999 O O . ALA A 1 385 ? -19.645 -50.700 -23.352 1.00 89.50 385 ALA A O 1
ATOM 3000 N N . THR A 1 386 ? -19.960 -48.957 -21.971 1.00 89.88 386 THR A N 1
ATOM 3001 C CA . THR A 1 386 ? -21.246 -48.551 -22.566 1.00 89.88 386 THR A CA 1
ATOM 3002 C C . THR A 1 386 ? -21.090 -48.149 -24.033 1.00 89.88 386 THR A C 1
ATOM 3004 O O . THR A 1 386 ? -21.848 -48.611 -24.879 1.00 89.88 386 THR A O 1
ATOM 3007 N N . GLY A 1 387 ? -20.068 -47.357 -24.375 1.00 89.44 387 GLY A N 1
ATOM 3008 C CA . GLY A 1 387 ? -19.803 -46.989 -25.770 1.00 89.44 387 GLY A CA 1
ATOM 3009 C C . GLY A 1 387 ? -19.533 -48.204 -26.668 1.00 89.44 387 GLY A C 1
ATOM 3010 O O . GLY A 1 387 ? -19.950 -48.235 -27.827 1.00 89.44 387 GLY A O 1
ATOM 3011 N N . ARG A 1 388 ? -18.885 -49.248 -26.130 1.00 91.38 388 ARG A N 1
ATOM 3012 C CA . ARG A 1 388 ? -18.674 -50.518 -26.839 1.00 91.38 388 ARG A CA 1
ATOM 3013 C C . ARG A 1 388 ? -19.986 -51.256 -27.111 1.00 91.38 388 ARG A C 1
ATOM 3015 O O . ARG A 1 388 ? -20.135 -51.767 -28.217 1.00 91.38 388 ARG A O 1
ATOM 3022 N N . VAL A 1 389 ? -20.906 -51.299 -26.147 1.00 91.31 389 VAL A N 1
ATOM 3023 C CA . VAL A 1 389 ? -22.255 -51.870 -26.322 1.00 91.31 389 VAL A CA 1
ATOM 3024 C C . VAL A 1 389 ? -22.992 -51.149 -27.450 1.00 91.31 389 VAL A C 1
ATOM 3026 O O . VAL A 1 389 ? -23.420 -51.793 -28.405 1.00 91.31 389 VAL A O 1
ATOM 3029 N N . THR A 1 390 ? -23.050 -49.812 -27.409 1.00 91.56 390 THR A N 1
ATOM 3030 C CA . THR A 1 390 ? -23.702 -49.004 -28.453 1.00 91.56 390 THR A CA 1
ATOM 3031 C C . THR A 1 390 ? -23.136 -49.305 -29.842 1.00 91.56 390 THR A C 1
ATOM 3033 O O . THR A 1 390 ? -23.890 -49.477 -30.798 1.00 91.56 390 THR A O 1
ATOM 3036 N N . ARG A 1 391 ? -21.806 -49.420 -29.962 1.00 91.31 391 ARG A N 1
ATOM 3037 C CA . ARG A 1 391 ? -21.146 -49.751 -31.232 1.00 91.31 391 ARG A CA 1
ATOM 3038 C C . ARG A 1 391 ? -21.510 -51.150 -31.732 1.00 91.31 391 ARG A C 1
ATOM 3040 O O . ARG A 1 391 ? -21.775 -51.309 -32.917 1.00 91.31 391 ARG A O 1
ATOM 3047 N N . LEU A 1 392 ? -21.535 -52.149 -30.850 1.00 91.44 392 LEU A N 1
ATOM 3048 C CA . LEU A 1 392 ? -21.892 -53.521 -31.223 1.00 91.44 392 LEU A CA 1
ATOM 3049 C C . LEU A 1 392 ? -23.365 -53.641 -31.641 1.00 91.44 392 LEU A C 1
ATOM 3051 O O . LEU A 1 392 ? -23.659 -54.371 -32.584 1.00 91.44 392 LEU A O 1
ATOM 3055 N N . HIS A 1 393 ? -24.276 -52.891 -31.010 1.00 90.12 393 HIS A N 1
ATOM 3056 C CA . HIS A 1 393 ? -25.666 -52.798 -31.467 1.00 90.12 393 HIS A CA 1
ATOM 3057 C C . HIS A 1 393 ? -25.770 -52.209 -32.877 1.00 90.12 393 HIS A C 1
ATOM 3059 O O . HIS A 1 393 ? -26.448 -52.788 -33.721 1.00 90.12 393 HIS A O 1
ATOM 3065 N N . ALA A 1 394 ? -25.046 -51.122 -33.161 1.00 89.69 394 ALA A N 1
ATOM 3066 C CA . ALA A 1 394 ? -25.006 -50.541 -34.502 1.00 89.69 394 ALA A CA 1
ATOM 3067 C C . ALA A 1 394 ? -24.415 -51.516 -35.544 1.00 89.69 394 ALA A C 1
ATOM 3069 O O . ALA A 1 394 ? -24.924 -51.614 -36.659 1.00 89.69 394 ALA A O 1
ATOM 3070 N N . GLU A 1 395 ? -23.377 -52.282 -35.182 1.00 88.31 395 GLU A N 1
ATOM 3071 C CA . GLU A 1 395 ? -22.824 -53.348 -36.033 1.00 88.31 395 GLU A CA 1
ATOM 3072 C C . GLU A 1 395 ? -23.863 -54.454 -36.309 1.00 88.31 395 GLU A C 1
ATOM 3074 O O . GLU A 1 395 ? -23.987 -54.898 -37.448 1.00 88.31 395 GLU A O 1
ATOM 3079 N N . LEU A 1 396 ? -24.647 -54.874 -35.306 1.00 89.44 396 LEU A N 1
ATOM 3080 C CA . LEU A 1 396 ? -25.715 -55.870 -35.473 1.00 89.44 396 LEU A CA 1
ATOM 3081 C C . LEU A 1 396 ? -26.867 -55.361 -36.358 1.00 89.44 396 LEU A C 1
ATOM 3083 O O . LEU A 1 396 ? -27.447 -56.136 -37.123 1.00 89.44 396 LEU A O 1
ATOM 3087 N N . GLU A 1 397 ? -27.226 -54.081 -36.255 1.00 88.31 397 GLU A N 1
ATOM 3088 C CA . GLU A 1 397 ? -28.242 -53.451 -37.109 1.00 88.31 397 GLU A CA 1
ATOM 3089 C C . GLU A 1 397 ? -27.800 -53.360 -38.574 1.00 88.31 397 GLU A C 1
ATOM 3091 O O . GLU A 1 397 ? -28.633 -53.503 -39.468 1.00 88.31 397 GLU A O 1
ATOM 3096 N N . ALA A 1 398 ? -26.498 -53.184 -38.822 1.00 87.00 398 ALA A N 1
ATOM 3097 C CA . ALA A 1 398 ? -25.930 -53.133 -40.167 1.00 87.00 398 ALA A CA 1
ATOM 3098 C C . ALA A 1 398 ? -25.873 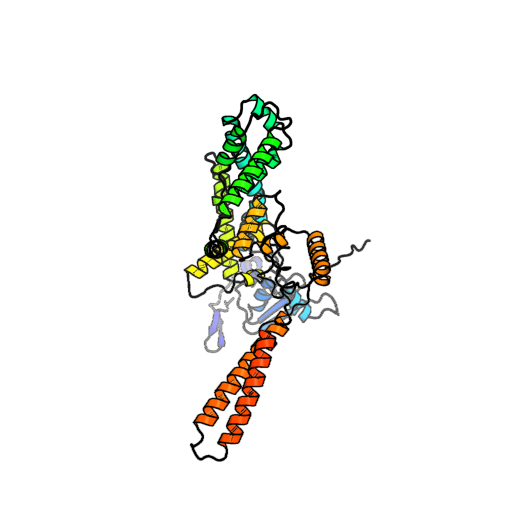-54.504 -40.870 1.00 87.00 398 ALA A C 1
ATOM 3100 O O . ALA A 1 398 ? -25.807 -54.554 -42.100 1.00 87.00 398 ALA A O 1
ATOM 3101 N N . LEU A 1 399 ? -25.907 -55.615 -40.123 1.00 86.88 399 LEU A N 1
ATOM 3102 C CA . LEU A 1 399 ? -25.975 -56.964 -40.697 1.00 86.88 399 LEU A CA 1
ATOM 3103 C C . LEU A 1 399 ? -27.357 -57.224 -41.320 1.00 86.88 399 LEU A C 1
ATOM 3105 O O . LEU A 1 399 ? -28.388 -56.786 -40.800 1.00 86.88 399 LEU A O 1
ATOM 3109 N N . GLY A 1 400 ? -27.401 -57.992 -42.413 1.00 80.38 400 GLY A N 1
ATOM 3110 C CA . GLY A 1 400 ? -28.655 -58.455 -43.021 1.00 80.38 400 GLY A CA 1
ATOM 3111 C C . GLY A 1 400 ? -29.449 -59.369 -42.078 1.00 80.38 400 GLY A C 1
ATOM 3112 O O . GLY A 1 400 ? -28.897 -59.917 -41.124 1.00 80.38 400 GLY A O 1
ATOM 3113 N N . ARG A 1 401 ? -30.762 -59.538 -42.303 1.00 77.31 401 ARG A N 1
ATOM 3114 C CA . ARG A 1 401 ? -31.614 -60.388 -41.438 1.00 77.31 401 ARG A CA 1
ATOM 3115 C C . ARG A 1 401 ? -31.218 -61.869 -41.457 1.00 77.31 401 ARG A C 1
ATOM 3117 O O . ARG A 1 401 ? -31.330 -62.509 -40.418 1.00 77.31 401 ARG A O 1
ATOM 3124 N N . ASP A 1 402 ? -30.696 -62.343 -42.584 1.00 79.31 402 ASP A N 1
ATOM 3125 C CA . ASP A 1 402 ? -30.303 -63.741 -42.811 1.00 79.31 402 ASP A CA 1
ATOM 3126 C C . ASP A 1 402 ? -28.778 -63.948 -42.720 1.00 79.31 402 ASP A C 1
ATOM 3128 O O . ASP A 1 402 ? -28.248 -64.928 -43.232 1.00 79.31 402 ASP A O 1
ATOM 3132 N N . ASP A 1 403 ? -28.050 -62.995 -42.127 1.00 82.69 403 ASP A N 1
ATOM 3133 C CA . ASP A 1 403 ? -26.596 -63.077 -41.991 1.00 82.69 403 ASP A CA 1
ATOM 3134 C C . ASP A 1 403 ? -26.212 -64.063 -40.873 1.00 82.69 403 ASP A C 1
ATOM 3136 O O . ASP A 1 403 ? -26.567 -63.868 -39.704 1.00 82.69 403 ASP A O 1
ATOM 3140 N N . ASP A 1 404 ? -25.457 -65.107 -41.223 1.00 79.69 404 ASP A N 1
ATOM 3141 C CA . ASP A 1 404 ? -24.970 -66.135 -40.292 1.00 79.69 404 ASP A CA 1
ATOM 3142 C C . ASP A 1 404 ? -24.150 -65.535 -39.126 1.00 79.69 404 ASP A C 1
ATOM 3144 O O . ASP A 1 404 ? -24.065 -66.111 -38.038 1.00 79.69 404 ASP A O 1
ATOM 3148 N N . GLY A 1 405 ? -23.582 -64.335 -39.308 1.00 82.75 405 GLY A N 1
ATOM 3149 C CA . GLY A 1 405 ? -22.835 -63.593 -38.296 1.00 82.75 405 GLY A CA 1
ATOM 3150 C C . GLY A 1 405 ? -23.690 -62.935 -37.205 1.00 82.75 405 GLY A C 1
ATOM 3151 O O . GLY A 1 405 ? -23.133 -62.520 -36.181 1.00 82.75 405 GLY A O 1
ATOM 3152 N N . ARG A 1 406 ? -25.025 -62.849 -37.358 1.00 86.00 406 ARG A N 1
ATOM 3153 C CA . ARG A 1 406 ? -25.907 -62.210 -36.357 1.00 86.00 406 ARG A CA 1
ATOM 3154 C C . ARG A 1 406 ? -25.856 -62.900 -34.997 1.00 86.00 406 ARG A C 1
ATOM 3156 O O . ARG A 1 406 ? -25.833 -62.211 -33.981 1.00 86.00 406 ARG A O 1
ATOM 3163 N N . ALA A 1 407 ? -25.811 -64.234 -34.965 1.00 84.69 407 ALA A N 1
ATOM 3164 C CA . ALA A 1 407 ? -25.753 -64.990 -33.711 1.00 84.69 407 ALA A CA 1
ATOM 3165 C C . ALA A 1 407 ? -24.480 -64.649 -32.915 1.00 84.69 407 ALA A C 1
ATOM 3167 O O . ALA A 1 407 ? -24.549 -64.302 -31.738 1.00 84.69 407 ALA A O 1
ATOM 3168 N N . ALA A 1 408 ? -23.329 -64.625 -33.594 1.00 85.44 408 ALA A N 1
ATOM 3169 C CA . ALA A 1 408 ? -22.050 -64.247 -32.996 1.00 85.44 408 ALA A CA 1
ATOM 3170 C C . ALA A 1 408 ? -21.969 -62.751 -32.628 1.00 85.44 408 ALA A C 1
ATOM 3172 O O . ALA A 1 408 ? -21.212 -62.358 -31.742 1.00 85.44 408 ALA A O 1
ATOM 3173 N N . ALA A 1 409 ? -22.699 -61.873 -33.323 1.00 85.38 409 ALA A N 1
ATOM 3174 C CA . ALA A 1 409 ? -22.824 -60.464 -32.946 1.00 85.38 409 ALA A CA 1
ATOM 3175 C C . ALA A 1 409 ? -23.684 -60.279 -31.684 1.00 85.38 409 ALA A C 1
ATOM 3177 O O . ALA A 1 409 ? -23.283 -59.521 -30.803 1.00 85.38 409 ALA A O 1
ATOM 3178 N N . SER A 1 410 ? -24.790 -61.021 -31.554 1.00 87.06 410 SER A N 1
ATOM 3179 C CA . SER A 1 410 ? -25.633 -61.024 -30.349 1.00 87.06 410 SER A CA 1
ATOM 3180 C C . SER A 1 410 ? -24.855 -61.481 -29.114 1.00 87.06 410 SER A C 1
ATOM 3182 O O . SER A 1 410 ? -24.858 -60.791 -28.103 1.00 87.06 410 SER A O 1
ATOM 3184 N N . GLU A 1 411 ? -24.090 -62.570 -29.216 1.00 89.00 411 GLU A N 1
ATOM 3185 C CA . GLU A 1 411 ? -23.282 -63.075 -28.094 1.00 89.00 411 GLU A CA 1
ATOM 3186 C C . GLU A 1 411 ? -22.204 -62.065 -27.643 1.00 89.00 411 GLU A C 1
ATOM 3188 O O . GLU A 1 411 ? -21.928 -61.897 -26.452 1.00 89.00 411 GLU A O 1
ATOM 3193 N N . ARG A 1 412 ? -21.608 -61.326 -28.592 1.00 90.38 412 ARG A N 1
ATOM 3194 C CA . ARG A 1 412 ? -20.655 -60.244 -28.285 1.00 90.38 412 ARG A CA 1
ATOM 3195 C C . ARG A 1 412 ? -21.316 -59.066 -27.568 1.00 90.38 412 ARG A C 1
ATOM 3197 O O . ARG A 1 412 ? -20.645 -58.443 -26.742 1.00 90.38 412 ARG A O 1
ATOM 3204 N N . ILE A 1 413 ? -22.574 -58.756 -27.890 1.00 90.88 413 ILE A N 1
ATOM 3205 C CA . ILE A 1 413 ? -23.372 -57.732 -27.202 1.00 90.88 413 ILE A CA 1
ATOM 3206 C C . ILE A 1 413 ? -23.653 -58.184 -25.772 1.00 90.88 413 ILE A C 1
ATOM 3208 O O . ILE A 1 413 ? -23.264 -57.468 -24.857 1.00 90.88 413 ILE A O 1
ATOM 3212 N N . ASP A 1 414 ? -24.168 -59.400 -25.572 1.00 90.00 414 ASP A N 1
ATOM 3213 C CA . ASP A 1 414 ? -24.469 -59.940 -24.237 1.00 90.00 414 ASP A CA 1
ATOM 3214 C C . ASP A 1 414 ? -23.234 -59.897 -23.316 1.00 90.00 414 ASP A C 1
ATOM 3216 O O . ASP A 1 414 ? -23.298 -59.485 -22.153 1.00 90.00 414 ASP A O 1
ATOM 3220 N N . HIS A 1 415 ? -22.059 -60.257 -23.849 1.00 88.81 415 HIS A N 1
ATOM 3221 C CA . HIS A 1 415 ? -20.801 -60.166 -23.107 1.00 88.81 415 HIS A CA 1
ATOM 3222 C C . HIS A 1 415 ? -20.381 -58.710 -22.825 1.00 88.81 415 HIS A C 1
ATOM 3224 O O . HIS A 1 415 ? -19.813 -58.414 -21.767 1.00 88.81 415 HIS A O 1
ATOM 3230 N N . ALA A 1 416 ? -20.593 -57.791 -23.769 1.00 88.50 416 ALA A N 1
ATOM 3231 C CA . ALA A 1 416 ? -20.276 -56.377 -23.584 1.00 88.50 416 ALA A CA 1
ATOM 3232 C C . ALA A 1 416 ? -21.215 -55.706 -22.568 1.00 88.50 416 ALA A C 1
ATOM 3234 O O . ALA A 1 416 ? -20.729 -54.932 -21.742 1.00 88.50 416 ALA A O 1
ATOM 3235 N N . ASP A 1 417 ? -22.499 -56.059 -22.566 1.00 88.69 417 ASP A N 1
ATOM 3236 C CA . ASP A 1 417 ? -23.499 -55.596 -21.602 1.00 88.69 417 ASP A CA 1
ATOM 3237 C C . ASP A 1 417 ? -23.166 -56.062 -20.188 1.00 88.69 417 ASP A C 1
ATOM 3239 O O . ASP A 1 417 ? -23.069 -55.250 -19.264 1.00 88.69 417 ASP A O 1
ATOM 3243 N N . ALA A 1 418 ? -22.855 -57.350 -20.017 1.00 89.00 418 ALA A N 1
ATOM 3244 C CA . ALA A 1 418 ? -22.435 -57.890 -18.725 1.00 89.00 418 ALA A CA 1
ATOM 3245 C C . ALA A 1 418 ? -21.169 -57.196 -18.179 1.00 89.00 418 ALA A C 1
ATOM 3247 O O . ALA A 1 418 ? -21.019 -56.994 -16.966 1.00 89.00 418 ALA A O 1
ATOM 3248 N N . LEU A 1 419 ? -20.242 -56.813 -19.065 1.00 87.56 419 LEU A N 1
ATOM 3249 C CA . LEU A 1 419 ? -19.055 -56.044 -18.698 1.00 87.56 419 LEU A CA 1
ATOM 3250 C C . LEU A 1 419 ? -19.406 -54.595 -18.327 1.00 87.56 419 LEU A C 1
ATOM 3252 O O . LEU A 1 419 ? -18.899 -54.096 -17.320 1.00 87.56 419 LEU A O 1
ATOM 3256 N N . ALA A 1 420 ? -20.266 -53.934 -19.104 1.00 86.56 420 ALA A N 1
ATOM 3257 C CA . ALA A 1 420 ? -20.707 -52.564 -18.856 1.00 86.56 420 ALA A CA 1
ATOM 3258 C C . ALA A 1 420 ? -21.445 -52.443 -17.518 1.00 86.56 420 ALA A C 1
ATOM 3260 O O . ALA A 1 420 ? -21.111 -51.568 -16.718 1.00 86.56 420 ALA A O 1
ATOM 3261 N N . GLU A 1 421 ? -22.344 -53.377 -17.202 1.00 87.00 421 GLU A N 1
ATOM 3262 C CA . GLU A 1 421 ? -22.996 -53.442 -15.892 1.00 87.00 421 GLU A CA 1
ATOM 3263 C C . GLU A 1 421 ? -21.988 -53.603 -14.749 1.00 87.00 421 GLU A C 1
ATOM 3265 O O . GLU A 1 421 ? -22.091 -52.939 -13.713 1.00 87.00 421 GLU A O 1
ATOM 3270 N N . ARG A 1 422 ? -20.984 -54.473 -14.918 1.00 85.62 422 ARG A N 1
ATOM 3271 C CA . ARG A 1 422 ? -19.955 -54.698 -13.894 1.00 85.62 422 ARG A CA 1
ATOM 3272 C C . ARG A 1 422 ? -19.125 -53.438 -13.643 1.00 85.62 422 ARG A C 1
ATOM 3274 O O . ARG A 1 422 ? -18.814 -53.142 -12.486 1.00 85.62 422 ARG A O 1
ATOM 3281 N N . MET A 1 423 ? -18.777 -52.697 -14.695 1.00 83.81 423 MET A N 1
ATOM 3282 C CA . MET A 1 423 ? -18.050 -51.432 -14.566 1.00 83.81 423 MET A CA 1
ATOM 3283 C C . MET A 1 423 ? -18.927 -50.332 -13.957 1.00 83.81 423 MET A C 1
ATOM 3285 O O . MET A 1 423 ? -18.464 -49.627 -13.062 1.00 83.81 423 MET A O 1
ATOM 3289 N N . ALA A 1 424 ? -20.208 -50.263 -14.329 1.00 81.69 424 ALA A N 1
ATOM 3290 C CA . ALA A 1 424 ? -21.171 -49.327 -13.751 1.00 81.69 424 ALA A CA 1
ATOM 3291 C C . ALA A 1 424 ? -21.369 -49.545 -12.239 1.00 81.69 424 ALA A C 1
ATOM 3293 O O . ALA A 1 424 ? -21.388 -48.585 -11.468 1.00 81.69 424 ALA A O 1
ATOM 3294 N N . ARG A 1 425 ? -21.432 -50.803 -11.776 1.00 82.62 425 ARG A N 1
ATOM 3295 C CA . ARG A 1 425 ? -21.486 -51.124 -10.334 1.00 82.62 425 ARG A CA 1
ATOM 3296 C C . ARG A 1 425 ? -20.201 -50.722 -9.604 1.00 82.62 425 ARG A C 1
ATOM 3298 O O . ARG A 1 425 ? -20.253 -50.226 -8.479 1.00 82.62 425 ARG A O 1
ATOM 3305 N N . ARG A 1 426 ? -19.040 -50.880 -10.252 1.00 78.81 426 ARG A N 1
ATOM 3306 C CA . ARG A 1 426 ? -17.739 -50.467 -9.702 1.00 78.81 426 ARG A CA 1
ATOM 3307 C C . ARG A 1 426 ? -17.631 -48.945 -9.559 1.00 78.81 426 ARG A C 1
ATOM 3309 O O . ARG A 1 426 ? -17.123 -48.490 -8.539 1.00 78.81 426 ARG A O 1
ATOM 3316 N N . SER A 1 427 ? -18.142 -48.173 -10.521 1.00 77.38 427 SER A N 1
ATOM 3317 C CA . SER A 1 427 ? -18.219 -46.708 -10.421 1.00 77.38 427 SER A CA 1
ATOM 3318 C C . SER A 1 427 ? -19.332 -46.221 -9.482 1.00 77.38 427 SER A C 1
ATOM 3320 O O . SER A 1 427 ? -19.207 -45.153 -8.891 1.00 77.38 427 SER A O 1
ATOM 3322 N N . GLY A 1 428 ? -20.413 -46.999 -9.332 1.00 66.94 428 GLY A N 1
ATOM 3323 C CA . GLY A 1 428 ? -21.613 -46.661 -8.555 1.00 66.94 428 GLY A CA 1
ATOM 3324 C C . GLY A 1 428 ? -21.472 -46.775 -7.033 1.00 66.94 428 GLY A C 1
ATOM 3325 O O . GLY A 1 428 ? -22.302 -46.232 -6.309 1.00 66.94 428 GLY A O 1
ATOM 3326 N N . GLY A 1 429 ? -20.398 -47.396 -6.534 1.00 59.66 429 GLY A N 1
ATOM 3327 C CA . GLY A 1 429 ? -19.994 -47.237 -5.136 1.00 59.66 429 GLY A CA 1
ATOM 3328 C C . GLY A 1 429 ? -20.381 -48.349 -4.156 1.00 59.66 429 GLY A C 1
ATOM 3329 O O . GLY A 1 429 ? -20.531 -48.052 -2.977 1.00 59.66 429 GLY A O 1
ATOM 3330 N N . ASP A 1 430 ? -20.404 -49.626 -4.550 1.00 48.06 430 ASP A N 1
ATOM 3331 C CA . ASP A 1 430 ? -20.524 -50.739 -3.575 1.00 48.06 430 ASP A CA 1
ATOM 3332 C C . ASP A 1 430 ? -19.284 -50.920 -2.665 1.00 48.06 430 ASP A C 1
ATOM 3334 O O . ASP A 1 430 ? -19.286 -51.718 -1.729 1.00 48.06 430 ASP A O 1
ATOM 3338 N N . ARG A 1 431 ? -18.214 -50.138 -2.871 1.00 49.88 431 ARG A N 1
ATOM 3339 C CA . ARG A 1 431 ? -17.111 -49.991 -1.896 1.00 49.88 431 ARG A CA 1
ATOM 3340 C C . ARG A 1 431 ? -17.311 -48.835 -0.910 1.00 49.88 431 ARG A C 1
ATOM 3342 O O . ARG A 1 431 ? -16.563 -48.726 0.062 1.00 49.88 431 ARG A O 1
ATOM 3349 N N . ALA A 1 432 ? -18.320 -47.990 -1.112 1.00 45.12 432 ALA A N 1
ATOM 3350 C CA . ALA A 1 432 ? -18.684 -46.925 -0.189 1.00 45.12 432 ALA A CA 1
ATOM 3351 C C . ALA A 1 432 ? -19.810 -47.412 0.733 1.00 45.12 432 ALA A C 1
ATOM 3353 O O . ALA A 1 432 ? -20.967 -47.033 0.586 1.00 45.12 432 ALA A O 1
ATOM 3354 N N . GLY A 1 433 ? -19.466 -48.249 1.718 1.00 39.09 433 GLY A N 1
ATOM 3355 C CA . GLY A 1 433 ? -20.391 -48.556 2.809 1.00 39.09 433 GLY A CA 1
ATOM 3356 C C . GLY A 1 433 ? -20.956 -47.265 3.440 1.00 39.09 433 GLY A C 1
ATOM 3357 O O . GLY A 1 433 ? -20.258 -46.240 3.467 1.00 39.09 433 GLY A O 1
ATOM 3358 N N . PRO A 1 434 ? -22.186 -47.291 3.992 1.00 38.97 434 PRO A N 1
ATOM 3359 C CA . PRO A 1 434 ? -22.926 -46.102 4.442 1.00 38.97 434 PRO A CA 1
ATOM 3360 C C . PRO A 1 434 ? -22.234 -45.275 5.549 1.00 38.97 434 PRO A C 1
ATOM 3362 O O . PRO A 1 434 ? -22.695 -44.185 5.886 1.00 38.97 434 PRO A O 1
ATOM 3365 N N . GLY A 1 435 ? -21.102 -45.742 6.085 1.00 39.72 435 GLY A N 1
ATOM 3366 C CA . GLY A 1 435 ? -20.273 -45.026 7.055 1.00 39.72 435 GLY A CA 1
ATOM 3367 C C . GLY A 1 435 ? -19.211 -44.079 6.475 1.00 39.72 435 GLY A C 1
ATOM 3368 O O . GLY A 1 435 ? -18.735 -43.221 7.209 1.00 39.72 435 GLY A O 1
ATOM 3369 N N . ARG A 1 436 ? -18.830 -44.170 5.188 1.00 45.66 436 ARG A N 1
ATOM 3370 C CA . ARG A 1 436 ? -17.666 -43.402 4.674 1.00 45.66 436 ARG A CA 1
ATOM 3371 C C . ARG A 1 436 ? -17.997 -42.033 4.074 1.00 45.66 436 ARG A C 1
ATOM 3373 O O . ARG A 1 436 ? -17.160 -41.142 4.129 1.00 45.66 436 ARG A O 1
ATOM 3380 N N . ARG A 1 437 ? -19.227 -41.809 3.594 1.00 37.62 437 ARG A N 1
ATOM 3381 C CA . ARG A 1 437 ? -19.675 -40.470 3.148 1.00 37.62 437 ARG A CA 1
ATOM 3382 C C . ARG A 1 437 ? -20.124 -39.552 4.293 1.00 37.62 437 ARG A C 1
ATOM 3384 O O . ARG A 1 437 ? -20.165 -38.343 4.106 1.00 37.62 437 ARG A O 1
ATOM 3391 N N . ARG A 1 438 ? -20.428 -40.087 5.486 1.00 36.00 438 ARG A N 1
ATOM 3392 C CA . ARG A 1 438 ? -20.865 -39.274 6.642 1.00 36.00 438 ARG A CA 1
ATOM 3393 C C . ARG A 1 438 ? -19.718 -38.668 7.461 1.00 36.00 438 ARG A C 1
ATOM 3395 O O . ARG A 1 438 ? -19.960 -37.703 8.178 1.00 36.00 438 ARG A O 1
ATOM 3402 N N . GLY A 1 439 ? -18.488 -39.171 7.321 1.00 32.34 439 GLY A N 1
ATOM 3403 C CA . GLY A 1 439 ? -17.311 -38.630 8.017 1.00 32.34 439 GLY A CA 1
ATOM 3404 C C . GLY A 1 439 ? -16.815 -37.289 7.465 1.00 32.34 439 GLY A C 1
ATOM 3405 O O . GLY A 1 439 ? -16.310 -36.472 8.223 1.00 32.34 439 GLY A O 1
ATOM 3406 N N . ALA A 1 440 ? -17.035 -37.013 6.176 1.00 37.19 440 ALA A N 1
ATOM 3407 C CA . ALA A 1 440 ? -16.621 -35.751 5.555 1.00 37.19 440 ALA A CA 1
ATOM 3408 C C . ALA A 1 440 ? -17.578 -34.574 5.842 1.00 37.19 440 ALA A C 1
ATOM 3410 O O . ALA A 1 440 ? -17.199 -33.425 5.661 1.00 37.19 440 ALA A O 1
ATOM 3411 N N . GLY A 1 441 ? -18.811 -34.845 6.292 1.00 32.19 441 GLY A N 1
ATOM 3412 C CA . GLY A 1 441 ? -19.849 -33.820 6.479 1.00 32.19 441 GLY A CA 1
ATOM 3413 C C . GLY A 1 441 ? -20.135 -33.411 7.927 1.00 32.19 441 GLY A C 1
ATOM 3414 O O . GLY A 1 441 ? -20.933 -32.507 8.139 1.00 32.19 441 GLY A O 1
ATOM 3415 N N . ARG A 1 442 ? -19.544 -34.071 8.935 1.00 32.50 442 ARG A N 1
ATOM 3416 C CA . ARG A 1 442 ? -19.788 -33.746 10.361 1.00 32.50 442 ARG A CA 1
ATOM 3417 C C . ARG A 1 442 ? -18.549 -33.338 11.158 1.00 32.50 442 ARG A C 1
ATOM 3419 O O . ARG A 1 442 ? -18.708 -32.816 12.252 1.00 32.50 442 ARG A O 1
ATOM 3426 N N . GLY A 1 443 ? -17.345 -33.505 10.606 1.00 30.98 443 GLY A N 1
ATOM 3427 C CA . GLY A 1 443 ? -16.113 -32.952 11.185 1.00 30.98 443 GLY A CA 1
ATOM 3428 C C . GLY A 1 443 ? -15.826 -31.499 10.785 1.00 30.98 443 GLY A C 1
ATOM 3429 O O . GLY A 1 443 ? -14.853 -30.932 11.252 1.00 30.98 443 GLY A O 1
ATOM 3430 N N . HIS A 1 444 ? -16.639 -30.894 9.912 1.00 36.91 444 HIS A N 1
ATOM 3431 C CA . HIS A 1 444 ? -16.428 -29.536 9.379 1.00 36.91 444 HIS A CA 1
ATOM 3432 C C . HIS A 1 444 ? -17.313 -28.467 10.052 1.00 36.91 444 HIS A C 1
ATOM 3434 O O . HIS A 1 444 ? -17.508 -27.394 9.500 1.00 36.91 444 HIS A O 1
ATOM 3440 N N . ALA A 1 445 ? -17.862 -28.747 11.240 1.00 31.25 445 ALA A N 1
ATOM 3441 C CA . ALA A 1 445 ? -18.686 -27.784 11.981 1.00 31.25 445 ALA A CA 1
ATOM 3442 C C . ALA A 1 445 ? -17.897 -26.934 12.999 1.00 31.25 445 ALA A C 1
ATOM 3444 O O . ALA A 1 445 ? -18.459 -26.011 13.576 1.00 31.25 445 ALA A O 1
ATOM 3445 N N . HIS A 1 446 ? -16.604 -27.208 13.210 1.00 33.72 446 HIS A N 1
ATOM 3446 C CA . HIS A 1 446 ? -15.756 -26.437 14.126 1.00 33.72 446 HIS A CA 1
ATOM 3447 C C . HIS A 1 446 ? -14.336 -26.254 13.583 1.00 33.72 446 HIS A C 1
ATOM 3449 O O . HIS A 1 446 ? -13.380 -26.582 14.266 1.00 33.72 446 HIS A O 1
ATOM 3455 N N . THR A 1 447 ? -14.205 -25.758 12.353 1.00 35.88 447 THR A N 1
ATOM 3456 C CA . THR A 1 447 ? -13.024 -25.024 11.854 1.00 35.88 447 THR A CA 1
ATOM 3457 C C . THR A 1 447 ? -13.292 -24.606 10.405 1.00 35.88 447 THR A C 1
ATOM 3459 O O . THR A 1 447 ? -13.552 -25.454 9.557 1.00 35.88 447 THR A O 1
ATOM 3462 N N . GLY A 1 448 ? -13.283 -23.292 10.157 1.00 32.19 448 GLY A N 1
ATOM 3463 C CA . GLY A 1 448 ? -13.263 -22.592 8.860 1.00 32.19 448 GLY A CA 1
ATOM 3464 C C . GLY A 1 448 ? -13.724 -23.352 7.610 1.00 32.19 448 GLY A C 1
ATOM 3465 O O . GLY A 1 448 ? -12.951 -24.080 6.980 1.00 32.19 448 GLY A O 1
ATOM 3466 N N . ALA A 1 449 ? -14.964 -23.104 7.189 1.00 31.22 449 ALA A N 1
ATOM 3467 C CA . ALA A 1 449 ? -15.445 -23.449 5.858 1.00 31.22 449 ALA A CA 1
ATOM 3468 C C . ALA A 1 449 ? -14.641 -22.663 4.801 1.00 31.22 449 ALA A C 1
ATOM 3470 O O . ALA A 1 449 ? -14.743 -21.449 4.722 1.00 31.22 449 ALA A O 1
ATOM 3471 N N . GLY A 1 450 ? -13.814 -23.354 4.009 1.00 32.47 450 GLY A N 1
ATOM 3472 C CA . GLY A 1 450 ? -13.072 -22.742 2.893 1.00 32.47 450 GLY A CA 1
ATOM 3473 C C . GLY A 1 450 ? -11.991 -23.634 2.271 1.00 32.47 450 GLY A C 1
ATOM 3474 O O . GLY A 1 450 ? -11.747 -23.593 1.071 1.00 32.47 450 GLY A O 1
ATOM 3475 N N . ARG A 1 451 ? -11.397 -24.556 3.037 1.00 42.34 451 ARG A N 1
ATOM 3476 C CA . ARG A 1 451 ? -10.148 -25.249 2.643 1.00 42.34 451 ARG A CA 1
ATOM 3477 C C . ARG A 1 451 ? -10.248 -26.369 1.588 1.00 42.34 451 ARG A C 1
ATOM 3479 O O . ARG A 1 451 ? -9.280 -27.096 1.395 1.00 42.34 451 ARG A O 1
ATOM 3486 N N . ARG A 1 452 ? -11.379 -26.561 0.896 1.00 33.50 452 ARG A N 1
ATOM 3487 C CA . ARG A 1 452 ? -11.544 -27.667 -0.085 1.00 33.50 452 ARG A CA 1
ATOM 3488 C C . ARG A 1 452 ? -11.650 -27.251 -1.555 1.00 33.50 452 ARG A C 1
ATOM 3490 O O . ARG A 1 452 ? -11.684 -28.137 -2.405 1.00 33.50 452 ARG A O 1
ATOM 3497 N N . ARG A 1 453 ? -11.669 -25.959 -1.889 1.00 32.62 453 ARG A N 1
ATOM 3498 C CA . ARG A 1 453 ? -11.719 -25.492 -3.287 1.00 32.62 453 ARG A CA 1
ATOM 3499 C C . ARG A 1 453 ? -10.521 -24.586 -3.571 1.00 32.62 453 ARG A C 1
ATOM 3501 O O . ARG A 1 453 ? -10.629 -23.384 -3.420 1.00 32.62 453 ARG A O 1
ATOM 3508 N N . GLY A 1 454 ? -9.371 -25.162 -3.925 1.00 30.75 454 GLY A N 1
ATOM 3509 C CA . GLY A 1 454 ? -8.215 -24.353 -4.348 1.00 30.75 454 GLY A CA 1
ATOM 3510 C C . GLY A 1 454 ? -6.860 -25.061 -4.387 1.00 30.75 454 GLY A C 1
ATOM 3511 O O . GLY A 1 454 ? -5.988 -24.651 -5.142 1.00 30.75 454 GLY A O 1
ATOM 3512 N N . ALA A 1 455 ? -6.670 -26.163 -3.656 1.00 31.08 455 ALA A N 1
ATOM 3513 C CA . ALA A 1 455 ? -5.381 -26.859 -3.615 1.00 31.08 455 ALA A CA 1
ATOM 3514 C C . ALA A 1 455 ? -5.148 -27.765 -4.847 1.00 31.08 455 ALA A C 1
ATOM 3516 O O . ALA A 1 455 ? -5.138 -28.992 -4.758 1.00 31.08 455 ALA A O 1
ATOM 3517 N N . GLY A 1 456 ? -4.956 -27.153 -6.018 1.00 28.38 456 GLY A N 1
ATOM 3518 C CA . GLY A 1 456 ? -4.006 -27.678 -7.004 1.00 28.38 456 GLY A CA 1
ATOM 3519 C C . GLY A 1 456 ? -2.577 -27.436 -6.494 1.00 28.38 456 GLY A C 1
ATOM 3520 O O . GLY A 1 456 ? -2.392 -26.588 -5.622 1.00 28.38 456 GLY A O 1
ATOM 3521 N N . PRO A 1 457 ? -1.550 -28.166 -6.962 1.00 30.58 457 PRO A N 1
ATOM 3522 C CA . PRO A 1 457 ? -0.222 -28.098 -6.366 1.00 30.58 457 PRO A CA 1
ATOM 3523 C C . PRO A 1 457 ? 0.435 -26.747 -6.680 1.00 30.58 457 PRO A C 1
ATOM 3525 O O . PRO A 1 457 ? 1.125 -26.598 -7.690 1.00 30.58 457 PRO A O 1
ATOM 3528 N N . ALA A 1 458 ? 0.251 -25.766 -5.797 1.00 29.62 458 ALA A N 1
ATOM 3529 C CA . ALA A 1 458 ? 1.137 -24.622 -5.693 1.00 29.62 458 ALA A CA 1
ATOM 3530 C C . ALA A 1 458 ? 2.498 -25.168 -5.248 1.00 29.62 458 ALA A C 1
ATOM 3532 O O . ALA A 1 458 ? 2.687 -25.595 -4.110 1.00 29.62 458 ALA A O 1
ATOM 3533 N N . ARG A 1 459 ? 3.440 -25.250 -6.191 1.00 28.17 459 ARG A N 1
ATOM 3534 C CA . ARG A 1 459 ? 4.832 -25.581 -5.892 1.00 28.17 459 ARG A CA 1
ATOM 3535 C C . ARG A 1 459 ? 5.384 -24.466 -5.008 1.00 28.17 459 ARG A C 1
ATOM 3537 O O . ARG A 1 459 ? 5.802 -23.435 -5.526 1.00 28.17 459 ARG A O 1
ATOM 3544 N N . CYS A 1 460 ? 5.404 -24.678 -3.696 1.00 26.52 460 CYS A N 1
ATOM 3545 C CA . CYS A 1 460 ? 6.266 -23.924 -2.797 1.00 26.52 460 CYS A CA 1
ATOM 3546 C C . CYS A 1 460 ? 7.708 -24.147 -3.266 1.00 26.52 460 CYS A C 1
ATOM 3548 O O . CYS A 1 460 ? 8.296 -25.199 -3.017 1.00 26.52 460 CYS A O 1
ATOM 3550 N N . ARG A 1 461 ? 8.260 -23.191 -4.021 1.00 28.11 461 ARG A N 1
ATOM 3551 C CA . ARG A 1 461 ? 9.704 -23.122 -4.237 1.00 28.11 461 ARG A CA 1
ATOM 3552 C C . ARG A 1 461 ? 10.301 -22.717 -2.897 1.00 28.11 461 ARG A C 1
ATOM 3554 O O . ARG A 1 461 ? 9.947 -21.670 -2.359 1.00 28.11 461 ARG A O 1
ATOM 3561 N N . SER A 1 462 ? 11.134 -23.588 -2.342 1.00 28.66 462 SER A N 1
ATOM 3562 C CA . SER A 1 462 ? 11.966 -23.285 -1.186 1.00 28.66 462 SER A CA 1
ATOM 3563 C C . SER A 1 462 ? 12.709 -21.977 -1.445 1.00 28.66 462 SER A C 1
ATOM 3565 O O . SER A 1 462 ? 13.407 -21.845 -2.449 1.00 28.66 462 SER A O 1
ATOM 3567 N N . ARG A 1 463 ? 12.517 -20.993 -0.565 1.00 35.22 463 ARG A N 1
ATOM 3568 C CA . ARG A 1 463 ? 13.427 -19.857 -0.457 1.00 35.22 463 ARG A CA 1
ATOM 3569 C C . ARG A 1 463 ? 14.706 -20.393 0.167 1.00 35.22 463 ARG A C 1
ATOM 3571 O O . ARG A 1 463 ? 14.684 -20.799 1.327 1.00 35.22 463 ARG A O 1
ATOM 3578 N N . ASP A 1 464 ? 15.772 -20.448 -0.619 1.00 28.16 464 ASP A N 1
ATOM 3579 C CA . ASP A 1 464 ? 17.101 -20.757 -0.112 1.00 28.16 464 ASP A CA 1
ATOM 3580 C C . ASP A 1 464 ? 17.513 -19.658 0.876 1.00 28.16 464 ASP A C 1
ATOM 3582 O O . ASP A 1 464 ? 17.471 -18.465 0.573 1.00 28.16 464 ASP A O 1
ATOM 3586 N N . ALA A 1 465 ? 17.829 -20.080 2.098 1.00 31.97 465 ALA A N 1
ATOM 3587 C CA . ALA A 1 465 ? 18.342 -19.226 3.152 1.00 31.97 465 ALA A CA 1
ATOM 3588 C C . ALA A 1 465 ? 19.820 -18.939 2.870 1.00 31.97 465 ALA A C 1
ATOM 3590 O O . ALA A 1 465 ? 20.676 -19.799 3.090 1.00 31.97 465 ALA A O 1
ATOM 3591 N N . ASP A 1 466 ? 20.115 -17.736 2.383 1.00 27.22 466 ASP A N 1
ATOM 3592 C CA . ASP A 1 466 ? 21.488 -17.265 2.251 1.00 27.22 466 ASP A CA 1
ATOM 3593 C C . ASP A 1 466 ? 22.037 -16.958 3.653 1.00 27.22 466 ASP A C 1
ATOM 3595 O O . ASP A 1 466 ? 21.545 -16.087 4.377 1.00 27.22 466 ASP A O 1
ATOM 3599 N N . SER A 1 467 ? 22.994 -17.777 4.079 1.00 31.72 467 SER A N 1
ATOM 3600 C CA . SER A 1 467 ? 23.607 -17.735 5.404 1.00 31.72 467 SER A CA 1
ATOM 3601 C C . SER A 1 467 ? 24.874 -16.891 5.331 1.00 31.72 467 SER A C 1
ATOM 3603 O O . SER A 1 467 ? 25.953 -17.400 5.040 1.00 31.72 467 SER A O 1
ATOM 3605 N N . SER A 1 468 ? 24.751 -15.595 5.602 1.00 30.73 468 SER A N 1
ATOM 3606 C CA . SER A 1 468 ? 25.900 -14.704 5.772 1.00 30.73 468 SER A CA 1
ATOM 3607 C C . SER A 1 468 ? 26.474 -14.868 7.184 1.00 30.73 468 SER A C 1
ATOM 3609 O O . SER A 1 468 ? 25.975 -14.277 8.142 1.00 30.73 468 SER A O 1
ATOM 3611 N N . GLU A 1 469 ? 27.518 -15.687 7.329 1.00 30.05 469 GLU A N 1
ATOM 3612 C CA . GLU A 1 469 ? 28.376 -15.692 8.521 1.00 30.05 469 GLU A CA 1
ATOM 3613 C C . GLU A 1 469 ? 29.159 -14.367 8.640 1.00 30.05 469 GLU A C 1
ATOM 3615 O O . GLU A 1 469 ? 29.630 -13.833 7.631 1.00 30.05 469 GLU A O 1
ATOM 3620 N N . PRO A 1 470 ? 29.372 -13.830 9.857 1.00 35.56 470 PRO A N 1
ATOM 3621 C CA . PRO A 1 470 ? 30.256 -12.696 10.068 1.00 35.56 470 PRO A CA 1
ATOM 3622 C C . PRO A 1 470 ? 31.701 -13.193 10.224 1.00 35.56 470 PRO A C 1
ATOM 3624 O O . PRO A 1 470 ? 32.049 -13.839 11.212 1.00 35.56 470 PRO A O 1
ATOM 3627 N N . SER A 1 471 ? 32.570 -12.864 9.266 1.00 30.81 471 SER A N 1
ATOM 3628 C CA . SER A 1 471 ? 34.015 -13.048 9.427 1.00 30.81 471 SER A CA 1
ATOM 3629 C C . SER A 1 471 ? 34.558 -11.972 10.365 1.00 30.81 471 SER A C 1
ATOM 3631 O O . SER A 1 471 ? 34.576 -10.790 10.024 1.00 30.81 471 SER A O 1
ATOM 3633 N N . GLY A 1 472 ? 35.009 -12.387 11.546 1.00 33.91 472 GLY A N 1
ATOM 3634 C CA . GLY A 1 472 ? 35.799 -11.554 12.442 1.00 33.91 472 GLY A CA 1
ATOM 3635 C C . GLY A 1 472 ? 37.250 -11.431 11.972 1.00 33.91 472 GLY A C 1
ATOM 3636 O O . GLY A 1 472 ? 37.874 -12.437 11.637 1.00 33.91 472 GLY A O 1
ATOM 3637 N N . ALA A 1 473 ? 37.758 -10.199 11.982 1.00 33.84 473 ALA A N 1
ATOM 3638 C CA . ALA A 1 473 ? 39.111 -9.786 12.372 1.00 33.84 473 ALA A CA 1
ATOM 3639 C C . ALA A 1 473 ? 39.163 -8.254 12.396 1.00 33.84 473 ALA A C 1
ATOM 3641 O O . ALA A 1 473 ? 38.829 -7.647 11.353 1.00 33.84 473 ALA A O 1
#

Sequence (473 aa):
MQQQLGRDDRDQQRWGQERVLPAEYVQTSVELAYASTVHAALGRTVDTSHALVDAAMDRVAFYVALTPGMLDNVAYVILGGPEEHRLSRLAALLERGPAALSATEVQAQEFDAVRHLARLGPEWSQRVTEQATEEYRAVLAELLSPAQMKQVDADEANGTLYRRLRTAELDGVDAAQILAAAVHSRELETAESIADVLYWRVERRLAEAEAARDVPDPEAAEQSELEFVARSFAERTPEGRDEAGVYLRNLAELMDERAAWLAEQAAASPPTWAERLGPVPEDDPLARMEWTERAAAVAAYREQFGHSSETDPIGRRPKAGEPERREAWEQAAAALGIVAQERELAGNTDAELANMVEVYQREEAWMPPNVDPELRAASLDARTATGRVTRLHAELEALGRDDDGRAAASERIDHADALAERMARRSGGDRAGPGRRRGAGRGHAHTGAGRRRGAGPARCRSRDADSSEPSGA

Foldseek 3Di:
DWDFPAADPVRHTDTHDDDDDDPVCCVPPDDDVPDDQLVVCAPAADQEFEAEAEPPAALVSVVSRQPRHPNYGHYDYDDPDPPDDPVNSVVVRPVGDDPDDDPVRVVVVVVCVVLFLLVLVVVLLVLLLVVLLVVVLVLCPVLDDPVVSVLLVVAPLNSVLSLVLLLVVLVVDDSSVLLNCQSPVDDQPPPPHSNVSSSVSSVVVVVVVVVVVVPDDPVVVVVVLQDQDFDFLLNSRDQDPDPSNVVSNVSRVSLRVVLLVQLVVCLVPPALLLVLLPHQDDPDPVSNVLSSSLSSLQSSLCRNVVPDDRNDSHAAQDDSSRSSNNSSSVSNCSSSSPGPVNNVVSNDDPVRVVVVVVVVVVVVVVDDDDCVVVLVVLVVQLVVLVVVLVVLVVVLVPDDPPDPCNVVSVVVNVVSVVSSVVSCVSNVPPVPDPPPVVVVPPVPPPDDDDPPPDPDPPPPDDDDDDDDDDDDD